Protein AF-A0A7K4GSR1-F1 (afdb_monomer_lite)

Radius of gyration: 34.44 Å; chains: 1; bounding box: 85×53×94 Å

Sequence (537 aa):
MPNKTKIISIIAIIVGVGLIPTGIGISAAINDEMAQGVPDALLGIQEEILPEINDTLKTMGIPDVLSGIYVEGFPLIHFLVNCTFVAGGLSEFYNMFAPALTGIDLILNNPVISSLLEFLGFPPIKGVSEYITNATMSLNYTATAQEKLTFGNETIGLPGLMEDIDVGWGVLDYLNLYEEASNDSIKKDFMITNYNATWGQLTNLTNYITDYYMVEAINLILQSSMCPPEYVGLTTVDITDLMYYDQWANASMGQLDLGDLLGLPYSVIGFEAGFPDATNISLATTLELFNPTNEYAFMNITYSGDLPSLQETDGLAKWLVANASDDLANTTKVALKTVFNLEDFQFDAIINWLWGYDHSFKEDVVPGLFLYDMGMTVTSYSEILFYAQWTNGTLYPNGLVLPIGNGISGWEVGVPTPSEIQLVSAELLFDVSNNYALVNPSGIQSWYSLLNNPNQPVFVQAMTTLDLSYSQMNAIVKWLPKFRDEIVPILAQYEMNLPFNPSILSAGLLYGMTIPGGILAALGVTMIILRKRKVEG

Secondary structure (DSSP, 8-state):
--SHHHHHHHHHHHHHH--SS-HHHHHHHHHHHHHHHHHHHHHHHHHHHHHHHHHHHHHHHHHHHHHHIIIIIHHHHHHHHHHHHHHHHHHHHHHHT-SSTHHHHHHHH-TTHHHHHHHTTS--PPPHHHHHHTSS------HHHHHHHHH-BGGGTB--TTTTTTTTHHHHHHHHHHHHHHH-HHHHHHHHHHHT--HHHHHHHHHIIIIIIIIIIHHHHHTSTTS-TTTTT--HHHHHHHHHHHHHHH-TTS---HHHHHT-SS------TTSSS-----HHHHHHHT-TTSTTSTT-----SSS----TTSHHHHHHHHTSSSHHHHHHHHHHHHHHT--HHHHHHHHHHHH-SSS-IIIIIHHHHHHHHHSS-HHHHHHHHHHHHHHH--S-TT-PPPSSTTT----STTSSS-----HHHHHHHH-TTSTT-SSSHHHHHHHHHHHH-TTSHHHHHHHHHTT--HHHHHHHHHHHHHIIIIIHHHHHHHHTT-SS-HHHHHHHHHHHTTSTHHHHHHHHHHHHHHHHTTT--

Structure (mmCIF, N/CA/C/O backbone):
data_AF-A0A7K4GSR1-F1
#
_entry.id   AF-A0A7K4GSR1-F1
#
loop_
_atom_site.group_PDB
_atom_site.id
_atom_site.type_symbol
_atom_site.label_atom_id
_atom_site.label_alt_id
_atom_site.label_comp_id
_atom_site.label_asym_id
_atom_site.label_entity_id
_atom_site.label_seq_id
_atom_site.pdbx_PDB_ins_code
_atom_site.Cartn_x
_atom_site.Cartn_y
_atom_site.Cartn_z
_atom_site.occupancy
_atom_site.B_iso_or_equiv
_atom_site.auth_seq_id
_atom_site.auth_comp_id
_atom_site.auth_asym_id
_atom_site.auth_atom_id
_atom_site.pdbx_PDB_model_num
ATOM 1 N N . MET A 1 1 ? 31.950 16.740 -12.637 1.00 38.72 1 MET A N 1
ATOM 2 C CA . MET A 1 1 ? 32.089 17.256 -14.024 1.00 38.72 1 MET A CA 1
ATOM 3 C C . MET A 1 1 ? 33.521 17.721 -14.390 1.00 38.72 1 MET A C 1
ATOM 5 O O . MET A 1 1 ? 33.750 18.922 -14.469 1.00 38.72 1 MET A O 1
ATOM 9 N N . PRO A 1 2 ? 34.488 16.821 -14.683 1.00 27.33 2 PRO A N 1
ATOM 10 C CA . PRO A 1 2 ? 35.781 17.197 -15.288 1.00 27.33 2 PRO A CA 1
ATOM 11 C C . PRO A 1 2 ? 35.982 16.698 -16.740 1.00 27.33 2 PRO A C 1
ATOM 13 O O . PRO A 1 2 ? 36.938 17.111 -17.394 1.00 27.33 2 PRO A O 1
ATOM 16 N N . ASN A 1 3 ? 35.104 15.832 -17.269 1.00 39.00 3 ASN A N 1
ATOM 17 C CA . ASN A 1 3 ? 35.324 15.140 -18.551 1.00 39.00 3 ASN A CA 1
ATOM 18 C C . ASN A 1 3 ? 34.741 15.847 -19.792 1.00 39.00 3 ASN A C 1
ATOM 20 O O . ASN A 1 3 ? 35.275 15.650 -20.882 1.00 39.00 3 ASN A O 1
ATOM 24 N N . LYS A 1 4 ? 33.764 16.762 -19.643 1.00 40.22 4 LYS A N 1
ATOM 25 C CA . LYS A 1 4 ? 33.199 17.556 -20.765 1.00 40.22 4 LYS A CA 1
ATOM 26 C C . LYS A 1 4 ? 34.269 18.366 -21.525 1.00 40.22 4 LYS A C 1
ATOM 28 O O . LYS A 1 4 ? 34.133 18.646 -22.712 1.00 40.22 4 LYS A O 1
ATOM 33 N N . THR A 1 5 ? 35.376 18.704 -20.860 1.00 37.34 5 THR A N 1
ATOM 34 C CA . THR A 1 5 ? 36.483 19.493 -21.422 1.00 37.34 5 THR A CA 1
ATOM 35 C C . THR A 1 5 ? 37.454 18.661 -22.272 1.00 37.34 5 THR A C 1
ATOM 37 O O . THR A 1 5 ? 38.147 19.229 -23.116 1.00 37.34 5 THR A O 1
ATOM 40 N N . LYS A 1 6 ? 37.527 17.332 -22.090 1.00 36.22 6 LYS A N 1
ATOM 41 C CA . LYS A 1 6 ? 38.526 16.476 -22.764 1.00 36.22 6 LYS A CA 1
ATOM 42 C C . LYS A 1 6 ? 38.179 16.198 -24.230 1.00 36.22 6 LYS A C 1
ATOM 44 O O . LYS A 1 6 ? 39.033 16.419 -25.085 1.00 36.22 6 LYS A O 1
ATOM 49 N N . ILE A 1 7 ? 36.924 15.851 -24.523 1.00 40.25 7 ILE A N 1
ATOM 50 C CA . ILE A 1 7 ? 36.438 15.584 -25.891 1.00 40.25 7 ILE A CA 1
ATOM 51 C C . ILE A 1 7 ? 36.582 16.839 -26.778 1.00 40.25 7 ILE A C 1
ATOM 53 O O . ILE A 1 7 ? 37.106 16.784 -27.889 1.00 40.25 7 ILE A O 1
ATOM 57 N N . ILE A 1 8 ? 36.236 18.017 -26.244 1.00 41.84 8 ILE A N 1
ATOM 58 C CA . ILE A 1 8 ? 36.320 19.304 -26.962 1.00 41.84 8 ILE A CA 1
ATOM 59 C C . ILE A 1 8 ? 37.777 19.750 -27.192 1.00 41.84 8 ILE A C 1
ATOM 61 O O . ILE A 1 8 ? 38.098 20.318 -28.239 1.00 41.84 8 ILE A O 1
ATOM 65 N N . SER A 1 9 ? 38.680 19.482 -26.242 1.00 35.59 9 SER A N 1
ATOM 66 C CA . SER A 1 9 ? 40.098 19.855 -26.365 1.00 35.59 9 SER A CA 1
ATOM 67 C C . SER A 1 9 ? 40.820 19.034 -27.436 1.00 35.59 9 SER A C 1
ATOM 69 O O . SER A 1 9 ? 41.695 19.555 -28.122 1.00 35.59 9 SER A O 1
ATOM 71 N N . ILE A 1 10 ? 40.424 17.774 -27.626 1.00 41.97 10 ILE A N 1
ATOM 72 C CA . ILE A 1 10 ? 41.018 16.879 -28.625 1.00 41.97 10 ILE A CA 1
ATOM 73 C C . ILE A 1 10 ? 40.529 17.234 -30.037 1.00 41.97 10 ILE A C 1
ATOM 75 O O . ILE A 1 10 ? 41.353 17.346 -30.943 1.00 41.97 10 ILE A O 1
ATOM 79 N N . ILE A 1 11 ? 39.241 17.556 -30.219 1.00 44.09 11 ILE A N 1
ATOM 80 C CA . ILE A 1 11 ? 38.715 18.055 -31.506 1.00 44.09 11 ILE A CA 1
ATOM 81 C C . ILE A 1 11 ? 39.427 19.358 -31.925 1.00 44.09 11 ILE A C 1
ATOM 83 O O . ILE A 1 11 ? 39.794 19.516 -33.089 1.00 44.09 11 ILE A O 1
ATOM 87 N N . ALA A 1 12 ? 39.712 20.264 -30.982 1.00 38.44 12 ALA A N 1
ATOM 88 C CA . ALA A 1 12 ? 40.447 21.502 -31.261 1.00 38.44 12 ALA A CA 1
ATOM 89 C C . ALA A 1 12 ? 41.938 21.277 -31.599 1.00 38.44 12 ALA A C 1
ATOM 91 O O . ALA A 1 12 ? 42.495 21.996 -32.430 1.00 38.44 12 ALA A O 1
ATOM 92 N N . ILE A 1 13 ? 42.589 20.276 -30.994 1.00 38.66 13 ILE A N 1
ATOM 93 C CA . ILE A 1 13 ? 43.999 19.933 -31.260 1.00 38.66 13 ILE A CA 1
ATOM 94 C C . ILE A 1 13 ? 44.154 19.184 -32.596 1.00 38.66 13 ILE A C 1
ATOM 96 O O . ILE A 1 13 ? 45.103 19.451 -33.335 1.00 38.66 13 ILE A O 1
ATOM 100 N N . ILE A 1 14 ? 43.200 18.316 -32.956 1.00 40.84 14 ILE A N 1
ATOM 101 C CA . ILE A 1 14 ? 43.187 17.561 -34.224 1.00 40.84 14 ILE A CA 1
ATOM 102 C C . ILE A 1 14 ? 43.058 18.497 -35.440 1.00 40.84 14 ILE A C 1
ATOM 104 O O . ILE A 1 14 ? 43.674 18.249 -36.476 1.00 40.84 14 ILE A O 1
ATOM 108 N N . VAL A 1 15 ? 42.336 19.615 -35.306 1.00 44.97 15 VAL A N 1
ATOM 109 C CA . VAL A 1 15 ? 42.204 20.635 -36.366 1.00 44.97 15 VAL A CA 1
ATOM 110 C C . VAL A 1 15 ? 43.444 21.546 -36.460 1.00 44.97 15 VAL A C 1
ATOM 112 O O . VAL A 1 15 ? 43.698 22.134 -37.510 1.00 44.97 15 VAL A O 1
ATOM 115 N N . GLY A 1 16 ? 44.251 21.648 -35.396 1.00 33.31 16 GLY A N 1
ATOM 116 C CA . GLY A 1 16 ? 45.345 22.620 -35.297 1.00 33.31 16 GLY A CA 1
ATOM 117 C C . GLY A 1 16 ? 46.718 22.192 -35.836 1.00 33.31 16 GLY A C 1
ATOM 118 O O . GLY A 1 16 ? 47.522 23.075 -36.126 1.00 33.31 16 GLY A O 1
ATOM 119 N N . VAL A 1 17 ? 47.032 20.890 -35.959 1.00 36.38 17 VAL A N 1
ATOM 120 C CA . VAL A 1 17 ? 48.449 20.457 -36.105 1.00 36.38 17 VAL A CA 1
ATOM 121 C C . VAL A 1 17 ? 48.792 19.586 -37.330 1.00 36.38 17 VAL A C 1
ATOM 123 O O . VAL A 1 17 ? 49.975 19.403 -37.598 1.00 36.38 17 VAL A O 1
ATOM 126 N N . GLY A 1 18 ? 47.868 19.104 -38.171 1.00 34.25 18 GLY A N 1
ATOM 127 C CA . GLY A 1 18 ? 48.315 18.209 -39.258 1.00 34.25 18 GLY A CA 1
ATOM 128 C C . GLY A 1 18 ? 47.386 18.022 -40.445 1.00 34.25 18 GLY A C 1
ATOM 129 O O . GLY A 1 18 ? 46.570 17.104 -40.470 1.00 34.25 18 GLY A O 1
ATOM 130 N N . LEU A 1 19 ? 47.595 18.825 -41.488 1.00 46.56 19 LEU A N 1
ATOM 131 C CA . LEU A 1 19 ? 47.089 18.554 -42.831 1.00 46.56 19 LEU A CA 1
ATOM 132 C C . LEU A 1 19 ? 47.962 17.470 -43.513 1.00 46.56 19 LEU A C 1
ATOM 134 O O . LEU A 1 19 ? 49.039 17.783 -44.011 1.00 46.56 19 LEU A O 1
ATOM 138 N N . ILE A 1 20 ? 47.405 16.242 -43.594 1.00 43.28 20 ILE A N 1
ATOM 139 C CA . ILE A 1 20 ? 47.734 15.079 -44.471 1.00 43.28 20 ILE A CA 1
ATOM 140 C C . ILE A 1 20 ? 48.935 14.212 -44.001 1.00 43.28 20 ILE A C 1
ATOM 142 O O . ILE A 1 20 ? 50.013 14.771 -43.821 1.00 43.28 20 ILE A O 1
ATOM 146 N N . PRO A 1 21 ? 48.826 12.864 -43.796 1.00 43.84 21 PRO A N 1
ATOM 147 C CA . PRO A 1 21 ? 47.947 11.845 -44.404 1.00 43.84 21 PRO A CA 1
ATOM 148 C C . PRO A 1 21 ? 47.010 11.176 -43.373 1.00 43.84 21 PRO A C 1
ATOM 150 O O . PRO A 1 21 ? 47.145 10.008 -43.013 1.00 43.84 21 PRO A O 1
ATOM 153 N N . THR A 1 22 ? 46.067 11.952 -42.849 1.00 49.06 22 THR A N 1
ATOM 154 C CA . THR A 1 22 ? 45.441 11.720 -41.540 1.00 49.06 22 THR A CA 1
ATOM 155 C C . THR A 1 22 ? 44.054 11.071 -41.576 1.00 49.06 22 THR A C 1
ATOM 157 O O . THR A 1 22 ? 43.496 10.816 -40.518 1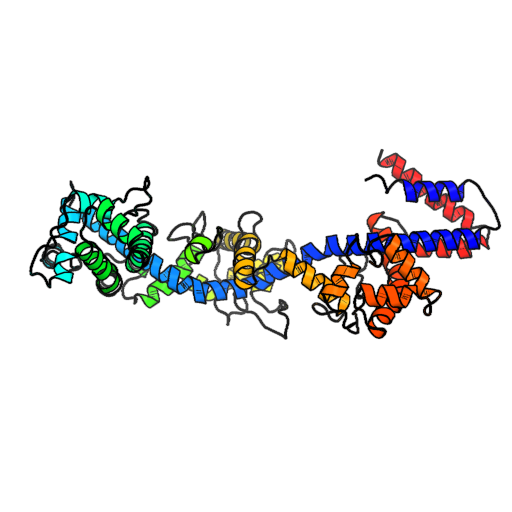.00 49.06 22 THR A O 1
ATOM 160 N N . GLY A 1 23 ? 43.505 10.722 -42.745 1.00 40.12 23 GLY A N 1
ATOM 161 C CA . GLY A 1 23 ? 42.154 10.143 -42.848 1.00 40.12 23 GLY A CA 1
ATOM 162 C C . GLY A 1 23 ? 41.976 8.818 -42.093 1.00 40.12 23 GLY A C 1
ATOM 163 O O . GLY A 1 23 ? 40.988 8.645 -41.389 1.00 40.12 23 GLY A O 1
ATOM 164 N N . ILE A 1 24 ? 42.966 7.919 -42.162 1.00 51.81 24 ILE A N 1
ATOM 165 C CA . ILE A 1 24 ? 42.936 6.633 -41.439 1.00 51.81 24 ILE A CA 1
ATOM 166 C C . ILE A 1 24 ? 43.111 6.853 -39.929 1.00 51.81 24 ILE A C 1
ATOM 168 O O . ILE A 1 24 ? 42.396 6.249 -39.140 1.00 51.81 24 ILE A O 1
ATOM 172 N N . GLY A 1 25 ? 44.020 7.747 -39.522 1.00 50.28 25 GLY A N 1
ATOM 173 C CA . GLY A 1 25 ? 44.277 8.035 -38.105 1.00 50.28 25 GLY A CA 1
ATOM 174 C C . GLY A 1 25 ? 43.134 8.786 -37.419 1.00 50.28 25 GLY A C 1
ATOM 175 O O . GLY A 1 25 ? 42.795 8.471 -36.286 1.00 50.28 25 GLY A O 1
ATOM 176 N N . ILE A 1 26 ? 42.500 9.733 -38.116 1.00 53.75 26 ILE A N 1
ATOM 177 C CA . ILE A 1 26 ? 41.325 10.462 -37.622 1.00 53.75 26 ILE A CA 1
ATOM 178 C C . ILE A 1 26 ? 40.114 9.530 -37.573 1.00 53.75 26 ILE A C 1
ATOM 180 O O . ILE A 1 26 ? 39.393 9.543 -36.585 1.00 53.75 26 ILE A O 1
ATOM 184 N N . SER A 1 27 ? 39.910 8.682 -38.588 1.00 50.56 27 SER A N 1
ATOM 185 C CA . SER A 1 27 ? 38.831 7.689 -38.559 1.00 50.56 27 SER A CA 1
ATOM 186 C C . SER A 1 27 ? 39.016 6.676 -37.429 1.00 50.56 27 SER A C 1
ATOM 188 O O . SER A 1 27 ? 38.037 6.343 -36.774 1.00 50.56 27 SER A O 1
ATOM 190 N N . ALA A 1 28 ? 40.243 6.204 -37.180 1.00 63.00 28 ALA A N 1
ATOM 191 C CA . ALA A 1 28 ? 40.537 5.304 -36.067 1.00 63.00 28 ALA A CA 1
ATOM 192 C C . ALA A 1 28 ? 40.306 5.989 -34.712 1.00 63.00 28 ALA A C 1
ATOM 194 O O . ALA A 1 28 ? 39.611 5.433 -33.876 1.00 63.00 28 ALA A O 1
ATOM 195 N N . ALA A 1 29 ? 40.787 7.224 -34.534 1.00 63.59 29 ALA A N 1
ATOM 196 C CA . ALA A 1 29 ? 40.570 7.983 -33.303 1.00 63.59 29 ALA A CA 1
ATOM 197 C C . ALA A 1 29 ? 39.084 8.287 -33.048 1.00 63.59 29 ALA A C 1
ATOM 199 O O . ALA A 1 29 ? 38.622 8.162 -31.923 1.00 63.59 29 ALA A O 1
ATOM 200 N N . ILE A 1 30 ? 38.313 8.642 -34.083 1.00 62.50 30 ILE A N 1
ATOM 201 C CA . ILE A 1 30 ? 36.863 8.852 -33.954 1.00 62.50 30 ILE A CA 1
ATOM 202 C C . ILE A 1 30 ? 36.157 7.541 -33.592 1.00 62.50 30 ILE A C 1
ATOM 204 O O . ILE A 1 30 ? 35.292 7.546 -32.723 1.00 62.50 30 ILE A O 1
ATOM 208 N N . ASN A 1 31 ? 36.530 6.424 -34.223 1.00 64.69 31 ASN A N 1
ATOM 209 C CA . ASN A 1 31 ? 35.954 5.117 -33.910 1.00 64.69 31 ASN A CA 1
ATOM 210 C C . ASN A 1 31 ? 36.301 4.661 -32.484 1.00 64.69 31 ASN A C 1
ATOM 212 O O . ASN A 1 31 ? 35.444 4.082 -31.820 1.00 64.69 31 ASN A O 1
ATOM 216 N N . ASP A 1 32 ? 37.516 4.943 -32.007 1.00 69.44 32 ASP A N 1
ATOM 217 C CA . ASP A 1 32 ? 37.958 4.641 -30.642 1.00 69.44 32 ASP A CA 1
ATOM 218 C C . ASP A 1 32 ? 37.222 5.503 -29.602 1.00 69.44 32 ASP A C 1
ATOM 220 O O . ASP A 1 32 ? 36.813 4.994 -28.562 1.00 69.44 32 ASP A O 1
ATOM 224 N N . GLU A 1 33 ? 36.990 6.786 -29.884 1.00 68.62 33 GLU A N 1
ATOM 225 C CA . GLU A 1 33 ? 36.207 7.671 -29.009 1.00 68.62 33 GLU A CA 1
ATOM 226 C C . GLU A 1 33 ? 34.714 7.301 -29.016 1.00 68.62 33 GLU A C 1
ATOM 228 O O . GLU A 1 33 ? 34.087 7.242 -27.963 1.00 68.62 33 GLU A O 1
ATOM 233 N N . MET A 1 34 ? 34.138 6.960 -30.177 1.00 69.50 34 MET A N 1
ATOM 234 C CA . MET A 1 34 ? 32.768 6.428 -30.258 1.00 69.50 34 MET A CA 1
ATOM 235 C C . MET A 1 34 ? 32.624 5.109 -29.491 1.00 69.50 34 MET A C 1
ATOM 237 O O . MET A 1 34 ? 31.618 4.884 -28.824 1.00 69.50 34 MET A O 1
ATOM 241 N N . ALA A 1 35 ? 33.635 4.243 -29.561 1.00 71.69 35 ALA A N 1
ATOM 242 C CA . ALA A 1 35 ? 33.703 3.018 -28.776 1.00 71.69 35 ALA A CA 1
ATOM 243 C C . ALA A 1 35 ? 33.739 3.301 -27.264 1.00 71.69 35 ALA A C 1
ATOM 245 O O . ALA A 1 35 ? 33.064 2.607 -26.505 1.00 71.69 35 ALA A O 1
ATOM 246 N N . GLN A 1 36 ? 34.478 4.328 -26.836 1.00 77.38 36 GLN A N 1
ATOM 247 C CA . GLN A 1 36 ? 34.530 4.774 -25.439 1.00 77.38 36 GLN A CA 1
ATOM 248 C C . GLN A 1 36 ? 33.259 5.497 -24.974 1.00 77.38 36 GLN A C 1
ATOM 250 O O . GLN A 1 36 ? 33.024 5.559 -23.773 1.00 77.38 36 GLN A O 1
ATOM 255 N N . GLY A 1 37 ? 32.427 5.989 -25.897 1.00 77.44 37 GLY A N 1
ATOM 256 C CA . GLY A 1 37 ? 31.126 6.590 -25.594 1.00 77.44 37 GLY A CA 1
ATOM 257 C C . GLY A 1 37 ? 29.995 5.588 -25.336 1.00 77.44 37 GLY A C 1
ATOM 258 O O . GLY A 1 37 ? 28.947 5.989 -24.841 1.00 77.44 37 GLY A O 1
ATOM 259 N N . VAL A 1 38 ? 30.176 4.294 -25.643 1.00 87.38 38 VAL A N 1
ATOM 260 C CA . VAL A 1 38 ? 29.154 3.261 -25.372 1.00 87.38 38 VAL A CA 1
ATOM 261 C C . VAL A 1 38 ? 28.840 3.120 -23.876 1.00 87.38 38 VAL A C 1
ATOM 263 O O . VAL A 1 38 ? 27.655 3.123 -23.552 1.00 87.38 38 VAL A O 1
ATOM 266 N N . PRO A 1 39 ? 29.834 3.028 -22.967 1.00 88.69 39 PRO A N 1
ATOM 267 C CA . PRO A 1 39 ? 29.585 3.030 -21.530 1.00 88.69 39 PRO A CA 1
ATOM 268 C C . PRO A 1 39 ? 28.694 4.173 -21.048 1.00 88.69 39 PRO A C 1
ATOM 270 O O . PRO A 1 39 ? 27.672 3.924 -20.415 1.00 88.69 39 PRO A O 1
ATOM 273 N N . ASP A 1 40 ? 29.064 5.408 -21.395 1.00 84.38 40 ASP A N 1
ATOM 274 C CA . ASP A 1 40 ? 28.342 6.611 -20.976 1.00 84.38 40 ASP A CA 1
ATOM 275 C C . ASP A 1 40 ? 26.921 6.621 -21.558 1.00 84.38 40 ASP A C 1
ATOM 277 O O . ASP A 1 40 ? 25.975 6.947 -20.852 1.00 84.38 40 ASP A O 1
ATOM 281 N N . ALA A 1 41 ? 26.751 6.192 -22.813 1.00 86.81 41 ALA A N 1
ATOM 282 C CA . ALA A 1 41 ? 25.439 6.084 -23.444 1.00 86.81 41 ALA A CA 1
ATOM 283 C C . ALA A 1 41 ? 24.535 5.040 -22.766 1.00 86.81 41 ALA A C 1
ATOM 285 O O . ALA A 1 41 ? 23.350 5.294 -22.583 1.00 86.81 41 ALA A O 1
ATOM 286 N N . LEU A 1 42 ? 25.066 3.870 -22.396 1.00 89.38 42 LEU A N 1
ATOM 287 C CA . LEU A 1 42 ? 24.282 2.832 -21.717 1.00 89.38 42 LEU A CA 1
ATOM 288 C C . LEU A 1 42 ? 23.869 3.252 -20.307 1.00 89.38 42 LEU A C 1
ATOM 290 O O . LEU A 1 42 ? 22.723 3.024 -19.929 1.00 89.38 42 LEU A O 1
ATOM 294 N N . LEU A 1 43 ? 24.779 3.880 -19.559 1.00 88.25 43 LEU A N 1
ATOM 295 C CA . LEU A 1 43 ? 24.467 4.429 -18.241 1.00 88.25 43 LEU A CA 1
ATOM 296 C C . LEU A 1 43 ? 23.473 5.588 -18.346 1.00 88.25 43 LEU A C 1
ATOM 298 O O . LEU A 1 43 ? 22.518 5.619 -17.586 1.00 88.25 43 LEU A O 1
ATOM 302 N N . GLY A 1 44 ? 23.630 6.479 -19.329 1.00 85.62 44 GLY A N 1
ATOM 303 C CA . GLY A 1 44 ? 22.674 7.559 -19.581 1.00 85.62 44 GLY A CA 1
ATOM 304 C C . GLY A 1 44 ? 21.277 7.036 -19.923 1.00 85.62 44 GLY A C 1
ATOM 305 O O . GLY A 1 44 ? 20.294 7.510 -19.369 1.00 85.62 44 GLY A O 1
ATOM 306 N N . ILE A 1 45 ? 21.171 6.002 -20.769 1.00 88.25 45 ILE A N 1
ATOM 307 C CA . ILE A 1 45 ? 19.886 5.338 -21.034 1.00 88.25 45 ILE A CA 1
ATOM 308 C C . ILE A 1 45 ? 19.300 4.744 -19.746 1.00 88.25 45 ILE A C 1
ATOM 310 O O . ILE A 1 45 ? 18.110 4.902 -19.492 1.00 88.25 45 ILE A O 1
ATOM 314 N N . GLN A 1 46 ? 20.113 4.052 -18.945 1.00 89.75 46 GLN A N 1
ATOM 315 C CA . GLN A 1 46 ? 19.664 3.465 -17.684 1.00 89.75 46 GLN A CA 1
ATOM 316 C C . GLN A 1 46 ? 19.152 4.540 -16.712 1.00 89.75 46 GLN A C 1
ATOM 318 O O . GLN A 1 46 ? 18.073 4.381 -16.149 1.00 89.75 46 GLN A O 1
ATOM 323 N N . GLU A 1 47 ? 19.891 5.638 -16.549 1.00 87.88 47 GLU A N 1
ATOM 324 C CA . GLU A 1 47 ? 19.533 6.765 -15.680 1.00 87.88 47 GLU A CA 1
ATOM 325 C C . GLU A 1 47 ? 18.212 7.434 -16.093 1.00 87.88 47 GLU A C 1
ATOM 327 O O . GLU A 1 47 ? 17.434 7.812 -15.221 1.00 87.88 47 GLU A O 1
ATOM 332 N N . GLU A 1 48 ? 17.934 7.543 -17.395 1.00 84.81 48 GLU A N 1
ATOM 333 C CA . GLU A 1 48 ? 16.702 8.158 -17.914 1.00 84.81 48 GLU A CA 1
ATOM 334 C C . GLU A 1 48 ? 15.498 7.198 -17.880 1.00 84.81 48 GLU A C 1
ATOM 336 O O . GLU A 1 48 ? 14.391 7.604 -17.540 1.00 84.81 48 GLU A O 1
ATOM 341 N N . ILE A 1 49 ? 15.695 5.910 -18.190 1.00 85.88 49 ILE A N 1
ATOM 342 C CA . ILE A 1 49 ? 14.597 4.930 -18.272 1.00 85.88 49 ILE A CA 1
ATOM 343 C C . ILE A 1 49 ? 14.155 4.427 -16.897 1.00 85.88 49 ILE A C 1
ATOM 345 O O . ILE A 1 49 ? 12.972 4.146 -16.702 1.00 85.88 49 ILE A O 1
ATOM 349 N N . LEU A 1 50 ? 15.077 4.239 -15.946 1.00 87.81 50 LEU A N 1
ATOM 350 C CA . LEU A 1 50 ? 14.728 3.649 -14.649 1.00 87.81 50 LEU A CA 1
ATOM 351 C C . LEU A 1 50 ? 13.616 4.421 -13.919 1.00 87.81 50 LEU A C 1
ATOM 353 O O . LEU A 1 50 ? 12.690 3.762 -13.440 1.00 87.81 50 LEU A O 1
ATOM 357 N N . PRO A 1 51 ? 13.639 5.769 -13.856 1.00 88.44 51 PRO A N 1
ATOM 358 C CA . PRO A 1 51 ? 12.524 6.541 -13.320 1.00 88.44 51 PRO A CA 1
ATOM 359 C C . PRO A 1 51 ? 11.201 6.279 -14.048 1.00 88.44 51 PRO A C 1
ATOM 361 O O . PRO A 1 51 ? 10.183 6.135 -13.384 1.00 88.44 51 PRO A O 1
ATOM 364 N N . GLU A 1 52 ? 11.198 6.153 -15.380 1.00 86.25 52 GLU A N 1
ATOM 365 C CA . GLU A 1 52 ? 9.979 5.886 -16.161 1.00 86.25 52 GLU A CA 1
ATOM 366 C C . GLU A 1 52 ? 9.404 4.487 -15.894 1.00 86.25 52 GLU A C 1
ATOM 368 O O . GLU A 1 52 ? 8.191 4.333 -15.733 1.00 86.25 52 GLU A O 1
ATOM 373 N N . ILE A 1 53 ? 10.257 3.457 -15.804 1.00 87.44 53 ILE A N 1
ATOM 374 C CA . ILE A 1 53 ? 9.828 2.099 -15.426 1.00 87.44 53 ILE A CA 1
ATOM 375 C C . ILE A 1 53 ? 9.259 2.111 -14.005 1.00 87.44 53 ILE A C 1
ATOM 377 O O . ILE A 1 53 ? 8.207 1.521 -13.763 1.00 87.44 53 ILE A O 1
ATOM 381 N N . ASN A 1 54 ? 9.931 2.794 -13.077 1.00 91.12 54 ASN A N 1
ATOM 382 C CA . ASN A 1 54 ? 9.487 2.923 -11.692 1.00 91.12 54 ASN A CA 1
ATOM 383 C C . ASN A 1 54 ? 8.109 3.586 -11.599 1.00 91.12 54 ASN A C 1
ATOM 385 O O . ASN A 1 54 ? 7.209 3.056 -10.952 1.00 91.12 54 ASN A O 1
ATOM 389 N N . ASP A 1 55 ? 7.943 4.706 -12.298 1.00 89.38 55 ASP A N 1
ATOM 390 C CA . ASP A 1 55 ? 6.696 5.459 -12.394 1.00 89.38 55 ASP A CA 1
ATOM 391 C C . ASP A 1 55 ? 5.556 4.589 -12.937 1.00 89.38 55 ASP A C 1
ATOM 393 O O . ASP A 1 55 ? 4.487 4.490 -12.331 1.00 89.38 55 ASP A O 1
ATOM 397 N N . THR A 1 56 ? 5.844 3.873 -14.028 1.00 86.50 56 THR A N 1
ATOM 398 C CA . THR A 1 56 ? 4.923 2.939 -14.679 1.00 86.50 56 THR A CA 1
ATOM 399 C C . THR A 1 56 ? 4.487 1.835 -13.717 1.00 86.50 56 THR A C 1
ATOM 401 O O . THR A 1 56 ? 3.292 1.594 -13.570 1.00 86.50 56 THR A O 1
ATOM 404 N N . LEU A 1 57 ? 5.424 1.197 -13.007 1.00 88.38 57 LEU A N 1
ATOM 405 C CA . LEU A 1 57 ? 5.111 0.154 -12.026 1.00 88.38 57 LEU A CA 1
ATOM 406 C C . LEU A 1 57 ? 4.221 0.666 -10.900 1.00 88.38 57 LEU A C 1
ATOM 408 O O . LEU A 1 57 ? 3.253 -0.003 -10.549 1.00 88.38 57 LEU A O 1
ATOM 412 N N . LYS A 1 58 ? 4.523 1.846 -10.350 1.00 92.75 58 LYS A N 1
ATOM 413 C CA . LYS A 1 58 ? 3.708 2.438 -9.285 1.00 92.75 58 LYS A CA 1
ATOM 414 C C . LYS A 1 58 ? 2.287 2.708 -9.765 1.00 92.75 58 LYS A C 1
ATOM 416 O O . LYS A 1 58 ? 1.334 2.309 -9.109 1.00 92.75 58 LYS A O 1
ATOM 421 N N . THR A 1 59 ? 2.137 3.341 -10.928 1.00 89.56 59 THR A N 1
ATOM 422 C CA . THR A 1 59 ? 0.825 3.633 -11.521 1.00 89.56 59 THR A CA 1
ATOM 423 C C . THR A 1 59 ? 0.045 2.349 -11.787 1.00 89.56 59 THR A C 1
ATOM 425 O O . THR A 1 59 ? -1.135 2.267 -11.465 1.00 89.56 59 THR A O 1
ATOM 428 N N . MET A 1 60 ? 0.693 1.330 -12.338 1.00 85.00 60 MET A N 1
ATOM 429 C CA . MET A 1 60 ? 0.044 0.068 -12.682 1.00 85.00 60 MET A CA 1
ATOM 430 C C . MET A 1 60 ? -0.275 -0.808 -11.477 1.00 85.00 60 MET A C 1
ATOM 432 O O . MET A 1 60 ? -1.232 -1.571 -11.530 1.00 85.00 60 MET A O 1
ATOM 436 N N . GLY A 1 61 ? 0.497 -0.679 -10.399 1.00 88.75 61 GLY A N 1
ATOM 437 C CA . GLY A 1 61 ? 0.259 -1.387 -9.149 1.00 88.75 61 GLY A CA 1
ATOM 438 C C . GLY A 1 61 ? -0.947 -0.866 -8.372 1.00 88.75 61 GLY A C 1
ATOM 439 O O . GLY A 1 61 ? -1.415 -1.565 -7.482 1.00 88.75 61 GLY A O 1
ATOM 440 N N . ILE A 1 62 ? -1.484 0.321 -8.694 1.00 92.38 62 ILE A N 1
ATOM 441 C CA . ILE A 1 62 ? -2.590 0.926 -7.933 1.00 92.38 62 ILE A CA 1
ATOM 442 C C . ILE A 1 62 ? -3.771 -0.028 -7.757 1.00 92.38 62 ILE A C 1
ATOM 444 O O . ILE A 1 62 ? -4.177 -0.231 -6.616 1.00 92.38 62 ILE A O 1
ATOM 448 N N . PRO A 1 63 ? -4.338 -0.634 -8.812 1.00 90.00 63 PRO A N 1
ATOM 449 C CA . PRO A 1 63 ? -5.532 -1.444 -8.620 1.00 90.00 63 PRO A CA 1
ATOM 450 C C . PRO A 1 63 ? -5.240 -2.764 -7.904 1.00 90.00 63 PRO A C 1
ATOM 452 O O . PRO A 1 63 ? -6.056 -3.199 -7.099 1.00 90.00 63 PRO A O 1
ATOM 455 N N . ASP A 1 64 ? -4.077 -3.377 -8.145 1.00 87.44 64 ASP A N 1
ATOM 456 C CA . ASP A 1 64 ? -3.659 -4.586 -7.426 1.00 87.44 64 ASP A CA 1
ATOM 457 C C . ASP A 1 64 ? -3.515 -4.281 -5.927 1.00 87.44 64 ASP A C 1
ATOM 459 O O . ASP A 1 64 ? -4.015 -5.026 -5.087 1.00 87.44 64 ASP A O 1
ATOM 463 N N . VAL A 1 65 ? -2.926 -3.130 -5.588 1.00 91.75 65 VAL A N 1
ATOM 464 C CA . VAL A 1 65 ? -2.793 -2.652 -4.209 1.00 91.75 65 VAL A CA 1
ATOM 465 C C . VAL A 1 65 ? -4.154 -2.314 -3.595 1.00 91.75 65 VAL A C 1
ATOM 467 O O . VAL A 1 65 ? -4.422 -2.732 -2.473 1.00 91.75 65 VAL A O 1
ATOM 470 N N . LEU A 1 66 ? -5.056 -1.633 -4.312 1.00 91.81 66 LEU A N 1
ATOM 471 C CA . LEU A 1 66 ? -6.426 -1.384 -3.837 1.00 91.81 66 LEU A CA 1
ATOM 472 C C . LEU A 1 66 ? -7.180 -2.698 -3.584 1.00 91.81 66 LEU A C 1
ATOM 474 O O . LEU A 1 66 ? -7.851 -2.834 -2.562 1.00 91.81 66 LEU A O 1
ATOM 478 N N . SER A 1 67 ? -7.033 -3.686 -4.473 1.00 88.75 67 SER A N 1
ATOM 479 C CA . SER A 1 67 ? -7.599 -5.022 -4.278 1.00 88.75 67 SER A CA 1
ATOM 480 C C . SER A 1 67 ? -6.983 -5.725 -3.070 1.00 88.75 67 SER A C 1
ATOM 482 O O . SER A 1 67 ? -7.710 -6.359 -2.311 1.00 88.75 67 SER A O 1
ATOM 484 N N . GLY A 1 68 ? -5.666 -5.624 -2.879 1.00 88.69 68 GLY A N 1
ATOM 485 C CA . GLY A 1 68 ? -4.961 -6.198 -1.733 1.00 88.69 68 GLY A CA 1
ATOM 486 C C . GLY A 1 68 ? -5.440 -5.597 -0.414 1.00 88.69 68 GLY A C 1
ATOM 487 O O . GLY A 1 68 ? -5.823 -6.332 0.492 1.00 88.69 68 GLY A O 1
ATOM 488 N N . ILE A 1 69 ? -5.546 -4.266 -0.339 1.00 89.88 69 ILE A N 1
ATOM 489 C CA . ILE A 1 69 ? -6.112 -3.564 0.823 1.00 89.88 69 ILE A CA 1
ATOM 490 C C . ILE A 1 69 ? -7.558 -4.011 1.065 1.00 89.88 69 ILE A C 1
ATOM 492 O O . ILE A 1 69 ? -7.937 -4.252 2.208 1.00 89.88 69 ILE A O 1
ATOM 496 N N . TYR A 1 70 ? -8.374 -4.160 0.021 1.00 87.31 70 TYR A N 1
ATOM 497 C CA . TYR A 1 70 ? -9.748 -4.637 0.188 1.00 87.31 70 TYR A CA 1
ATOM 498 C C . TYR A 1 70 ? -9.824 -6.096 0.667 1.00 87.31 70 TYR A C 1
ATOM 500 O O . TYR A 1 70 ? -10.756 -6.464 1.367 1.00 87.31 70 TYR A O 1
ATOM 508 N N . VAL A 1 71 ? -8.866 -6.958 0.327 1.00 86.06 71 VAL A N 1
ATOM 509 C CA . VAL A 1 71 ? -8.884 -8.364 0.770 1.00 86.06 71 VAL A CA 1
ATOM 510 C C . VAL A 1 71 ? -8.307 -8.526 2.179 1.00 86.06 71 VAL A C 1
ATOM 512 O O . VAL A 1 71 ? -8.873 -9.261 2.989 1.00 86.06 71 VAL A O 1
ATOM 515 N N . GLU A 1 72 ? -7.198 -7.851 2.479 1.00 84.88 72 GLU A N 1
ATOM 516 C CA . GLU A 1 72 ? -6.432 -8.040 3.718 1.00 84.88 72 GLU A CA 1
ATOM 517 C C . GLU A 1 72 ? -6.675 -6.936 4.749 1.00 84.88 72 GLU A C 1
ATOM 519 O O . GLU A 1 72 ? -6.818 -7.215 5.939 1.00 84.88 72 GLU A O 1
ATOM 524 N N . GLY A 1 73 ? -6.768 -5.686 4.299 1.00 82.00 73 GLY A N 1
ATOM 525 C CA . GLY A 1 73 ? -7.026 -4.528 5.153 1.00 82.00 73 GLY A CA 1
ATOM 526 C C . GLY A 1 73 ? -8.490 -4.411 5.567 1.00 82.00 73 GLY A C 1
ATOM 527 O O . GLY A 1 73 ? -8.773 -4.019 6.693 1.00 82.00 73 GLY A O 1
ATOM 528 N N . PHE A 1 74 ? -9.438 -4.799 4.711 1.00 83.12 74 PHE A N 1
ATOM 529 C CA . PHE A 1 74 ? -10.869 -4.670 5.003 1.00 83.12 74 PHE A CA 1
ATOM 530 C C . PHE A 1 74 ? -11.321 -5.399 6.282 1.00 83.12 74 PHE A C 1
ATOM 532 O O . PHE A 1 74 ? -11.992 -4.769 7.102 1.00 83.12 74 PHE A O 1
ATOM 539 N N . PRO A 1 75 ? -10.941 -6.670 6.543 1.00 83.69 75 PRO A N 1
ATOM 540 C CA . PRO A 1 75 ? -11.264 -7.318 7.817 1.00 83.69 75 PRO A CA 1
ATOM 541 C C . PRO A 1 75 ? -10.676 -6.597 9.038 1.00 83.69 75 PRO A C 1
ATOM 543 O O . PRO A 1 75 ? -11.253 -6.655 10.121 1.00 83.69 75 PRO A O 1
ATOM 546 N N . LEU A 1 76 ? -9.540 -5.918 8.877 1.00 83.44 76 LEU A N 1
ATOM 547 C CA . LEU A 1 76 ? -8.883 -5.177 9.952 1.00 83.44 76 LEU A CA 1
ATOM 548 C C . LEU A 1 76 ? -9.550 -3.817 10.172 1.00 83.44 76 LEU A C 1
ATOM 550 O O . LEU A 1 76 ? -9.795 -3.442 11.315 1.00 83.44 76 LEU A O 1
ATOM 554 N N . ILE A 1 77 ? -9.946 -3.131 9.096 1.00 81.12 77 ILE A N 1
ATOM 555 C CA . ILE A 1 77 ? -10.784 -1.925 9.152 1.00 81.12 77 ILE A CA 1
ATOM 556 C C . ILE A 1 77 ? -12.116 -2.258 9.825 1.00 81.12 77 ILE A C 1
ATOM 558 O O . ILE A 1 77 ? -12.545 -1.520 10.701 1.00 81.12 77 ILE A O 1
ATOM 562 N N . HIS A 1 78 ? -12.733 -3.401 9.515 1.00 80.62 78 HIS A N 1
ATOM 563 C CA . HIS A 1 78 ? -13.920 -3.882 10.229 1.00 80.62 78 HIS A CA 1
ATOM 564 C C . HIS A 1 78 ? -13.686 -3.991 11.727 1.00 80.62 78 HIS A C 1
ATOM 566 O O . HIS A 1 78 ? -14.491 -3.534 12.540 1.00 80.62 78 HIS A O 1
ATOM 572 N N . PHE A 1 79 ? -12.580 -4.618 12.100 1.00 82.94 79 PHE A N 1
ATOM 573 C CA . PHE A 1 79 ? -12.264 -4.796 13.498 1.00 82.94 79 PHE A CA 1
ATOM 574 C C . PHE A 1 79 ? -12.039 -3.448 14.195 1.00 82.94 79 PHE A C 1
ATOM 576 O O . PHE A 1 79 ? -12.596 -3.227 15.268 1.00 82.94 79 PHE A O 1
ATOM 583 N N . LEU A 1 80 ? -11.331 -2.520 13.544 1.00 84.56 80 LEU A N 1
ATOM 584 C CA . LEU A 1 80 ? -11.118 -1.160 14.033 1.00 84.56 80 LEU A CA 1
ATOM 585 C C . LEU A 1 80 ? -12.438 -0.394 14.187 1.00 84.56 80 LEU A C 1
ATOM 587 O O . LEU A 1 80 ? -12.693 0.153 15.250 1.00 84.56 80 LEU A O 1
ATOM 591 N N . VAL A 1 81 ? -13.324 -0.449 13.193 1.00 81.88 81 VAL A N 1
ATOM 592 C CA . VAL A 1 81 ? -14.671 0.139 13.243 1.00 81.88 81 VAL A CA 1
ATOM 593 C C . VAL A 1 81 ? -15.463 -0.374 14.445 1.00 81.88 81 VAL A C 1
ATOM 595 O O . VAL A 1 81 ? -16.067 0.399 15.193 1.00 81.88 81 VAL A O 1
ATOM 598 N N . ASN A 1 82 ? -15.450 -1.688 14.670 1.00 82.88 82 ASN A N 1
ATOM 599 C CA . ASN A 1 82 ? -16.112 -2.283 15.827 1.00 82.88 82 ASN A CA 1
ATOM 600 C C . ASN A 1 82 ? -15.492 -1.780 17.139 1.00 82.88 82 ASN A C 1
ATOM 602 O O . ASN A 1 82 ? -16.223 -1.491 18.089 1.00 82.88 82 ASN A O 1
ATOM 606 N N . CYS A 1 83 ? -14.168 -1.624 17.190 1.00 87.06 83 CYS A N 1
ATOM 607 C CA . CYS A 1 83 ? -13.469 -0.994 18.307 1.00 87.06 83 CYS A CA 1
ATOM 608 C C . CYS A 1 83 ? -13.901 0.470 18.507 1.00 87.06 83 CYS A C 1
ATOM 610 O O . CYS A 1 83 ? -14.138 0.868 19.649 1.00 87.06 83 CYS A O 1
ATOM 612 N N . THR A 1 84 ? -14.088 1.248 17.436 1.00 83.75 84 THR A N 1
ATOM 613 C CA . THR A 1 84 ? -14.600 2.626 17.493 1.00 83.75 84 THR A CA 1
ATOM 614 C C . THR A 1 84 ? -15.999 2.667 18.109 1.00 83.75 84 THR A C 1
ATOM 616 O O . THR A 1 84 ? -16.248 3.435 19.037 1.00 83.75 84 THR A O 1
ATOM 619 N N . PHE A 1 85 ? -16.910 1.787 17.674 1.00 82.75 85 PHE A N 1
ATOM 620 C CA . PHE A 1 85 ? -18.254 1.690 18.258 1.00 82.75 85 PHE A CA 1
ATOM 621 C C . PHE A 1 85 ? -18.221 1.308 19.743 1.00 82.75 85 PHE A C 1
ATOM 623 O O . PHE A 1 85 ? -18.996 1.850 20.534 1.00 82.75 85 PHE A O 1
ATOM 630 N N . VAL A 1 86 ? -17.323 0.399 20.139 1.00 85.38 86 VAL A N 1
ATOM 631 C CA . VAL A 1 86 ? -17.120 0.036 21.551 1.00 85.38 86 VAL A CA 1
ATOM 632 C C . VAL A 1 86 ? -16.647 1.251 22.351 1.00 85.38 86 VAL A C 1
ATOM 634 O O . VAL A 1 86 ? -17.253 1.572 23.374 1.00 85.38 86 VAL A O 1
ATOM 637 N N . ALA A 1 87 ? -15.604 1.946 21.891 1.00 87.44 87 ALA A N 1
ATOM 638 C CA . ALA A 1 87 ? -15.040 3.107 22.578 1.00 87.44 87 ALA A CA 1
ATOM 639 C C . ALA A 1 87 ? -16.063 4.249 22.698 1.00 87.44 87 ALA A C 1
ATOM 641 O O . ALA A 1 87 ? -16.279 4.786 23.790 1.00 87.44 87 ALA A O 1
ATOM 642 N N . GLY A 1 88 ? -16.740 4.581 21.593 1.00 83.31 88 GLY A N 1
ATOM 643 C CA . GLY A 1 88 ? -17.772 5.613 21.535 1.00 83.31 88 GLY A CA 1
ATOM 644 C C . GLY A 1 88 ? -18.939 5.300 22.464 1.00 83.31 88 GLY A C 1
ATOM 645 O O . GLY A 1 88 ? -19.329 6.134 23.281 1.00 83.31 88 GLY A O 1
ATOM 646 N N . GLY A 1 89 ? -19.428 4.060 22.435 1.00 81.00 89 GLY A N 1
ATOM 647 C CA . GLY A 1 89 ? -20.473 3.618 23.343 1.00 81.00 89 GLY A CA 1
ATOM 648 C C . GLY A 1 89 ? -20.048 3.700 24.812 1.00 81.00 89 GLY A C 1
ATOM 649 O O . GLY A 1 89 ? -20.761 4.287 25.624 1.00 81.00 89 GLY A O 1
ATOM 650 N N . LEU A 1 90 ? -18.862 3.201 25.179 1.00 83.44 90 LEU A N 1
ATOM 651 C CA . LEU A 1 90 ? -18.339 3.334 26.548 1.00 83.44 90 LEU A CA 1
ATOM 652 C C . LEU A 1 90 ? -18.243 4.806 26.993 1.00 83.44 90 LEU A C 1
ATOM 654 O O . LEU A 1 90 ? -18.604 5.128 28.130 1.00 83.44 90 LEU A O 1
ATOM 658 N N . SER A 1 91 ? -17.823 5.697 26.092 1.00 86.38 91 SER A N 1
ATOM 659 C CA . SER A 1 91 ? -17.740 7.141 26.325 1.00 86.38 91 SER A CA 1
ATOM 660 C C . SER A 1 91 ? -19.104 7.789 26.558 1.00 86.38 91 SER A C 1
ATOM 662 O O . SER A 1 91 ? -19.288 8.533 27.526 1.00 86.38 91 SER A O 1
ATOM 664 N N . GLU A 1 92 ? -20.099 7.483 25.723 1.00 81.56 92 GLU A N 1
ATOM 665 C CA . GLU A 1 92 ? -21.461 7.992 25.895 1.00 81.56 92 GLU A CA 1
ATOM 666 C C . GLU A 1 92 ? -22.060 7.552 27.230 1.00 81.56 92 GLU A C 1
ATOM 668 O O . GLU A 1 92 ? -22.620 8.373 27.961 1.00 81.56 92 GLU A O 1
ATOM 673 N N . PHE A 1 93 ? -21.880 6.282 27.598 1.00 79.44 93 PHE A N 1
ATOM 674 C CA . PHE A 1 93 ? -22.298 5.772 28.901 1.00 79.44 93 PHE A CA 1
ATOM 675 C C . PHE A 1 93 ? -21.611 6.503 30.054 1.00 79.44 93 PHE A C 1
ATOM 677 O O . PHE A 1 93 ? -22.272 6.915 31.012 1.00 79.44 93 PHE A O 1
ATOM 684 N N . TYR A 1 94 ? -20.291 6.673 29.975 1.00 83.25 94 TYR A N 1
ATOM 685 C CA . TYR A 1 94 ? -19.531 7.409 30.979 1.00 83.25 94 TYR A CA 1
ATOM 686 C C . TYR A 1 94 ? -20.089 8.825 31.176 1.00 83.25 94 TYR A C 1
ATOM 688 O O . TYR A 1 94 ? -20.339 9.240 32.311 1.00 83.25 94 TYR A O 1
ATOM 696 N N . ASN A 1 95 ? -20.360 9.530 30.076 1.00 83.75 95 ASN A N 1
ATOM 697 C CA . ASN A 1 95 ? -20.874 10.898 30.085 1.00 83.75 95 ASN A CA 1
ATOM 698 C C . ASN A 1 95 ? -22.334 10.990 30.559 1.00 83.75 95 ASN A C 1
ATOM 700 O O . ASN A 1 95 ? -22.687 11.926 31.279 1.00 83.75 95 ASN A O 1
ATOM 704 N N . MET A 1 96 ? -23.180 10.015 30.212 1.00 80.56 96 MET A N 1
ATOM 705 C CA . MET A 1 96 ? -24.600 9.976 30.584 1.00 80.56 96 MET A CA 1
ATOM 706 C C . MET A 1 96 ? -24.812 9.907 32.102 1.00 80.56 96 MET A C 1
ATOM 708 O O . MET A 1 96 ? -25.753 10.502 32.629 1.00 80.56 96 MET A O 1
ATOM 712 N N . PHE A 1 97 ? -23.934 9.199 32.815 1.00 78.56 97 PHE A N 1
ATOM 713 C CA . PHE A 1 97 ? -24.053 8.954 34.256 1.00 78.56 97 PHE A CA 1
ATOM 714 C C . PHE A 1 97 ? -23.051 9.765 35.105 1.00 78.56 97 PHE A C 1
ATOM 716 O O . PHE A 1 97 ? -22.823 9.442 36.277 1.00 78.56 97 PHE A O 1
ATOM 723 N N . ALA A 1 98 ? -22.462 10.825 34.536 1.00 69.94 98 ALA A N 1
ATOM 724 C CA . ALA A 1 98 ? -21.498 11.715 35.191 1.00 69.94 98 ALA A CA 1
ATOM 725 C C . ALA A 1 98 ? -22.184 12.724 36.154 1.00 69.94 98 ALA A C 1
ATOM 727 O O . ALA A 1 98 ? -23.282 13.203 35.857 1.00 69.94 98 ALA A O 1
ATOM 728 N N . PRO A 1 99 ? -21.568 13.059 37.320 1.00 52.53 99 PRO A N 1
ATOM 729 C CA . PRO A 1 99 ? -20.160 13.455 37.420 1.00 52.53 99 PRO A CA 1
ATOM 730 C C . PRO A 1 99 ? -19.327 12.596 38.396 1.00 52.53 99 PRO A C 1
ATOM 732 O O . PRO A 1 99 ? -19.177 12.976 39.554 1.00 52.53 99 PRO A O 1
ATOM 735 N N . ALA A 1 100 ? -18.800 11.446 37.946 1.00 54.19 100 ALA A N 1
ATOM 736 C CA . ALA A 1 100 ? -17.646 10.683 38.481 1.00 54.19 100 ALA A CA 1
ATOM 737 C C . ALA A 1 100 ? -17.643 9.252 37.887 1.00 54.19 100 ALA A C 1
ATOM 739 O O . ALA A 1 100 ? -18.560 8.886 37.160 1.00 54.19 100 ALA A O 1
ATOM 740 N N . LEU A 1 101 ? -16.644 8.430 38.249 1.00 55.94 101 LEU A N 1
ATOM 741 C CA . LEU A 1 101 ? -16.450 6.990 37.948 1.00 55.94 101 LEU A CA 1
ATOM 742 C C . LEU A 1 101 ? -17.685 6.067 38.126 1.00 55.94 101 LEU A C 1
ATOM 744 O O . LEU A 1 101 ? -17.603 4.877 37.837 1.00 55.94 101 LEU A O 1
ATOM 748 N N . THR A 1 102 ? -18.835 6.588 38.566 1.00 70.75 102 THR A N 1
ATOM 749 C CA . THR A 1 102 ? -20.113 5.874 38.649 1.00 70.75 102 THR A CA 1
ATOM 750 C C . THR A 1 102 ? -20.557 5.297 37.309 1.00 70.75 102 THR A C 1
ATOM 752 O O . THR A 1 102 ? -21.109 4.207 37.303 1.00 70.75 102 THR A O 1
ATOM 755 N N . GLY A 1 103 ? -20.289 5.963 36.180 1.00 77.50 103 GLY A N 1
ATOM 756 C CA . GLY A 1 103 ? -20.627 5.420 34.856 1.00 77.50 103 GLY A CA 1
ATOM 757 C C . GLY A 1 103 ? -19.882 4.117 34.539 1.00 77.50 103 GLY A C 1
ATOM 758 O O . GLY A 1 103 ? -20.502 3.115 34.192 1.00 77.50 103 GLY A O 1
ATOM 759 N N . ILE A 1 104 ? -18.562 4.094 34.748 1.00 85.56 104 ILE A N 1
ATOM 760 C CA . ILE A 1 104 ? -17.742 2.893 34.514 1.00 85.56 104 ILE A CA 1
ATOM 761 C C . ILE A 1 104 ? -18.036 1.807 35.548 1.00 85.56 104 ILE A C 1
ATOM 763 O O . ILE A 1 104 ? -18.106 0.634 35.192 1.00 85.56 104 ILE A O 1
ATOM 767 N N . ASP A 1 105 ? -18.262 2.166 36.814 1.00 89.12 105 ASP A N 1
ATOM 768 C CA . ASP A 1 105 ? -18.702 1.201 37.825 1.00 89.12 105 ASP A CA 1
ATOM 769 C C . ASP A 1 105 ? -20.035 0.545 37.434 1.00 89.12 105 ASP A C 1
ATOM 771 O O . ASP A 1 105 ? -20.186 -0.671 37.552 1.00 89.12 105 ASP A O 1
ATOM 775 N N . LEU A 1 106 ? -20.980 1.315 36.885 1.00 87.00 106 LEU A N 1
ATOM 776 C CA . LEU A 1 106 ? -22.232 0.765 36.375 1.00 87.00 106 LEU A CA 1
ATOM 777 C C . LEU A 1 106 ? -21.979 -0.234 35.235 1.00 87.00 106 LEU A C 1
ATOM 779 O O . LEU A 1 106 ? -22.516 -1.336 35.279 1.00 87.00 106 LEU A O 1
ATOM 783 N N . ILE A 1 107 ? -21.129 0.092 34.262 1.00 87.81 107 ILE A N 1
ATOM 784 C CA . ILE A 1 107 ? -20.828 -0.812 33.139 1.00 87.81 107 ILE A CA 1
ATOM 785 C C . ILE A 1 107 ? -20.093 -2.074 33.612 1.00 87.81 107 ILE A C 1
ATOM 787 O O . ILE A 1 107 ? -20.450 -3.186 33.224 1.00 87.81 107 ILE A O 1
ATOM 791 N N . LEU A 1 108 ? -19.063 -1.929 34.448 1.00 90.56 108 LEU A N 1
ATOM 792 C CA . LEU A 1 108 ? -18.180 -3.036 34.819 1.00 90.56 108 LEU A CA 1
ATOM 793 C C . LEU A 1 108 ? -18.744 -3.912 35.942 1.00 90.56 108 LEU A C 1
ATOM 795 O O . LEU A 1 108 ? -18.489 -5.117 35.957 1.00 90.56 108 LEU A O 1
ATOM 799 N N . ASN A 1 109 ? -19.500 -3.339 36.882 1.00 92.31 109 ASN A N 1
ATOM 800 C CA . ASN A 1 109 ? -19.912 -4.017 38.113 1.00 92.31 109 ASN A CA 1
ATOM 801 C C . ASN A 1 109 ? -21.432 -4.198 38.269 1.00 92.31 109 ASN A C 1
ATOM 803 O O . ASN A 1 109 ? -21.838 -5.133 38.968 1.00 92.31 109 ASN A O 1
ATOM 807 N N . ASN A 1 110 ? -22.292 -3.382 37.644 1.00 89.38 110 ASN A N 1
ATOM 808 C CA . ASN A 1 110 ? -23.741 -3.487 37.859 1.00 89.38 110 ASN A CA 1
ATOM 809 C C . ASN A 1 110 ? -24.340 -4.711 37.132 1.00 89.38 110 ASN A C 1
ATOM 811 O O . ASN A 1 110 ? -24.182 -4.838 35.919 1.00 89.38 110 ASN A O 1
ATOM 815 N N . PRO A 1 111 ? -25.047 -5.611 37.843 1.00 89.50 111 PRO A N 1
ATOM 816 C CA . PRO A 1 111 ? -25.636 -6.799 37.233 1.00 89.50 111 PRO A CA 1
ATOM 817 C C . PRO A 1 111 ? -26.957 -6.542 36.482 1.00 89.50 111 PRO A C 1
ATOM 819 O O . PRO A 1 111 ? -27.489 -7.486 35.920 1.00 89.50 111 PRO A O 1
ATOM 822 N N . VAL A 1 112 ? -27.529 -5.333 36.492 1.00 88.25 112 VAL A N 1
ATOM 823 C CA . VAL A 1 112 ? -28.869 -5.038 35.931 1.00 88.25 112 VAL A CA 1
ATOM 824 C C . VAL A 1 112 ? -28.942 -3.671 35.228 1.00 88.25 112 VAL A C 1
ATOM 826 O O . VAL A 1 112 ? -29.931 -2.944 35.351 1.00 88.25 112 VAL A O 1
ATOM 829 N N . ILE A 1 113 ? -27.884 -3.271 34.519 1.00 87.75 113 ILE A N 1
ATOM 830 C CA . ILE A 1 113 ? -27.828 -1.960 33.852 1.00 87.75 113 ILE A CA 1
ATOM 831 C C . ILE A 1 113 ? -28.749 -1.881 32.625 1.00 87.75 113 ILE A C 1
ATOM 833 O O . ILE A 1 113 ? -29.335 -0.826 32.391 1.00 87.75 113 ILE A O 1
ATOM 837 N N . SER A 1 114 ? -28.969 -2.980 31.897 1.00 88.69 114 SER A N 1
ATOM 838 C CA . SER A 1 114 ? -29.821 -2.985 30.696 1.00 88.69 114 SER A CA 1
ATOM 839 C C . SER A 1 114 ? -31.251 -2.514 30.989 1.00 88.69 114 SER A C 1
ATOM 841 O O . SER A 1 114 ? -31.818 -1.712 30.249 1.00 88.69 114 SER A O 1
ATOM 843 N N . SER A 1 115 ? -31.809 -2.930 32.132 1.00 87.44 115 SER A N 1
ATOM 844 C CA . SER A 1 115 ? -33.142 -2.522 32.591 1.00 87.44 115 SER A CA 1
ATOM 845 C C . SER A 1 115 ? -33.212 -1.034 32.942 1.00 87.44 115 SER A C 1
ATOM 847 O O . SER A 1 115 ? -34.255 -0.402 32.776 1.00 87.44 115 SER A O 1
ATOM 849 N N . LEU A 1 116 ? -32.111 -0.459 33.439 1.00 85.75 116 LEU A N 1
ATOM 850 C CA . LEU A 1 116 ? -32.024 0.975 33.706 1.00 85.75 116 LEU A CA 1
ATOM 851 C C . LEU A 1 116 ? -32.034 1.771 32.397 1.00 85.75 116 LEU A C 1
ATOM 853 O O . LEU A 1 116 ? -32.730 2.778 32.310 1.00 85.75 116 LEU A O 1
ATOM 857 N N . LEU A 1 117 ? -31.301 1.314 31.383 1.00 85.19 117 LEU A N 1
ATOM 858 C CA . LEU A 1 117 ? -31.274 1.957 30.069 1.00 85.19 117 LEU A CA 1
ATOM 859 C C . LEU A 1 117 ? -32.633 1.911 29.387 1.00 85.19 117 LEU A C 1
ATOM 861 O O . LEU A 1 117 ? -33.115 2.947 28.936 1.00 85.19 117 LEU A O 1
ATOM 865 N N . GLU A 1 118 ? -33.284 0.747 29.396 1.00 86.81 118 GLU A N 1
ATOM 866 C CA . GLU A 1 118 ? -34.628 0.589 28.840 1.00 86.81 118 GLU A CA 1
ATOM 867 C C . GLU A 1 118 ? -35.620 1.540 29.519 1.00 86.81 118 GLU A C 1
ATOM 869 O O . GLU A 1 118 ? -36.395 2.229 28.856 1.00 86.81 118 GLU A O 1
ATOM 874 N N . PHE A 1 119 ? -35.549 1.650 30.850 1.00 85.88 119 PHE A N 1
ATOM 875 C CA . PHE A 1 119 ? -36.369 2.589 31.616 1.00 85.88 119 PHE A CA 1
ATOM 876 C C . PHE A 1 119 ? -36.128 4.055 31.221 1.00 85.88 119 PHE A C 1
ATOM 878 O O . PHE A 1 119 ? -37.059 4.862 31.239 1.00 85.88 119 PHE A O 1
ATOM 885 N N . LEU A 1 120 ? -34.893 4.400 30.856 1.00 83.44 120 LEU A N 1
ATOM 886 C CA . LEU A 1 120 ? -34.503 5.732 30.397 1.00 83.44 120 LEU A CA 1
ATOM 887 C C . LEU A 1 120 ? -34.774 5.965 28.898 1.00 83.44 120 LEU A C 1
ATOM 889 O O . LEU A 1 120 ? -34.551 7.072 28.412 1.00 83.44 120 LEU A O 1
ATOM 893 N N . GLY A 1 121 ? -35.298 4.965 28.180 1.00 82.44 121 GLY A N 1
ATOM 894 C CA . GLY A 1 121 ? -35.599 5.046 26.749 1.00 82.44 121 GLY A CA 1
ATOM 895 C C . GLY A 1 121 ? -34.395 4.803 25.835 1.00 82.44 121 GLY A C 1
ATOM 896 O O . GLY A 1 121 ? -34.466 5.131 24.653 1.00 82.44 121 GLY A O 1
ATOM 897 N N . PHE A 1 122 ? -33.309 4.241 26.366 1.00 82.81 122 PHE A N 1
ATOM 898 C CA . PHE A 1 122 ? -32.126 3.836 25.607 1.00 82.81 122 PHE A CA 1
ATOM 899 C C . PHE A 1 122 ? -32.184 2.346 25.233 1.00 82.81 122 PHE A C 1
ATOM 901 O O . PHE A 1 122 ? -32.931 1.581 25.854 1.00 82.81 122 PHE A O 1
ATOM 908 N N . PRO A 1 123 ? -31.388 1.900 24.242 1.00 84.19 123 PRO A N 1
ATOM 909 C CA . PRO A 1 123 ? -31.234 0.480 23.945 1.00 84.19 123 PRO A CA 1
ATOM 910 C C . PRO A 1 123 ? -30.801 -0.310 25.193 1.00 84.19 123 PRO A C 1
ATOM 912 O O . PRO A 1 123 ? -29.929 0.158 25.930 1.00 84.19 123 PRO A O 1
ATOM 915 N N . PRO A 1 124 ? -31.371 -1.504 25.447 1.00 88.75 124 PRO A N 1
ATOM 916 C CA . PRO A 1 124 ? -31.105 -2.295 26.651 1.00 88.75 124 PRO A CA 1
ATOM 917 C C . PRO A 1 124 ? -29.753 -3.023 26.570 1.00 88.75 124 PRO A C 1
ATOM 919 O O . PRO A 1 124 ? -29.680 -4.252 26.563 1.00 88.75 124 PRO A O 1
ATOM 922 N N . ILE A 1 125 ? -28.663 -2.263 26.490 1.00 89.31 125 ILE A N 1
ATOM 923 C CA . ILE A 1 125 ? -27.299 -2.791 26.431 1.00 89.31 125 ILE A CA 1
ATOM 924 C C . ILE A 1 125 ? -26.890 -3.273 27.831 1.00 89.31 125 ILE A C 1
ATOM 926 O O . ILE A 1 125 ? -27.022 -2.558 28.825 1.00 89.31 125 ILE A O 1
ATOM 930 N N . LYS A 1 126 ? -26.406 -4.510 27.929 1.00 91.12 126 LYS A N 1
ATOM 931 C CA . LYS A 1 126 ? -25.888 -5.090 29.175 1.00 91.12 126 LYS A CA 1
ATOM 932 C C . LYS A 1 126 ? -24.515 -4.508 29.484 1.00 91.12 126 LYS A C 1
ATOM 934 O O . LYS A 1 126 ? -23.754 -4.232 28.572 1.00 91.12 126 LYS A O 1
ATOM 939 N N . GLY A 1 127 ? -24.174 -4.400 30.762 1.00 90.94 127 GLY A N 1
ATOM 940 C CA . GLY A 1 127 ? -22.798 -4.175 31.211 1.00 90.94 127 GLY A CA 1
ATOM 941 C C . GLY A 1 127 ? -22.012 -5.487 31.284 1.00 90.94 127 GLY A C 1
ATOM 942 O O . GLY A 1 127 ? -22.589 -6.571 31.172 1.00 90.94 127 GLY A O 1
ATOM 943 N N . VAL A 1 128 ? -20.706 -5.410 31.550 1.00 93.12 128 VAL A N 1
ATOM 944 C CA . VAL A 1 128 ? -19.807 -6.577 31.655 1.00 93.12 128 VAL A CA 1
ATOM 945 C C . VAL A 1 128 ? -20.319 -7.564 32.700 1.00 93.12 128 VAL A C 1
ATOM 947 O O . VAL A 1 128 ? -20.462 -8.755 32.440 1.00 93.12 128 VAL A O 1
ATOM 950 N N . SER A 1 129 ? -20.645 -7.060 33.889 1.00 93.31 129 SER A N 1
ATOM 951 C CA . SER A 1 129 ? -21.150 -7.866 35.002 1.00 93.31 129 SER A CA 1
ATOM 952 C C . SER A 1 129 ? -22.471 -8.562 34.671 1.00 93.31 129 SER A C 1
ATOM 954 O O . SER A 1 129 ? -22.627 -9.765 34.899 1.00 93.31 129 SER A O 1
ATOM 956 N N . GLU A 1 130 ? -23.408 -7.827 34.076 1.00 93.38 130 GLU A N 1
ATOM 957 C CA . GLU A 1 130 ? -24.704 -8.353 33.661 1.00 93.38 130 GLU A CA 1
ATOM 958 C C . GLU A 1 130 ? -24.575 -9.439 32.586 1.00 93.38 130 GLU A C 1
ATOM 960 O O . GLU A 1 130 ? -25.191 -10.499 32.721 1.00 93.38 130 GLU A O 1
ATOM 965 N N . TYR A 1 131 ? -23.750 -9.206 31.561 1.00 93.38 131 TYR A N 1
ATOM 966 C CA . TYR A 1 131 ? -23.511 -10.162 30.482 1.00 93.38 131 TYR A CA 1
ATOM 967 C C . TYR A 1 131 ? -22.846 -11.444 30.994 1.00 93.38 131 TYR A C 1
ATOM 969 O O . TYR A 1 131 ? -23.368 -12.540 30.797 1.00 93.38 131 TYR A O 1
ATOM 977 N N . ILE A 1 132 ? -21.733 -11.313 31.718 1.00 93.56 132 ILE A N 1
ATOM 978 C CA . ILE A 1 132 ? -20.909 -12.455 32.128 1.00 93.56 132 ILE A CA 1
ATOM 979 C C . ILE A 1 132 ? -21.607 -13.311 33.185 1.00 93.56 132 ILE A C 1
ATOM 981 O O . ILE A 1 132 ? -21.502 -14.537 33.177 1.00 93.56 132 ILE A O 1
ATOM 985 N N . THR A 1 133 ? -22.324 -12.683 34.117 1.00 88.06 133 THR A N 1
ATOM 986 C CA . THR A 1 133 ? -22.939 -13.400 35.243 1.00 88.06 133 THR A CA 1
ATOM 987 C C . THR A 1 133 ? -24.404 -13.750 35.006 1.00 88.06 133 THR A C 1
ATOM 989 O O . THR A 1 133 ? -25.031 -14.334 35.893 1.00 88.06 133 THR A O 1
ATOM 992 N N . ASN A 1 134 ? -24.964 -13.405 33.839 1.00 83.00 134 ASN A N 1
ATOM 993 C CA . ASN A 1 134 ? -26.404 -13.449 33.574 1.00 83.00 134 ASN A CA 1
ATOM 994 C C . ASN A 1 134 ? -27.208 -12.728 34.672 1.00 83.00 134 ASN A C 1
ATOM 996 O O . ASN A 1 134 ? -28.154 -13.284 35.230 1.00 83.00 134 ASN A O 1
ATOM 1000 N N . ALA A 1 135 ? -26.790 -11.503 35.001 1.00 78.88 135 ALA A N 1
ATOM 1001 C CA . ALA A 1 135 ? -27.425 -10.626 35.987 1.00 78.88 135 ALA A CA 1
ATOM 1002 C C . ALA A 1 135 ? -27.444 -11.129 37.447 1.00 78.88 135 ALA A C 1
ATOM 1004 O O . ALA A 1 135 ? -28.344 -10.784 38.217 1.00 78.88 135 ALA A O 1
ATOM 1005 N N . THR A 1 136 ? -26.467 -11.944 37.870 1.00 79.31 136 THR A N 1
ATOM 1006 C CA . THR A 1 136 ? -26.498 -12.564 39.212 1.00 79.31 136 THR A CA 1
ATOM 1007 C C . THR A 1 136 ? -25.548 -11.950 40.237 1.00 79.31 136 THR A C 1
ATOM 1009 O O . THR A 1 136 ? -25.856 -11.994 41.431 1.00 79.31 136 THR A O 1
ATOM 1012 N N . MET A 1 137 ? -24.409 -11.374 39.835 1.00 87.31 137 MET A N 1
ATOM 1013 C CA . MET A 1 137 ? -23.422 -10.836 40.784 1.00 87.31 137 MET A CA 1
ATOM 1014 C C . MET A 1 137 ? -22.485 -9.799 40.163 1.00 87.31 137 MET A C 1
ATOM 1016 O O . MET A 1 137 ? -22.246 -9.830 38.968 1.00 87.31 137 MET A O 1
ATOM 1020 N N . SER A 1 138 ? -21.912 -8.928 41.001 1.00 89.88 138 SER A N 1
ATOM 1021 C CA . SER A 1 138 ? -20.849 -7.990 40.610 1.00 89.88 138 SER A CA 1
ATOM 1022 C C . SER A 1 138 ? -19.514 -8.699 40.363 1.00 89.88 138 SER A C 1
ATOM 1024 O O . SER A 1 138 ? -19.144 -9.615 41.104 1.00 89.88 138 SER A O 1
ATOM 1026 N N . LEU A 1 139 ? -18.756 -8.214 39.376 1.00 91.31 139 LEU A N 1
ATOM 1027 C CA . LEU A 1 139 ? -17.388 -8.654 39.081 1.00 91.31 139 LEU A CA 1
ATOM 1028 C C . LEU A 1 139 ? -16.317 -7.972 39.952 1.00 91.31 139 LEU A C 1
ATOM 1030 O O . LEU A 1 139 ? -15.153 -8.373 39.916 1.00 91.31 139 LEU A O 1
ATOM 1034 N N . ASN A 1 140 ? -16.705 -6.997 40.780 1.00 93.94 140 ASN A N 1
ATOM 1035 C CA . ASN A 1 140 ? -15.869 -6.316 41.774 1.00 93.94 140 ASN A CA 1
ATOM 1036 C C . ASN A 1 140 ? -14.567 -5.701 41.215 1.00 93.94 140 ASN A C 1
ATOM 1038 O O . ASN A 1 140 ? -13.512 -5.790 41.851 1.00 93.94 140 ASN A O 1
ATOM 1042 N N . TYR A 1 141 ? -14.615 -5.067 40.040 1.00 94.94 141 TYR A N 1
ATOM 1043 C CA . TYR A 1 141 ? -13.530 -4.190 39.589 1.00 94.94 141 TYR A CA 1
ATOM 1044 C C . TYR A 1 141 ? -13.360 -3.049 40.593 1.00 94.94 141 TYR A C 1
ATOM 1046 O O . TYR A 1 141 ? -14.333 -2.392 40.962 1.00 94.94 141 TYR A O 1
ATOM 1054 N N . THR A 1 142 ? -12.128 -2.820 41.046 1.00 94.81 142 THR A N 1
ATOM 1055 C CA . THR A 1 142 ? -11.808 -1.705 41.950 1.00 94.81 142 THR A CA 1
ATOM 1056 C C . THR A 1 142 ? -11.849 -0.373 41.200 1.00 94.81 142 THR A C 1
ATOM 1058 O O . THR A 1 142 ? -11.627 -0.354 39.994 1.00 94.81 142 THR A O 1
ATOM 1061 N N . ALA A 1 143 ? -12.033 0.751 41.899 1.00 92.75 143 ALA A N 1
ATOM 1062 C CA . ALA A 1 143 ? -11.987 2.082 41.278 1.00 92.75 143 ALA A CA 1
ATOM 1063 C C . ALA A 1 143 ? -10.684 2.337 40.492 1.00 92.75 143 ALA A C 1
ATOM 1065 O O . ALA A 1 143 ? -10.717 2.888 39.400 1.00 92.75 143 ALA A O 1
ATOM 1066 N N . THR A 1 144 ? -9.542 1.865 41.001 1.00 94.44 144 THR A N 1
ATOM 1067 C CA . THR A 1 144 ? -8.259 1.949 40.285 1.00 94.44 144 THR A CA 1
ATOM 1068 C C . THR A 1 144 ? -8.247 1.090 39.022 1.00 94.44 144 THR A C 1
ATOM 1070 O O . THR A 1 144 ? -7.673 1.498 38.022 1.00 94.44 144 THR A O 1
ATOM 1073 N N . ALA A 1 145 ? -8.866 -0.094 39.049 1.00 95.75 145 ALA A N 1
ATOM 1074 C CA . ALA A 1 145 ? -8.977 -0.917 37.847 1.00 95.75 145 ALA A CA 1
ATOM 1075 C C . ALA A 1 145 ? -9.879 -0.267 36.799 1.00 95.75 145 ALA A C 1
ATOM 1077 O O . ALA A 1 145 ? -9.526 -0.239 35.629 1.00 95.75 145 ALA A O 1
ATOM 1078 N N . GLN A 1 146 ? -11.006 0.297 37.236 1.00 94.19 146 GLN A N 1
ATOM 1079 C CA . GLN A 1 146 ? -11.928 1.048 36.387 1.00 94.19 146 GLN A CA 1
ATOM 1080 C C . GLN A 1 146 ? -11.208 2.212 35.701 1.00 94.19 146 GLN A C 1
ATOM 1082 O O . GLN A 1 146 ? -11.239 2.311 34.482 1.00 94.19 146 GLN A O 1
ATOM 1087 N N . GLU A 1 147 ? -10.506 3.048 36.470 1.00 92.81 147 GLU A N 1
ATOM 1088 C CA . GLU A 1 147 ? -9.752 4.194 35.955 1.00 92.81 147 GLU A CA 1
ATOM 1089 C C . GLU A 1 147 ? -8.717 3.770 34.906 1.00 92.81 147 GLU A C 1
ATOM 1091 O O . GLU A 1 147 ? -8.705 4.311 33.806 1.00 92.81 147 GLU A O 1
ATOM 1096 N N . LYS A 1 148 ? -7.903 2.752 35.204 1.00 95.25 148 LYS A N 1
ATOM 1097 C CA . LYS A 1 148 ? -6.838 2.307 34.298 1.00 95.25 148 LYS A CA 1
ATOM 1098 C C . LYS A 1 148 ? -7.337 1.563 33.066 1.00 95.25 148 LYS A C 1
ATOM 1100 O O . LYS A 1 148 ? -6.728 1.682 32.016 1.00 95.25 148 LYS A O 1
ATOM 1105 N N . LEU A 1 149 ? -8.418 0.792 33.175 1.00 95.25 149 LEU A N 1
ATOM 1106 C CA . LEU A 1 149 ? -9.053 0.183 32.001 1.00 95.25 149 LEU A CA 1
ATOM 1107 C C . LEU A 1 149 ? -9.679 1.249 31.103 1.00 95.25 149 LEU A C 1
ATOM 1109 O O . LEU A 1 149 ? -9.703 1.083 29.894 1.00 95.25 149 LEU A O 1
ATOM 1113 N N . THR A 1 150 ? -10.172 2.342 31.685 1.00 92.69 150 THR A N 1
ATOM 1114 C CA . THR A 1 150 ? -10.806 3.423 30.924 1.00 92.69 150 THR A CA 1
ATOM 1115 C C . THR A 1 150 ? -9.765 4.288 30.219 1.00 92.69 150 THR A C 1
ATOM 1117 O O . THR A 1 150 ? -9.871 4.506 29.020 1.00 92.69 150 THR A O 1
ATOM 1120 N N . PHE A 1 151 ? -8.753 4.755 30.952 1.00 93.31 151 PHE A N 1
ATOM 1121 C CA . PHE A 1 151 ? -7.835 5.806 30.495 1.00 93.31 151 PHE A CA 1
ATOM 1122 C C . PHE A 1 151 ? -6.390 5.347 30.292 1.00 93.31 151 PHE A C 1
ATOM 1124 O O . PHE A 1 151 ? -5.535 6.188 30.049 1.00 93.31 151 PHE A O 1
ATOM 1131 N N . GLY A 1 152 ? -6.098 4.059 30.480 1.00 95.06 152 GLY A N 1
ATOM 1132 C CA . GLY A 1 152 ? -4.765 3.522 30.238 1.00 95.06 152 GLY A CA 1
ATOM 1133 C C . GLY A 1 152 ? -3.676 4.128 31.128 1.00 95.06 152 GLY A C 1
ATOM 1134 O O . GLY A 1 152 ? -3.905 4.544 32.272 1.00 95.06 152 GLY A O 1
ATOM 1135 N N . ASN A 1 153 ? -2.447 4.078 30.618 1.00 94.94 153 ASN A N 1
ATOM 1136 C CA . ASN A 1 153 ? -1.252 4.756 31.101 1.00 94.94 153 ASN A CA 1
ATOM 1137 C C . ASN A 1 153 ? -0.164 4.724 30.011 1.00 94.94 153 ASN A C 1
ATOM 1139 O O . ASN A 1 153 ? 0.681 3.821 29.979 1.00 94.94 153 ASN A O 1
ATOM 1143 N N . GLU A 1 154 ? -0.139 5.761 29.177 1.00 89.69 154 GLU A N 1
ATOM 1144 C CA . GLU A 1 154 ? 0.837 5.948 28.093 1.00 89.69 154 GLU A CA 1
ATOM 1145 C C . GLU A 1 154 ? 2.301 5.826 28.550 1.00 89.69 154 GLU A C 1
ATOM 1147 O O . GLU A 1 154 ? 3.144 5.298 27.828 1.00 89.69 154 GLU A O 1
ATOM 1152 N N . THR A 1 155 ? 2.631 6.249 29.781 1.00 92.75 155 THR A N 1
ATOM 1153 C CA . THR A 1 155 ? 4.025 6.238 30.283 1.00 92.75 155 THR A CA 1
ATOM 1154 C C . THR A 1 155 ? 4.616 4.828 30.326 1.00 92.75 155 THR A C 1
ATOM 1156 O O . THR A 1 155 ? 5.834 4.659 30.260 1.00 92.75 155 THR A O 1
ATOM 1159 N N . ILE A 1 156 ? 3.764 3.815 30.468 1.00 94.00 156 ILE A N 1
ATOM 1160 C CA . ILE A 1 156 ? 4.165 2.408 30.513 1.00 94.00 156 ILE A CA 1
ATOM 1161 C C . ILE A 1 156 ? 3.606 1.601 29.336 1.00 94.00 156 ILE A C 1
ATOM 1163 O O . ILE A 1 156 ? 3.722 0.379 29.366 1.00 94.00 156 ILE A O 1
ATOM 1167 N N . GLY A 1 157 ? 3.008 2.257 28.333 1.00 92.00 157 GLY A N 1
ATOM 1168 C CA . GLY A 1 157 ? 2.369 1.589 27.195 1.00 92.00 157 GLY A CA 1
ATOM 1169 C C . GLY A 1 157 ? 1.185 0.710 27.602 1.00 92.00 157 GLY A C 1
ATOM 1170 O O . GLY A 1 157 ? 1.068 -0.420 27.137 1.00 92.00 157 GLY A O 1
ATOM 1171 N N . LEU A 1 158 ? 0.362 1.174 28.547 1.00 96.06 158 LEU A N 1
ATOM 1172 C CA . LEU A 1 158 ? -0.856 0.476 28.959 1.00 96.06 158 LEU A CA 1
ATOM 1173 C C . LEU A 1 158 ? -2.059 1.115 28.248 1.00 96.06 158 LEU A C 1
ATOM 1175 O O . LEU A 1 158 ? -2.388 2.239 28.612 1.00 96.06 158 LEU A O 1
ATOM 1179 N N . PRO A 1 159 ? -2.731 0.437 27.309 1.00 96.56 159 PRO A N 1
ATOM 1180 C CA . PRO A 1 159 ? -3.821 1.049 26.555 1.00 96.56 159 PRO A CA 1
ATOM 1181 C C . PRO A 1 159 ? -5.082 1.251 27.404 1.00 96.56 159 PRO A C 1
ATOM 1183 O O . PRO A 1 159 ? -5.407 0.436 28.277 1.00 96.56 159 PRO A O 1
ATOM 1186 N N . GLY A 1 160 ? -5.806 2.335 27.161 1.00 95.69 160 GLY A N 1
ATOM 1187 C CA . GLY A 1 160 ? -7.114 2.622 27.747 1.00 95.69 160 GLY A CA 1
ATOM 1188 C C . GLY A 1 160 ? -8.236 2.393 26.743 1.00 95.69 160 GLY A C 1
ATOM 1189 O O . 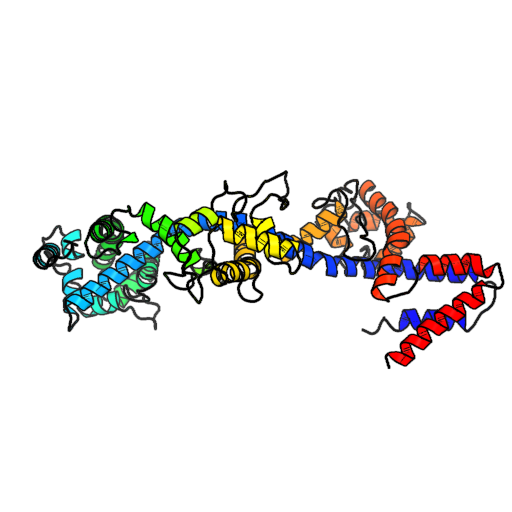GLY A 1 160 ? -8.133 2.813 25.603 1.00 95.69 160 GLY A O 1
ATOM 1190 N N . LEU A 1 161 ? -9.359 1.803 27.155 1.00 94.56 161 LEU A N 1
ATOM 1191 C CA . LEU A 1 161 ? -10.503 1.560 26.258 1.00 94.56 161 LEU A CA 1
ATOM 1192 C C . LEU A 1 161 ? -11.128 2.846 25.685 1.00 94.56 161 LEU A C 1
ATOM 1194 O O . LEU A 1 161 ? -11.892 2.778 24.728 1.00 94.56 161 LEU A O 1
ATOM 1198 N N . MET A 1 162 ? -10.860 3.999 26.301 1.00 90.62 162 MET A N 1
ATOM 1199 C CA . MET A 1 162 ? -11.288 5.318 25.834 1.00 90.62 162 MET A CA 1
ATOM 1200 C C . MET A 1 1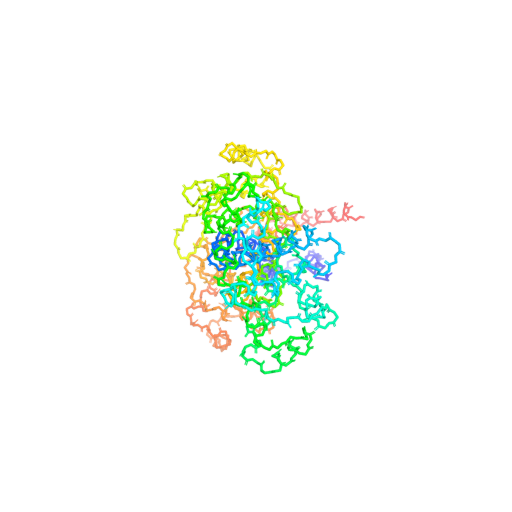62 ? -10.109 6.184 25.356 1.00 90.62 162 MET A C 1
ATOM 1202 O O . MET A 1 162 ? -10.247 7.403 25.275 1.00 90.62 162 MET A O 1
ATOM 1206 N N . GLU A 1 163 ? -8.949 5.593 25.072 1.00 89.88 163 GLU A N 1
ATOM 1207 C CA . GLU A 1 163 ? -7.897 6.270 24.307 1.00 89.88 163 GLU A CA 1
ATOM 1208 C C . GLU A 1 163 ? -8.290 6.285 22.822 1.00 89.88 163 GLU A C 1
ATOM 1210 O O . GLU A 1 163 ? -8.791 5.290 22.294 1.00 89.88 163 GLU A O 1
ATOM 1215 N N . ASP A 1 164 ? -8.122 7.446 22.185 1.00 86.25 164 ASP A N 1
ATOM 1216 C CA . ASP A 1 164 ? -8.452 7.699 20.778 1.00 86.25 164 ASP A CA 1
ATOM 1217 C C . ASP A 1 164 ? -9.837 7.168 20.362 1.00 86.25 164 ASP A C 1
ATOM 1219 O O . ASP A 1 164 ? -9.998 6.390 19.423 1.00 86.25 164 ASP A O 1
ATOM 1223 N N . ILE A 1 165 ? -10.866 7.602 21.097 1.00 84.94 165 ILE A N 1
ATOM 1224 C CA . ILE A 1 165 ? -12.269 7.162 20.956 1.00 84.94 165 ILE A CA 1
ATOM 1225 C C . ILE A 1 165 ? -12.778 7.288 19.517 1.00 84.94 165 ILE A C 1
ATOM 1227 O O . ILE A 1 165 ? -13.559 6.449 19.075 1.00 84.94 165 ILE A O 1
ATOM 1231 N N . ASP A 1 166 ? -12.322 8.316 18.801 1.00 78.00 166 ASP A N 1
ATOM 1232 C CA . ASP A 1 166 ? -12.753 8.636 17.438 1.00 78.00 166 ASP A CA 1
ATOM 1233 C C . ASP A 1 166 ? -12.325 7.569 16.411 1.00 78.00 166 ASP A C 1
ATOM 1235 O O . ASP A 1 166 ? -12.909 7.470 15.336 1.00 78.00 166 ASP A O 1
ATOM 1239 N N . VAL A 1 167 ? -11.334 6.746 16.759 1.00 78.56 167 VAL A N 1
ATOM 1240 C CA . VAL A 1 167 ? -10.739 5.698 15.913 1.00 78.56 167 VAL A CA 1
ATOM 1241 C C . VAL A 1 167 ? -10.830 4.317 16.549 1.00 78.56 167 VAL A C 1
ATOM 1243 O O . VAL A 1 167 ? -10.877 3.319 15.842 1.00 78.56 167 VAL A O 1
ATOM 1246 N N . GLY A 1 168 ? -10.931 4.225 17.876 1.00 87.06 168 GLY A N 1
ATOM 1247 C CA . GLY A 1 168 ? -11.019 2.954 18.593 1.00 87.06 168 GLY A CA 1
ATOM 1248 C C . GLY A 1 168 ? -9.672 2.272 18.846 1.00 87.06 168 GLY A C 1
ATOM 1249 O O . GLY A 1 168 ? -9.671 1.115 19.276 1.00 87.06 168 GLY A O 1
ATOM 1250 N N . TRP A 1 169 ? -8.540 2.960 18.634 1.00 87.69 169 TRP A N 1
ATOM 1251 C CA . TRP A 1 169 ? -7.200 2.399 18.871 1.00 87.69 169 TRP A CA 1
ATOM 1252 C C . TRP A 1 169 ? -7.030 1.889 20.298 1.00 87.69 169 TRP A C 1
ATOM 1254 O O . TRP A 1 169 ? -6.541 0.782 20.484 1.00 87.69 169 TRP A O 1
ATOM 1264 N N . GLY A 1 170 ? -7.546 2.599 21.303 1.00 92.38 170 GLY A N 1
ATOM 1265 C CA . GLY A 1 170 ? -7.453 2.155 22.693 1.00 92.38 170 GLY A CA 1
ATOM 1266 C C . GLY A 1 170 ? -8.102 0.790 22.972 1.00 92.38 170 GLY A C 1
ATOM 1267 O O . GLY A 1 170 ? -7.583 -0.017 23.750 1.00 92.38 170 GLY A O 1
ATOM 1268 N N . VAL A 1 171 ? -9.221 0.479 22.304 1.00 94.12 171 VAL A N 1
ATOM 1269 C CA . VAL A 1 171 ? -9.865 -0.845 22.394 1.00 94.12 171 VAL A CA 1
ATOM 1270 C C . VAL A 1 171 ? -9.064 -1.885 21.614 1.00 94.12 171 VAL A C 1
ATOM 1272 O O . VAL A 1 171 ? -8.852 -2.985 22.126 1.00 94.12 171 VAL A O 1
ATOM 1275 N N . LEU A 1 172 ? -8.597 -1.546 20.410 1.00 91.75 172 LEU A N 1
ATOM 1276 C CA . LEU A 1 172 ? -7.780 -2.435 19.584 1.00 91.75 172 LEU A CA 1
ATOM 1277 C C . LEU A 1 172 ? -6.476 -2.827 20.296 1.00 91.75 172 LEU A C 1
ATOM 1279 O O . LEU A 1 172 ? -6.188 -4.014 20.444 1.00 91.75 172 LEU A O 1
ATOM 1283 N N . ASP A 1 173 ? -5.743 -1.854 20.827 1.00 92.69 173 ASP A N 1
ATOM 1284 C CA . ASP A 1 173 ? -4.488 -2.059 21.549 1.00 92.69 173 ASP A CA 1
ATOM 1285 C C . ASP A 1 173 ? -4.691 -2.881 22.822 1.00 92.69 173 ASP A C 1
ATOM 1287 O O . ASP A 1 173 ? -3.879 -3.753 23.140 1.00 92.69 173 ASP A O 1
ATOM 1291 N N . TYR A 1 174 ? -5.800 -2.664 23.539 1.00 96.81 174 TYR A N 1
ATOM 1292 C CA . TYR A 1 174 ? -6.174 -3.509 24.673 1.00 96.81 174 TYR A CA 1
ATOM 1293 C C . TYR A 1 174 ? -6.366 -4.974 24.258 1.00 96.81 174 TYR A C 1
ATOM 1295 O O . TYR A 1 174 ? -5.855 -5.874 24.934 1.00 96.81 174 TYR A O 1
ATOM 1303 N N . LEU A 1 175 ? -7.096 -5.224 23.166 1.00 96.12 175 LEU A N 1
ATOM 1304 C CA . LEU A 1 175 ? -7.372 -6.576 22.674 1.00 96.12 175 LEU A CA 1
ATOM 1305 C C . LEU A 1 175 ? -6.096 -7.260 22.167 1.00 96.12 175 LEU A C 1
ATOM 1307 O O . LEU A 1 175 ? -5.847 -8.408 22.541 1.00 96.12 175 LEU A O 1
ATOM 1311 N N . ASN A 1 176 ? -5.250 -6.539 21.427 1.00 93.06 176 ASN A N 1
ATOM 1312 C CA . ASN A 1 176 ? -3.944 -7.020 20.976 1.00 93.06 176 ASN A CA 1
ATOM 1313 C C . ASN A 1 176 ? -3.050 -7.382 22.172 1.00 93.06 176 ASN A C 1
ATOM 1315 O O . ASN A 1 176 ? -2.547 -8.504 22.262 1.00 93.06 176 ASN A O 1
ATOM 1319 N N . LEU A 1 177 ? -2.920 -6.485 23.158 1.00 96.12 177 LEU A N 1
ATOM 1320 C CA . LEU A 1 177 ? -2.139 -6.750 24.370 1.00 96.12 177 LEU A CA 1
ATOM 1321 C C . LEU A 1 177 ? -2.686 -7.959 25.148 1.00 96.12 177 LEU A C 1
ATOM 1323 O O . LEU A 1 177 ? -1.907 -8.754 25.681 1.00 96.12 177 LEU A O 1
ATOM 1327 N N . TYR A 1 178 ? -4.011 -8.126 25.208 1.00 97.75 178 TYR A N 1
ATOM 1328 C CA . TYR A 1 178 ? -4.647 -9.280 25.844 1.00 97.75 178 TYR A CA 1
ATOM 1329 C C . TYR A 1 178 ? -4.351 -10.597 25.108 1.00 97.75 178 TYR A C 1
ATOM 1331 O O . TYR A 1 178 ? -4.071 -11.612 25.758 1.00 97.75 178 TYR A O 1
ATOM 1339 N N . GLU A 1 179 ? -4.400 -10.609 23.775 1.00 96.12 179 GLU A N 1
ATOM 1340 C CA . GLU A 1 179 ? -4.078 -11.787 22.964 1.00 96.12 179 GLU A CA 1
ATOM 1341 C C . GLU A 1 179 ? -2.617 -12.211 23.160 1.00 96.12 179 GLU A C 1
ATOM 1343 O O . GLU A 1 179 ? -2.325 -13.380 23.441 1.00 96.12 179 GLU A O 1
ATOM 1348 N N . GLU A 1 180 ? -1.694 -11.254 23.112 1.00 96.00 180 GLU A N 1
ATOM 1349 C CA . GLU A 1 180 ? -0.281 -11.507 23.377 1.00 96.00 180 GLU A CA 1
ATOM 1350 C C . GLU A 1 180 ? -0.062 -12.032 24.804 1.00 96.00 180 GLU A C 1
ATOM 1352 O O . GLU A 1 180 ? 0.623 -13.036 25.012 1.00 96.00 180 GLU A O 1
ATOM 1357 N N . ALA A 1 181 ? -0.688 -11.399 25.802 1.00 97.69 181 ALA A N 1
ATOM 1358 C CA . ALA A 1 181 ? -0.631 -11.813 27.203 1.00 97.69 181 ALA A CA 1
ATOM 1359 C C . ALA A 1 181 ? -1.253 -13.194 27.458 1.00 97.69 181 ALA A C 1
ATOM 1361 O O . ALA A 1 181 ? -0.844 -13.904 28.379 1.00 97.69 181 ALA A O 1
ATOM 1362 N N . SER A 1 182 ? -2.213 -13.621 26.641 1.00 97.75 182 SER A N 1
ATOM 1363 C CA . SER A 1 182 ? -2.788 -14.966 26.735 1.00 97.75 182 SER A CA 1
ATOM 1364 C C . SER A 1 182 ? -1.760 -16.056 26.413 1.00 97.75 182 SER A C 1
ATOM 1366 O O . SER A 1 182 ? -1.867 -17.169 26.935 1.00 97.75 182 SER A O 1
ATOM 1368 N N . ASN A 1 183 ? -0.734 -15.714 25.628 1.00 96.75 183 ASN A N 1
ATOM 1369 C CA . ASN A 1 183 ? 0.341 -16.611 25.207 1.00 96.75 183 ASN A CA 1
ATOM 1370 C C . ASN A 1 183 ? 1.696 -16.323 25.888 1.00 96.75 183 ASN A C 1
ATOM 1372 O O . ASN A 1 183 ? 2.597 -17.161 25.824 1.00 96.75 183 ASN A O 1
ATOM 1376 N N . ASP A 1 184 ? 1.840 -15.191 26.586 1.00 97.88 184 ASP A N 1
ATOM 1377 C CA . ASP A 1 184 ? 3.065 -14.766 27.272 1.00 97.88 184 ASP A CA 1
ATOM 1378 C C . ASP A 1 184 ? 2.808 -14.423 28.753 1.00 97.88 184 ASP A C 1
ATOM 1380 O O . ASP A 1 184 ? 2.148 -13.440 29.100 1.00 97.88 184 ASP A O 1
ATOM 1384 N N . SER A 1 185 ? 3.403 -15.208 29.661 1.00 97.62 185 SER A N 1
ATOM 1385 C CA . SER A 1 185 ? 3.268 -15.006 31.109 1.00 97.62 185 SER A CA 1
ATOM 1386 C C . SER A 1 185 ? 3.797 -13.656 31.608 1.00 97.62 185 SER A C 1
ATOM 1388 O O . SER A 1 185 ? 3.283 -13.142 32.596 1.00 97.62 185 SER A O 1
ATOM 1390 N N . ILE A 1 186 ? 4.803 -13.073 30.949 1.00 97.88 186 ILE A N 1
ATOM 1391 C CA . ILE A 1 186 ? 5.370 -11.775 31.337 1.00 97.88 186 ILE A CA 1
ATOM 1392 C C . ILE A 1 186 ? 4.374 -10.662 31.006 1.00 97.88 186 ILE A C 1
ATOM 1394 O O . ILE A 1 186 ? 4.080 -9.831 31.866 1.00 97.88 186 ILE A O 1
ATOM 1398 N N . LYS A 1 187 ? 3.808 -10.670 29.792 1.00 97.75 187 LYS A N 1
ATOM 1399 C CA . LYS A 1 187 ? 2.769 -9.709 29.382 1.00 97.75 187 LYS A CA 1
ATOM 1400 C C . LYS A 1 187 ? 1.490 -9.871 30.210 1.00 97.75 187 LYS A C 1
ATOM 1402 O O . LYS A 1 187 ? 0.877 -8.885 30.615 1.00 97.75 187 LYS A O 1
ATOM 1407 N N . LYS A 1 188 ? 1.141 -11.105 30.578 1.00 98.25 188 LYS A N 1
ATOM 1408 C CA . LYS A 1 188 ? 0.052 -11.394 31.520 1.00 98.25 188 LYS A CA 1
ATOM 1409 C C . LYS A 1 188 ? 0.256 -10.760 32.892 1.00 98.25 188 LYS A C 1
ATOM 1411 O O . LYS A 1 188 ? -0.635 -10.066 33.385 1.00 98.25 188 LYS A O 1
ATOM 1416 N N . ASP A 1 189 ? 1.414 -10.984 33.511 1.00 98.12 189 ASP A N 1
ATOM 1417 C CA . ASP A 1 189 ? 1.741 -10.408 34.819 1.00 98.12 189 ASP A CA 1
ATOM 1418 C C . ASP A 1 189 ? 1.817 -8.877 34.746 1.00 98.12 189 ASP A C 1
ATOM 1420 O O . ASP A 1 189 ? 1.392 -8.188 35.681 1.00 98.12 189 ASP A O 1
ATOM 1424 N N . PHE A 1 190 ? 2.287 -8.340 33.615 1.00 98.00 190 PHE A N 1
ATOM 1425 C CA . PHE A 1 190 ? 2.250 -6.913 33.317 1.00 98.00 190 PHE A CA 1
ATOM 1426 C C . PHE A 1 190 ? 0.813 -6.376 33.325 1.00 98.00 190 PHE A C 1
ATOM 1428 O O . PHE A 1 190 ? 0.545 -5.434 34.070 1.00 98.00 190 PHE A O 1
ATOM 1435 N N . MET A 1 191 ? -0.126 -6.977 32.586 1.00 98.38 191 MET A N 1
ATOM 1436 C CA . MET A 1 191 ? -1.520 -6.514 32.554 1.00 98.38 191 MET A CA 1
ATOM 1437 C C . MET A 1 191 ? -2.198 -6.608 33.925 1.00 98.38 191 MET A C 1
ATOM 1439 O O . MET A 1 191 ? -2.825 -5.646 34.362 1.00 98.38 191 MET A O 1
ATOM 1443 N N . ILE A 1 192 ? -2.055 -7.735 34.633 1.00 98.38 192 ILE A N 1
ATOM 1444 C CA . ILE A 1 192 ? -2.653 -7.938 35.968 1.00 98.38 192 ILE A CA 1
ATOM 1445 C C . ILE A 1 192 ? -2.187 -6.845 36.933 1.00 98.38 192 ILE A C 1
ATOM 1447 O O . ILE A 1 192 ? -2.990 -6.211 37.623 1.00 98.38 192 ILE A O 1
ATOM 1451 N N . THR A 1 193 ? -0.873 -6.617 36.963 1.00 98.06 193 THR A N 1
ATOM 1452 C CA . THR A 1 193 ? -0.251 -5.631 37.847 1.00 98.06 193 THR A CA 1
ATOM 1453 C C . THR A 1 193 ? -0.676 -4.219 37.472 1.00 98.06 193 THR A C 1
ATOM 1455 O O . THR A 1 193 ? -1.092 -3.438 38.331 1.00 98.06 193 THR A O 1
ATOM 1458 N N . ASN A 1 194 ? -0.580 -3.882 36.186 1.00 98.00 194 ASN A N 1
ATOM 1459 C CA . ASN A 1 194 ? -0.748 -2.513 35.742 1.00 98.00 194 ASN A CA 1
ATOM 1460 C C . ASN A 1 194 ? -2.212 -2.110 35.663 1.00 98.00 194 ASN A C 1
ATOM 1462 O O . ASN A 1 194 ? -2.498 -1.037 36.170 1.00 98.00 194 ASN A O 1
ATOM 1466 N N . TYR A 1 195 ? -3.148 -2.954 35.220 1.00 98.12 195 TYR A N 1
ATOM 1467 C CA . TYR A 1 195 ? -4.586 -2.658 35.314 1.00 98.12 195 TYR A CA 1
ATOM 1468 C C . TYR A 1 195 ? -5.162 -2.819 36.724 1.00 98.12 195 TYR A C 1
ATOM 1470 O O . TYR A 1 195 ? -6.302 -2.438 36.951 1.00 98.12 195 TYR A O 1
ATOM 1478 N N . ASN A 1 196 ? -4.417 -3.358 37.697 1.00 97.75 196 ASN A N 1
ATOM 1479 C CA . ASN A 1 196 ? -4.934 -3.657 39.040 1.00 97.75 196 ASN A CA 1
ATOM 1480 C C . ASN A 1 196 ? -6.203 -4.542 39.012 1.00 97.75 196 ASN A C 1
ATOM 1482 O O . ASN A 1 196 ? -7.140 -4.352 39.794 1.00 97.75 196 ASN A O 1
ATOM 1486 N N . ALA A 1 197 ? -6.230 -5.503 38.088 1.00 97.44 197 ALA A N 1
ATOM 1487 C CA . ALA A 1 197 ? -7.344 -6.410 37.845 1.00 97.44 197 ALA A CA 1
ATOM 1488 C C . ALA A 1 197 ? -6.846 -7.858 37.827 1.00 97.44 197 ALA A C 1
ATOM 1490 O O . ALA A 1 197 ? -5.717 -8.151 37.441 1.00 97.44 197 ALA A O 1
ATOM 1491 N N . THR A 1 198 ? -7.694 -8.795 38.239 1.00 97.94 198 THR A N 1
ATOM 1492 C CA . THR A 1 198 ? -7.377 -10.222 38.107 1.00 97.94 198 THR A CA 1
ATOM 1493 C C . THR A 1 198 ? -7.425 -10.649 36.640 1.00 97.94 198 THR A C 1
ATOM 1495 O O . THR A 1 198 ? -8.174 -10.085 35.846 1.00 97.94 198 THR A O 1
ATOM 1498 N N . TRP A 1 199 ? -6.706 -11.713 36.275 1.00 97.94 199 TRP A N 1
ATOM 1499 C CA . TRP A 1 199 ? -6.804 -12.253 34.913 1.00 97.94 199 TRP A CA 1
ATOM 1500 C C . TRP A 1 199 ? -8.231 -12.674 34.537 1.00 97.94 199 TRP A C 1
ATOM 1502 O O . TRP A 1 199 ? -8.641 -12.513 33.394 1.00 97.94 199 TRP A O 1
ATOM 1512 N N . GLY A 1 200 ? -9.006 -13.184 35.503 1.00 97.69 200 GLY A N 1
ATOM 1513 C CA . GLY A 1 200 ? -10.414 -13.527 35.286 1.00 97.69 200 GLY A CA 1
ATOM 1514 C C . GLY A 1 200 ? -11.265 -12.302 34.956 1.00 97.69 200 GLY A C 1
ATOM 1515 O O . GLY A 1 200 ? -12.086 -12.359 34.052 1.00 97.69 200 GLY A O 1
ATOM 1516 N N . GLN A 1 201 ? -11.020 -11.173 35.623 1.00 97.12 201 GLN A N 1
ATOM 1517 C CA . GLN A 1 201 ? -11.649 -9.897 35.279 1.00 97.12 201 GLN A CA 1
ATOM 1518 C C . GLN A 1 201 ? -11.236 -9.426 33.878 1.00 97.12 201 GLN A C 1
ATOM 1520 O O . GLN A 1 201 ? -12.096 -9.078 33.082 1.00 97.12 201 GLN A O 1
ATOM 1525 N N . LEU A 1 202 ? -9.950 -9.457 33.529 1.00 97.94 202 LEU A N 1
ATOM 1526 C CA . LEU A 1 202 ? -9.523 -9.070 32.177 1.00 97.94 202 LEU A CA 1
ATOM 1527 C C . LEU A 1 202 ? -10.162 -9.969 31.106 1.00 97.94 202 LEU A C 1
ATOM 1529 O O . LEU A 1 202 ? -10.736 -9.466 30.155 1.00 97.94 202 LEU A O 1
ATOM 1533 N N . THR A 1 203 ? -10.200 -11.282 31.337 1.00 97.44 203 THR A N 1
ATOM 1534 C CA . THR A 1 203 ? -10.870 -12.247 30.445 1.00 97.44 203 THR A CA 1
ATOM 1535 C C . THR A 1 203 ? -12.364 -11.955 30.289 1.00 97.44 203 THR A C 1
ATOM 1537 O O . THR A 1 203 ? -12.890 -11.990 29.185 1.00 97.44 203 THR A O 1
ATOM 1540 N N . ASN A 1 204 ? -13.057 -11.636 31.383 1.00 96.38 204 ASN A N 1
ATOM 1541 C CA . ASN A 1 204 ? -14.477 -11.290 31.348 1.00 96.38 204 ASN A CA 1
ATOM 1542 C C . ASN A 1 204 ? -14.746 -10.008 30.552 1.00 96.38 204 ASN A C 1
ATOM 1544 O O . ASN A 1 204 ? -15.750 -9.933 29.849 1.00 96.38 204 ASN A O 1
ATOM 1548 N N . LEU A 1 205 ? -13.867 -9.009 30.668 1.00 96.56 205 LEU A N 1
ATOM 1549 C CA . LEU A 1 205 ? -13.965 -7.777 29.891 1.00 96.56 205 LEU A CA 1
ATOM 1550 C C . LEU A 1 205 ? -13.715 -8.049 28.403 1.00 96.56 205 LEU A C 1
ATOM 1552 O O . LEU A 1 205 ? -14.527 -7.625 27.587 1.00 96.56 205 LEU A O 1
ATOM 1556 N N . THR A 1 206 ? -12.665 -8.800 28.061 1.00 96.88 206 THR A N 1
ATOM 1557 C CA . THR A 1 206 ? -12.385 -9.200 26.674 1.00 96.88 206 THR A CA 1
ATOM 1558 C C . THR A 1 206 ? -13.572 -9.933 26.061 1.00 96.88 206 THR A C 1
ATOM 1560 O O . THR A 1 206 ? -14.078 -9.486 25.040 1.00 96.88 206 THR A O 1
ATOM 1563 N N . ASN A 1 207 ? -14.091 -10.977 26.719 1.00 94.69 207 ASN A N 1
ATOM 1564 C CA . ASN A 1 207 ? -15.245 -11.730 26.215 1.00 94.69 207 ASN A CA 1
ATOM 1565 C C . ASN A 1 207 ? -16.487 -10.843 26.068 1.00 94.69 207 ASN A C 1
ATOM 1567 O O . ASN A 1 207 ? -17.261 -10.998 25.134 1.00 94.69 207 ASN A O 1
ATOM 1571 N N . TYR A 1 208 ? -16.706 -9.896 26.984 1.00 94.94 208 TYR A N 1
ATOM 1572 C CA . TYR A 1 208 ? -17.793 -8.935 26.830 1.00 94.94 208 TYR A CA 1
ATOM 1573 C C . TYR A 1 208 ? -17.616 -8.067 25.577 1.00 94.94 208 TYR A C 1
ATOM 1575 O O . TYR A 1 208 ? -18.581 -7.873 24.841 1.00 94.94 208 TYR A O 1
ATOM 1583 N N . ILE A 1 209 ? -16.408 -7.559 25.319 1.00 94.00 209 ILE A N 1
ATOM 1584 C CA . ILE A 1 209 ? -16.125 -6.745 24.131 1.00 94.00 209 ILE A CA 1
ATOM 1585 C C . ILE A 1 209 ? -16.335 -7.585 22.864 1.00 94.00 209 ILE A C 1
ATOM 1587 O O . ILE A 1 209 ? -17.145 -7.206 22.018 1.00 94.00 209 ILE A O 1
ATOM 1591 N N . THR A 1 210 ? -15.673 -8.739 22.761 1.00 91.75 210 THR A N 1
ATOM 1592 C CA . THR A 1 210 ? -15.635 -9.546 21.533 1.00 91.75 210 THR A CA 1
ATOM 1593 C C . THR A 1 210 ? -16.924 -10.316 21.272 1.00 91.75 210 THR A C 1
ATOM 1595 O O . THR A 1 210 ? -17.367 -10.385 20.129 1.00 91.75 210 THR A O 1
ATOM 1598 N N . ASP A 1 211 ? -17.554 -10.877 22.307 1.00 91.50 211 ASP A N 1
ATOM 1599 C CA . ASP A 1 211 ? -18.657 -11.832 22.135 1.00 91.50 211 ASP A CA 1
ATOM 1600 C C . ASP A 1 211 ? -20.032 -11.167 22.259 1.00 91.50 211 ASP A C 1
ATOM 1602 O O . ASP A 1 211 ? -21.021 -11.686 21.737 1.00 91.50 211 ASP A O 1
ATOM 1606 N N . TYR A 1 212 ? -20.117 -10.030 22.960 1.00 91.56 212 TYR A N 1
ATOM 1607 C CA . TYR A 1 212 ? -21.369 -9.298 23.158 1.00 91.56 212 TYR A CA 1
ATOM 1608 C C . TYR A 1 212 ? -21.372 -7.931 22.504 1.00 91.56 212 TYR A C 1
ATOM 1610 O O . TYR A 1 212 ? -22.291 -7.636 21.745 1.00 91.56 212 TYR A O 1
ATOM 1618 N N . TYR A 1 213 ? -20.390 -7.078 22.792 1.00 87.62 213 TYR A N 1
ATOM 1619 C CA . TYR A 1 213 ? -20.479 -5.691 22.357 1.00 87.62 213 TYR A CA 1
ATOM 1620 C C . TYR A 1 213 ? -20.373 -5.585 20.837 1.00 87.62 213 TYR A C 1
ATOM 1622 O O . TYR A 1 213 ? -21.287 -5.071 20.192 1.00 87.62 213 TYR A O 1
ATOM 1630 N N . MET A 1 214 ? -19.309 -6.163 20.271 1.00 86.69 214 MET A N 1
ATOM 1631 C CA . MET A 1 214 ? -19.035 -6.155 18.831 1.00 86.69 214 MET A CA 1
ATOM 1632 C C . MET A 1 214 ? -20.068 -6.938 18.002 1.00 86.69 214 MET A C 1
ATOM 1634 O O . MET A 1 214 ? -20.181 -6.727 16.800 1.00 86.69 214 MET A O 1
ATOM 1638 N N . VAL A 1 215 ? -20.839 -7.835 18.628 1.00 81.56 215 VAL A N 1
ATOM 1639 C CA . VAL A 1 215 ? -21.767 -8.735 17.921 1.00 81.56 215 VAL A CA 1
ATOM 1640 C C . VAL A 1 215 ? -23.231 -8.363 18.154 1.00 81.56 215 VAL A C 1
ATOM 1642 O O . VAL A 1 215 ? -24.008 -8.263 17.209 1.00 81.56 215 VAL A O 1
ATOM 1645 N N . GLU A 1 216 ? -23.645 -8.173 19.403 1.00 84.44 216 GLU A N 1
ATOM 1646 C CA . GLU A 1 216 ? -25.045 -7.972 19.791 1.00 84.44 216 GLU A CA 1
ATOM 1647 C C . GLU A 1 216 ? -25.346 -6.500 20.105 1.00 84.44 216 GLU A C 1
ATOM 1649 O O . GLU A 1 216 ? -26.343 -5.966 19.616 1.00 84.44 216 GLU A O 1
ATOM 1654 N N . ALA A 1 217 ? -24.490 -5.820 20.878 1.00 81.56 217 ALA A N 1
ATOM 1655 C CA . ALA A 1 217 ? -24.755 -4.444 21.303 1.00 81.56 217 ALA A CA 1
ATOM 1656 C C . ALA A 1 217 ? -24.733 -3.457 20.129 1.00 81.56 217 ALA A C 1
ATOM 1658 O O . ALA A 1 217 ? -25.638 -2.628 20.032 1.00 81.56 217 ALA A O 1
ATOM 1659 N N . ILE A 1 218 ? -23.773 -3.586 19.203 1.00 79.50 218 ILE A N 1
ATOM 1660 C CA . ILE A 1 218 ? -23.734 -2.763 17.983 1.00 79.50 218 ILE A CA 1
ATOM 1661 C C . ILE A 1 218 ? -25.046 -2.909 17.205 1.00 79.50 218 ILE A C 1
ATOM 1663 O O . ILE A 1 218 ? -25.691 -1.913 16.899 1.00 79.50 218 ILE A O 1
ATOM 1667 N N . ASN A 1 219 ? -25.530 -4.132 16.981 1.00 79.25 219 ASN A N 1
ATOM 1668 C CA . ASN A 1 219 ? -26.799 -4.352 16.279 1.00 79.25 219 ASN A CA 1
ATOM 1669 C C . ASN A 1 219 ? -28.001 -3.682 16.970 1.00 79.25 219 ASN A C 1
ATOM 1671 O O . ASN A 1 219 ? -28.890 -3.165 16.292 1.00 79.25 219 ASN A O 1
ATOM 1675 N N . LEU A 1 220 ? -28.032 -3.647 18.305 1.00 80.25 220 LEU A N 1
ATOM 1676 C CA . LEU A 1 220 ? -29.064 -2.921 19.054 1.00 80.25 220 LEU A CA 1
ATOM 1677 C C . LEU A 1 220 ? -28.952 -1.403 18.867 1.00 80.25 220 LEU A C 1
ATOM 1679 O O . LEU A 1 220 ? -29.977 -0.733 18.727 1.00 80.25 220 LEU A O 1
ATOM 1683 N N . ILE A 1 221 ? -27.730 -0.862 18.833 1.00 77.31 221 ILE A N 1
ATOM 1684 C CA . ILE A 1 221 ? -27.476 0.561 18.570 1.00 77.31 221 ILE A CA 1
ATOM 1685 C C . ILE A 1 221 ? -27.959 0.925 17.164 1.00 77.31 221 ILE A C 1
ATOM 1687 O O . ILE A 1 221 ? -28.706 1.891 17.017 1.00 77.31 221 ILE A O 1
ATOM 1691 N N . LEU A 1 222 ? -27.630 0.115 16.157 1.00 74.75 222 LEU A N 1
ATOM 1692 C CA . LEU A 1 222 ? -27.989 0.337 14.749 1.00 74.75 222 LEU A CA 1
ATOM 1693 C C . LEU A 1 222 ? -29.495 0.280 14.466 1.00 74.75 222 LEU A C 1
ATOM 1695 O O . LEU A 1 222 ? -29.984 0.840 13.486 1.00 74.75 222 LEU A O 1
ATOM 1699 N N . GLN A 1 223 ? -30.251 -0.390 15.333 1.00 78.44 223 GLN A N 1
ATOM 1700 C CA . GLN A 1 223 ? -31.714 -0.448 15.269 1.00 78.44 223 GLN A CA 1
ATOM 1701 C C . GLN A 1 223 ? -32.391 0.650 16.099 1.00 78.44 223 GLN A C 1
ATOM 1703 O O . GLN A 1 223 ? -33.619 0.759 16.106 1.00 78.44 223 GLN A O 1
ATOM 1708 N N . SER A 1 224 ? -31.610 1.450 16.823 1.00 72.12 224 SER A N 1
ATOM 1709 C CA . SER A 1 224 ? -32.119 2.472 17.726 1.00 72.12 224 SER A CA 1
ATOM 1710 C C . SER A 1 224 ? -32.206 3.846 17.069 1.00 72.12 224 SER A C 1
ATOM 1712 O O . SER A 1 224 ? -31.580 4.126 16.050 1.00 72.12 224 SER A O 1
ATOM 1714 N N . SER A 1 225 ? -32.930 4.759 17.718 1.00 66.44 225 SER A N 1
ATOM 1715 C CA . SER A 1 225 ? -32.969 6.173 17.335 1.00 66.44 225 SER A CA 1
ATOM 1716 C C . SER A 1 225 ? -31.654 6.926 17.578 1.00 66.44 225 SER A C 1
ATOM 1718 O O . SER A 1 225 ? -31.601 8.120 17.298 1.00 66.44 225 SER A O 1
ATOM 1720 N N . MET A 1 226 ? -30.636 6.274 18.154 1.00 63.78 226 MET A N 1
ATOM 1721 C CA . MET A 1 226 ? -29.298 6.846 18.344 1.00 63.78 226 MET A CA 1
ATOM 1722 C C . MET A 1 226 ? -28.398 6.632 17.122 1.00 63.78 226 MET A C 1
ATOM 1724 O O . MET A 1 226 ? -27.383 7.305 16.993 1.00 63.78 226 MET A O 1
ATOM 1728 N N . CYS A 1 227 ? -28.763 5.715 16.223 1.00 66.31 227 CYS A N 1
ATOM 1729 C CA . CYS A 1 227 ? -28.022 5.469 14.997 1.00 66.31 227 CYS A CA 1
ATOM 1730 C C . CYS A 1 227 ? -28.224 6.631 14.004 1.00 66.31 227 CYS A C 1
ATOM 1732 O O . CYS A 1 227 ? -29.374 7.050 13.803 1.00 66.31 227 CYS A O 1
ATOM 1734 N N . PRO A 1 228 ? -27.153 7.157 13.375 1.00 62.88 228 PRO A N 1
ATOM 1735 C CA . PRO A 1 228 ? -27.289 8.122 12.291 1.00 62.88 228 PRO A CA 1
ATOM 1736 C C . PRO A 1 228 ? -28.235 7.591 11.200 1.00 62.88 228 PRO A C 1
ATOM 1738 O O . PRO A 1 228 ? -28.166 6.401 10.879 1.00 62.88 228 PRO A O 1
ATOM 1741 N N . PRO A 1 229 ? -29.135 8.423 10.638 1.00 68.94 229 PRO A N 1
ATOM 1742 C CA . PRO A 1 229 ? -30.164 7.982 9.691 1.00 68.94 229 PRO A CA 1
ATOM 1743 C C . PRO A 1 229 ? -29.650 7.138 8.516 1.00 68.94 229 PRO A C 1
ATOM 1745 O O . PRO A 1 229 ? -30.369 6.270 8.028 1.00 68.94 229 PRO A O 1
ATOM 1748 N N . GLU A 1 230 ? -28.424 7.395 8.072 1.00 66.38 230 GLU A N 1
ATOM 1749 C CA . GLU A 1 230 ? -27.714 6.701 7.000 1.00 66.38 230 GLU A CA 1
ATOM 1750 C C . GLU A 1 230 ? -27.349 5.242 7.323 1.00 66.38 230 GLU A C 1
ATOM 1752 O O . GLU A 1 230 ? -27.199 4.447 6.397 1.00 66.38 230 GLU A O 1
ATOM 1757 N N . TYR A 1 231 ? -27.278 4.865 8.604 1.00 68.19 231 TYR A N 1
ATOM 1758 C CA . TYR A 1 231 ? -26.899 3.518 9.050 1.00 68.19 231 TYR A CA 1
ATOM 1759 C C . TYR A 1 231 ? -28.066 2.709 9.643 1.00 68.19 231 TYR A C 1
ATOM 1761 O O . TYR A 1 231 ? -27.922 1.517 9.931 1.00 68.19 231 TYR A O 1
ATOM 1769 N N . VAL A 1 232 ? -29.242 3.328 9.809 1.00 74.31 232 VAL A N 1
ATOM 1770 C CA . VAL A 1 232 ? -30.412 2.686 10.426 1.00 74.31 232 VAL A CA 1
ATOM 1771 C C . VAL A 1 232 ? -30.865 1.474 9.609 1.00 74.31 232 VAL A C 1
ATOM 1773 O O . VAL A 1 232 ? -31.265 1.589 8.451 1.00 74.31 232 VAL A O 1
ATOM 1776 N N . GLY A 1 233 ? -30.897 0.307 10.258 1.00 69.62 233 GLY A N 1
ATOM 1777 C CA . GLY A 1 233 ? -31.408 -0.937 9.672 1.00 69.62 233 GLY A CA 1
ATOM 1778 C C . GLY A 1 233 ? -30.411 -1.716 8.809 1.00 69.62 233 GLY A C 1
ATOM 1779 O O . GLY A 1 233 ? -30.805 -2.723 8.218 1.00 69.62 233 GLY A O 1
ATOM 1780 N N . LEU A 1 234 ? -29.150 -1.285 8.753 1.00 70.62 234 LEU A N 1
ATOM 1781 C CA . LEU A 1 234 ? -28.061 -2.043 8.140 1.00 70.62 234 LEU A CA 1
ATOM 1782 C C . LEU A 1 234 ? -27.579 -3.181 9.051 1.00 70.62 234 LEU A C 1
ATOM 1784 O O . LEU A 1 234 ? -27.768 -3.146 10.270 1.00 70.62 234 LEU A O 1
ATOM 1788 N N . THR A 1 235 ? -26.944 -4.196 8.461 1.00 69.44 235 THR A N 1
ATOM 1789 C CA . THR A 1 235 ? -26.191 -5.195 9.231 1.00 69.44 235 THR A CA 1
ATOM 1790 C C . THR A 1 235 ? -24.781 -4.686 9.544 1.00 69.44 235 THR A C 1
ATOM 1792 O O . THR A 1 235 ? -24.286 -3.765 8.895 1.00 69.44 235 THR A O 1
ATOM 1795 N N . THR A 1 236 ? -24.097 -5.300 10.513 1.00 64.56 236 THR A N 1
ATOM 1796 C CA . THR A 1 236 ? -22.685 -4.991 10.808 1.00 64.56 236 THR A CA 1
ATOM 1797 C C . THR A 1 236 ? -21.769 -5.200 9.601 1.00 64.56 236 THR A C 1
ATOM 1799 O O . THR A 1 236 ? -20.854 -4.412 9.388 1.00 64.56 236 THR A O 1
ATOM 1802 N N . VAL A 1 237 ? -22.042 -6.213 8.771 1.00 64.19 237 VAL A N 1
ATOM 1803 C CA . VAL A 1 237 ? -21.299 -6.454 7.522 1.00 64.19 237 VAL A CA 1
ATOM 1804 C C . VAL A 1 237 ? -21.526 -5.316 6.528 1.00 64.19 237 VAL A C 1
ATOM 1806 O O . VAL A 1 237 ? -20.554 -4.790 5.999 1.00 64.19 237 VAL A O 1
ATOM 1809 N N . ASP A 1 238 ? -22.779 -4.883 6.343 1.00 70.00 238 ASP A N 1
ATOM 1810 C CA . ASP A 1 238 ? -23.088 -3.777 5.430 1.00 70.00 238 ASP A CA 1
ATOM 1811 C C . ASP A 1 238 ? -22.362 -2.502 5.872 1.00 70.00 238 ASP A C 1
ATOM 1813 O O . ASP A 1 238 ? -21.671 -1.891 5.069 1.00 70.00 238 ASP A O 1
ATOM 1817 N N . ILE A 1 239 ? -22.438 -2.138 7.157 1.00 69.69 239 ILE A N 1
ATOM 1818 C CA . ILE A 1 239 ? -21.787 -0.930 7.699 1.00 69.69 239 ILE A CA 1
ATOM 1819 C C . ILE A 1 239 ? -20.286 -0.966 7.515 1.00 69.69 239 ILE A C 1
ATOM 1821 O O . ILE A 1 239 ? -19.690 0.061 7.233 1.00 69.69 239 ILE A O 1
ATOM 1825 N N . THR A 1 240 ? -19.682 -2.135 7.646 1.00 68.81 240 THR A N 1
ATOM 1826 C CA . THR A 1 240 ? -18.246 -2.283 7.453 1.00 68.81 240 THR A CA 1
ATOM 1827 C C . THR A 1 240 ? -17.842 -1.978 6.015 1.00 68.81 240 THR A C 1
ATOM 1829 O O . THR A 1 240 ? -16.918 -1.194 5.800 1.00 68.81 240 THR A O 1
ATOM 1832 N N . ASP A 1 241 ? -18.555 -2.551 5.038 1.00 73.81 241 ASP A N 1
ATOM 1833 C CA . ASP A 1 241 ? -18.359 -2.232 3.618 1.00 73.81 241 ASP A CA 1
ATOM 1834 C C . ASP A 1 241 ? -18.540 -0.729 3.392 1.00 73.81 241 ASP A C 1
ATOM 1836 O O . ASP A 1 241 ? -17.702 -0.087 2.758 1.00 73.81 241 ASP A O 1
ATOM 1840 N N . LEU A 1 242 ? -19.580 -0.135 3.985 1.00 79.44 242 LEU A N 1
ATOM 1841 C CA . LEU A 1 242 ? -19.821 1.301 3.868 1.00 79.44 242 LEU A CA 1
ATOM 1842 C C . LEU A 1 242 ? -18.693 2.128 4.488 1.00 79.44 242 LEU A C 1
ATOM 1844 O O . LEU A 1 242 ? -18.280 3.114 3.889 1.00 79.44 242 LEU A O 1
ATOM 1848 N N . MET A 1 243 ? -18.181 1.724 5.649 1.00 80.00 243 MET A N 1
ATOM 1849 C CA . MET A 1 243 ? -17.148 2.447 6.381 1.00 80.00 243 MET A CA 1
ATOM 1850 C C . MET A 1 243 ? -15.780 2.336 5.728 1.00 80.00 243 MET A C 1
ATOM 1852 O O . MET A 1 243 ? -15.017 3.281 5.826 1.00 80.00 243 MET A O 1
ATOM 1856 N N . TYR A 1 244 ? -15.469 1.262 4.998 1.00 86.81 244 TYR A N 1
ATOM 1857 C CA . TYR A 1 244 ? -14.268 1.230 4.159 1.00 86.81 244 TYR A CA 1
ATOM 1858 C C . TYR A 1 244 ? -14.294 2.344 3.104 1.00 86.81 244 TYR A C 1
ATOM 1860 O O . TYR A 1 244 ? -13.341 3.111 2.955 1.00 86.81 244 TYR A O 1
ATOM 1868 N N . TYR A 1 245 ? -15.415 2.461 2.392 1.00 89.62 245 TYR A N 1
ATOM 1869 C CA . TYR A 1 245 ? -15.587 3.464 1.346 1.00 89.62 245 TYR A CA 1
ATOM 1870 C C . TYR A 1 245 ? -15.750 4.880 1.906 1.00 89.62 245 TYR A C 1
ATOM 1872 O O . TYR A 1 245 ? -15.248 5.833 1.308 1.00 89.62 245 TYR A O 1
ATOM 1880 N N . ASP A 1 246 ? -16.419 5.027 3.049 1.00 86.69 246 ASP A N 1
ATOM 1881 C CA . ASP A 1 246 ? -16.538 6.304 3.752 1.00 86.69 246 ASP A CA 1
ATOM 1882 C C . ASP A 1 246 ? -15.192 6.744 4.333 1.00 86.69 246 ASP A C 1
ATOM 1884 O O . ASP A 1 246 ? -14.812 7.903 4.201 1.00 86.69 246 ASP A O 1
ATOM 1888 N N . GLN A 1 247 ? -14.406 5.809 4.868 1.00 89.12 247 GLN A N 1
ATOM 1889 C CA . GLN A 1 247 ? -13.048 6.071 5.319 1.00 89.12 247 GLN A CA 1
ATOM 1890 C C . GLN A 1 247 ? -12.174 6.557 4.168 1.00 89.12 247 GLN A C 1
ATOM 1892 O O . GLN A 1 247 ? -11.542 7.602 4.287 1.00 89.12 247 GLN A O 1
ATOM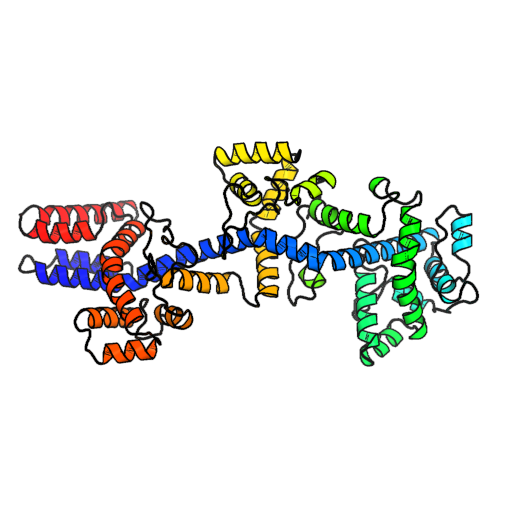 1897 N N . TRP A 1 248 ? -12.193 5.868 3.027 1.00 93.88 248 TRP A N 1
ATOM 1898 C CA . TRP A 1 248 ? -11.461 6.319 1.846 1.00 93.88 248 TRP A CA 1
ATOM 1899 C C . TRP A 1 248 ? -11.897 7.725 1.398 1.00 93.88 248 TRP A C 1
ATOM 1901 O O . TRP A 1 248 ? -11.054 8.595 1.173 1.00 93.88 248 TRP A O 1
ATOM 1911 N N . ALA A 1 249 ? -13.205 7.971 1.277 1.00 94.62 249 ALA A N 1
ATOM 1912 C CA . ALA A 1 249 ? -13.732 9.218 0.720 1.00 94.62 249 ALA A CA 1
ATOM 1913 C C . ALA A 1 249 ? -13.633 10.406 1.683 1.00 94.62 249 ALA A C 1
ATOM 1915 O O . ALA A 1 249 ? -13.455 11.542 1.246 1.00 94.62 249 ALA A O 1
ATOM 1916 N N . ASN A 1 250 ? -13.798 10.172 2.980 1.00 91.12 250 ASN A N 1
ATOM 1917 C CA . ASN A 1 250 ? -14.057 11.222 3.962 1.00 91.12 250 ASN A CA 1
ATOM 1918 C C . ASN A 1 250 ? -13.108 11.189 5.159 1.00 91.12 250 ASN A C 1
ATOM 1920 O O . ASN A 1 250 ? -13.222 12.071 6.006 1.00 91.12 250 ASN A O 1
ATOM 1924 N N . ALA A 1 251 ? -12.194 10.213 5.231 1.00 90.00 251 ALA A N 1
ATOM 1925 C CA . ALA A 1 251 ? -11.313 10.009 6.379 1.00 90.00 251 ALA A CA 1
ATOM 1926 C C . ALA A 1 251 ? -12.106 10.037 7.697 1.00 90.00 251 ALA A C 1
ATOM 1928 O O . ALA A 1 251 ? -11.759 10.743 8.643 1.00 90.00 251 ALA A O 1
ATOM 1929 N N . SER A 1 252 ? -13.230 9.310 7.722 1.00 82.25 252 SER A N 1
ATOM 1930 C CA . SER A 1 252 ? -14.214 9.309 8.816 1.00 82.25 252 SER A CA 1
ATOM 1931 C C . SER A 1 252 ? -13.615 9.004 10.197 1.00 82.25 252 SER A C 1
ATOM 1933 O O . SER A 1 252 ? -14.112 9.490 11.209 1.00 82.25 252 SER A O 1
ATOM 1935 N N . MET A 1 253 ? -12.516 8.250 10.218 1.00 79.81 253 MET A N 1
ATOM 1936 C CA . MET A 1 253 ? -11.722 7.863 11.380 1.00 79.81 253 MET A CA 1
ATOM 1937 C C . MET A 1 253 ? -10.331 8.534 11.338 1.00 79.81 253 MET A C 1
ATOM 1939 O O . MET A 1 253 ? -9.344 7.985 11.800 1.00 79.81 253 MET A O 1
ATOM 1943 N N . GLY A 1 254 ? -10.186 9.708 10.723 1.00 84.75 254 GLY A N 1
ATOM 1944 C CA . GLY A 1 254 ? -8.876 10.338 10.525 1.00 84.75 254 GLY A CA 1
ATOM 1945 C C . GLY A 1 254 ? -7.993 9.594 9.517 1.00 84.75 254 GLY A C 1
ATOM 1946 O O . GLY A 1 254 ? -8.495 8.870 8.665 1.00 84.75 254 GLY A O 1
ATOM 1947 N N . GLN A 1 255 ? -6.679 9.816 9.568 1.00 89.62 255 GLN A N 1
ATOM 1948 C CA . GLN A 1 255 ? -5.714 9.155 8.681 1.00 89.62 255 GLN A CA 1
ATOM 1949 C C . GLN A 1 255 ? -5.362 7.769 9.223 1.00 89.62 255 GLN A C 1
ATOM 1951 O O . GLN A 1 255 ? -4.889 7.671 10.357 1.00 89.62 255 GLN A O 1
ATOM 1956 N N . LEU A 1 256 ? -5.542 6.717 8.422 1.00 88.50 256 LEU A N 1
ATOM 1957 C CA . LEU A 1 256 ? -5.064 5.387 8.781 1.00 88.50 256 LEU A CA 1
ATOM 1958 C C . LEU A 1 256 ? -3.610 5.198 8.360 1.00 88.50 256 LEU A C 1
ATOM 1960 O O . LEU A 1 256 ? -3.205 5.526 7.242 1.00 88.50 256 LEU A O 1
ATOM 1964 N N . ASP A 1 257 ? -2.845 4.590 9.260 1.00 91.06 257 ASP A N 1
ATOM 1965 C CA . ASP A 1 257 ? -1.564 3.988 8.934 1.00 91.06 257 ASP A CA 1
ATOM 1966 C C . ASP A 1 257 ? -1.790 2.505 8.610 1.00 91.06 257 ASP A C 1
ATOM 1968 O O . ASP A 1 257 ? -2.026 1.676 9.493 1.00 91.06 257 ASP A O 1
ATOM 1972 N N . LEU A 1 258 ? -1.741 2.162 7.320 1.00 90.19 258 LEU A N 1
ATOM 1973 C CA . LEU A 1 258 ? -1.843 0.773 6.870 1.00 90.19 258 LEU A CA 1
ATOM 1974 C C . LEU A 1 258 ? -0.657 -0.065 7.353 1.00 90.19 258 LEU A C 1
ATOM 1976 O O . LEU A 1 258 ? -0.784 -1.280 7.459 1.00 90.19 258 LEU A O 1
ATOM 1980 N N . GLY A 1 259 ? 0.479 0.566 7.651 1.00 90.38 259 GLY A N 1
ATOM 1981 C CA . GLY A 1 259 ? 1.629 -0.084 8.254 1.00 90.38 259 GLY A CA 1
ATOM 1982 C C . GLY A 1 259 ? 1.293 -0.623 9.636 1.00 90.38 259 GLY A C 1
ATOM 1983 O O . GLY A 1 259 ? 1.457 -1.816 9.873 1.00 90.38 259 GLY A O 1
ATOM 1984 N N . ASP A 1 260 ? 0.727 0.214 10.503 1.00 86.69 260 ASP A N 1
ATOM 1985 C CA . ASP A 1 260 ? 0.275 -0.216 11.831 1.00 86.69 260 ASP A CA 1
ATOM 1986 C C . ASP A 1 260 ? -0.846 -1.256 11.726 1.00 86.69 260 ASP A C 1
ATOM 1988 O O . ASP A 1 260 ? -0.797 -2.294 12.389 1.00 86.69 260 ASP A O 1
ATOM 1992 N N . LEU A 1 261 ? -1.814 -1.027 10.831 1.00 85.06 261 LEU A N 1
ATOM 1993 C CA . LEU A 1 261 ? -2.939 -1.938 10.629 1.00 85.06 261 LEU A CA 1
ATOM 1994 C C . LEU A 1 261 ? -2.480 -3.338 10.187 1.00 85.06 261 LEU A C 1
ATOM 1996 O O . LEU A 1 261 ? -2.971 -4.336 10.706 1.00 85.06 261 LEU A O 1
ATOM 2000 N N . LEU A 1 262 ? -1.530 -3.418 9.250 1.00 85.06 262 LEU A N 1
ATOM 2001 C CA . LEU A 1 262 ? -1.007 -4.674 8.696 1.00 85.06 262 LEU A CA 1
ATOM 2002 C C . LEU A 1 262 ? 0.191 -5.237 9.487 1.00 85.06 262 LEU A C 1
ATOM 2004 O O . LEU A 1 262 ? 0.729 -6.286 9.127 1.00 85.06 262 LEU A O 1
ATOM 2008 N N . GLY A 1 263 ? 0.631 -4.565 10.557 1.00 84.56 263 GLY A N 1
ATOM 2009 C CA . GLY A 1 263 ? 1.780 -4.978 11.368 1.00 84.56 263 GLY A CA 1
ATOM 2010 C C . GLY A 1 263 ? 3.132 -4.859 10.650 1.00 84.56 263 GLY A C 1
ATOM 2011 O O . GLY A 1 263 ? 4.042 -5.662 10.883 1.00 84.56 263 GLY A O 1
ATOM 2012 N N . LEU A 1 264 ? 3.272 -3.885 9.752 1.00 86.31 264 LEU A N 1
ATOM 2013 C CA . LEU A 1 264 ? 4.509 -3.583 9.039 1.00 86.31 264 LEU A CA 1
ATOM 2014 C C . LEU A 1 264 ? 5.494 -2.829 9.947 1.00 86.31 264 LEU A C 1
ATOM 2016 O O . LEU A 1 264 ? 5.095 -2.043 10.801 1.00 86.31 264 LEU A O 1
ATOM 2020 N N . PRO A 1 265 ? 6.815 -2.999 9.754 1.00 85.69 265 PRO A N 1
ATOM 2021 C CA . PRO A 1 265 ? 7.822 -2.291 10.546 1.00 85.69 265 PRO A CA 1
ATOM 2022 C C . PRO A 1 265 ? 8.020 -0.825 10.113 1.00 85.69 265 PRO A C 1
ATOM 2024 O O . PRO A 1 265 ? 9.018 -0.203 10.487 1.00 85.69 265 PRO A O 1
ATOM 2027 N N . TYR A 1 266 ? 7.134 -0.293 9.273 1.00 89.06 266 TYR A N 1
ATOM 2028 C CA . TYR A 1 266 ? 7.174 1.057 8.725 1.00 89.06 266 TYR A CA 1
ATOM 2029 C C . TYR A 1 266 ? 5.754 1.558 8.463 1.00 89.06 266 TYR A C 1
ATOM 2031 O O . TYR A 1 266 ? 4.859 0.768 8.180 1.00 89.06 266 TYR A O 1
ATOM 2039 N N . SER A 1 267 ? 5.597 2.878 8.523 1.00 92.25 267 SER A N 1
ATOM 2040 C CA . SER A 1 267 ? 4.341 3.581 8.268 1.00 92.25 267 SER A CA 1
ATOM 2041 C C . SER A 1 267 ? 3.974 3.551 6.783 1.00 92.25 267 SER A C 1
ATOM 2043 O O . SER A 1 267 ? 4.846 3.731 5.925 1.00 92.25 267 SER A O 1
ATOM 2045 N N . VAL A 1 268 ? 2.694 3.337 6.486 1.00 93.31 268 VAL A N 1
ATOM 2046 C CA . VAL A 1 268 ? 2.113 3.393 5.139 1.00 93.31 268 VAL A CA 1
ATOM 2047 C C . VAL A 1 268 ? 0.825 4.213 5.198 1.00 93.31 268 VAL A C 1
ATOM 2049 O O . VAL A 1 268 ? -0.253 3.694 5.477 1.00 93.31 268 VAL A O 1
ATOM 2052 N N . ILE A 1 269 ? 0.949 5.509 4.928 1.00 92.94 269 ILE A N 1
ATOM 2053 C CA . ILE A 1 269 ? -0.149 6.485 4.950 1.00 92.94 269 ILE A CA 1
ATOM 2054 C C . ILE A 1 269 ? -0.545 6.918 3.533 1.00 92.94 269 ILE A C 1
ATOM 2056 O O . ILE A 1 269 ? 0.210 6.727 2.584 1.00 92.94 269 ILE A O 1
ATOM 2060 N N . GLY A 1 270 ? -1.724 7.532 3.398 1.00 91.44 270 GLY A N 1
ATOM 2061 C CA . GLY A 1 270 ? -2.224 8.055 2.116 1.00 91.44 270 GLY A CA 1
ATOM 2062 C C . GLY A 1 270 ? -3.283 7.171 1.454 1.00 91.44 270 GLY A C 1
ATOM 2063 O O . GLY A 1 270 ? -3.522 7.277 0.251 1.00 91.44 270 GLY A O 1
ATOM 2064 N N . PHE A 1 271 ? -3.923 6.285 2.223 1.00 93.25 271 PHE A N 1
ATOM 2065 C CA . PHE A 1 271 ? -5.049 5.495 1.732 1.00 93.25 271 PHE A CA 1
ATOM 2066 C C . PHE A 1 271 ? -6.260 6.379 1.407 1.00 93.25 271 PHE A C 1
ATOM 2068 O O . PHE A 1 271 ? -6.912 6.162 0.389 1.00 93.25 271 PHE A O 1
ATOM 2075 N N . GLU A 1 272 ? -6.545 7.385 2.231 1.00 94.19 272 GLU A N 1
ATOM 2076 C CA . GLU A 1 272 ? -7.753 8.200 2.146 1.00 94.19 272 GLU A CA 1
ATOM 2077 C C . GLU A 1 272 ? -7.624 9.362 1.159 1.00 94.19 272 GLU A C 1
ATOM 2079 O O . GLU A 1 272 ? -6.780 10.243 1.313 1.00 94.19 272 GLU A O 1
ATOM 2084 N N . ALA A 1 273 ? -8.547 9.439 0.199 1.00 95.62 273 ALA A N 1
ATOM 2085 C CA . ALA A 1 273 ? -8.726 10.629 -0.630 1.00 95.62 273 ALA A CA 1
ATOM 2086 C C . ALA A 1 273 ? -9.339 11.807 0.153 1.00 95.62 273 ALA A C 1
ATOM 2088 O O . ALA A 1 273 ? -9.194 12.960 -0.250 1.00 95.62 273 ALA A O 1
ATOM 2089 N N . GLY A 1 274 ? -10.034 11.516 1.259 1.00 93.75 274 GLY A N 1
ATOM 2090 C CA . GLY A 1 274 ? -10.669 12.494 2.148 1.00 93.75 274 GLY A CA 1
ATOM 2091 C C . GLY A 1 274 ? -9.798 13.057 3.260 1.00 93.75 274 GLY A C 1
ATOM 2092 O O . GLY A 1 274 ? -10.336 13.697 4.157 1.00 93.75 274 GLY A O 1
ATOM 2093 N N . PHE A 1 275 ? -8.490 12.804 3.257 1.00 92.56 275 PHE A N 1
ATOM 2094 C CA . PHE A 1 275 ? -7.579 13.369 4.248 1.00 92.56 275 PHE A CA 1
ATOM 2095 C C . PHE A 1 275 ? -6.721 14.490 3.629 1.00 92.56 275 PHE A C 1
ATOM 2097 O O . PHE A 1 275 ? -6.229 14.324 2.512 1.00 92.56 275 PHE A O 1
ATOM 2104 N N . PRO A 1 276 ? -6.495 15.629 4.320 1.00 91.94 276 PRO A N 1
ATOM 2105 C CA . PRO A 1 276 ? -6.985 15.989 5.659 1.00 91.94 276 PRO A CA 1
ATOM 2106 C C . PRO A 1 276 ? -8.427 16.515 5.693 1.00 91.94 276 PRO A C 1
ATOM 2108 O O . PRO A 1 276 ? -8.996 16.650 6.774 1.00 91.94 276 PRO A O 1
ATOM 2111 N N . ASP A 1 277 ? -9.003 16.824 4.531 1.00 93.25 277 ASP A N 1
ATOM 2112 C CA . ASP A 1 277 ? -10.331 17.415 4.404 1.00 93.25 277 ASP A CA 1
ATOM 2113 C C . ASP A 1 277 ? -11.281 16.450 3.685 1.00 93.25 277 ASP A C 1
ATOM 2115 O O . ASP A 1 277 ? -11.032 16.059 2.541 1.00 93.25 277 ASP A O 1
ATOM 2119 N N . ALA A 1 278 ? -12.402 16.113 4.330 1.00 93.81 278 ALA A N 1
ATOM 2120 C CA . ALA A 1 278 ? -13.384 15.187 3.774 1.00 93.81 278 ALA A CA 1
ATOM 2121 C C . ALA A 1 278 ? -13.875 15.636 2.386 1.00 93.81 278 ALA A C 1
ATOM 2123 O O . ALA A 1 278 ? -14.303 16.782 2.194 1.00 93.81 278 ALA A O 1
ATOM 2124 N N . THR A 1 279 ? -13.890 14.717 1.414 1.00 96.25 279 THR A N 1
ATOM 2125 C CA . THR A 1 279 ? -14.354 15.041 0.053 1.00 96.25 279 THR A CA 1
ATOM 2126 C C . THR A 1 279 ? -15.871 15.223 -0.028 1.00 96.25 279 THR A C 1
ATOM 2128 O O . THR A 1 279 ? -16.381 15.827 -0.974 1.00 96.25 279 THR A O 1
ATOM 2131 N N . ASN A 1 280 ? -16.621 14.704 0.948 1.00 94.50 280 ASN A N 1
ATOM 2132 C CA . ASN A 1 280 ? -18.079 14.597 0.918 1.00 94.50 280 ASN A CA 1
ATOM 2133 C C . ASN A 1 280 ? -18.595 13.848 -0.327 1.00 94.50 280 ASN A C 1
ATOM 2135 O O . ASN A 1 280 ? -19.713 14.094 -0.792 1.00 94.50 280 ASN A O 1
ATOM 2139 N N . ILE A 1 281 ? -17.778 12.964 -0.912 1.00 94.56 281 ILE A N 1
ATOM 2140 C CA . ILE A 1 281 ? -18.227 12.065 -1.976 1.00 94.56 281 ILE A CA 1
ATOM 2141 C C . ILE A 1 281 ? -19.215 11.079 -1.356 1.00 94.56 281 ILE A C 1
ATOM 2143 O O . ILE A 1 281 ? -18.962 10.485 -0.308 1.00 94.56 281 ILE A O 1
ATOM 2147 N N . SER A 1 282 ? -20.373 10.927 -1.999 1.00 90.38 282 SER A N 1
ATOM 2148 C CA . SER A 1 282 ? -21.393 10.007 -1.507 1.00 90.38 282 SER A CA 1
ATOM 2149 C C . SER A 1 282 ? -20.917 8.563 -1.626 1.00 90.38 282 SER A C 1
ATOM 2151 O O . SER A 1 282 ? -20.292 8.192 -2.617 1.00 90.38 282 SER A O 1
ATOM 2153 N N . LEU A 1 283 ? -21.316 7.722 -0.678 1.00 85.50 283 LEU A N 1
ATOM 2154 C CA . LEU A 1 283 ? -21.039 6.290 -0.708 1.00 85.50 283 LEU A CA 1
ATOM 2155 C C . LEU A 1 283 ? -21.412 5.621 -2.045 1.00 85.50 283 LEU A C 1
ATOM 2157 O O . LEU A 1 283 ? -20.650 4.812 -2.562 1.00 85.50 283 LEU A O 1
ATOM 2161 N N . ALA A 1 284 ? -22.562 5.972 -2.629 1.00 87.75 284 ALA A N 1
ATOM 2162 C CA . ALA A 1 284 ? -22.981 5.433 -3.924 1.00 87.75 284 ALA A CA 1
ATOM 2163 C C . ALA A 1 284 ? -21.990 5.788 -5.046 1.00 87.75 284 ALA A C 1
ATOM 2165 O O . ALA A 1 284 ? -21.687 4.949 -5.890 1.00 87.75 284 ALA A O 1
ATOM 2166 N N . THR A 1 285 ? -21.455 7.011 -5.035 1.00 94.62 285 THR A N 1
ATOM 2167 C CA . THR A 1 285 ? -20.403 7.433 -5.966 1.00 94.62 285 THR A CA 1
ATOM 2168 C C . THR A 1 285 ? -19.100 6.684 -5.701 1.00 94.62 285 THR A C 1
ATOM 2170 O O . THR A 1 285 ? -18.468 6.233 -6.651 1.00 94.62 285 THR A O 1
ATOM 2173 N N . THR A 1 286 ? -18.711 6.510 -4.436 1.00 93.69 286 THR A N 1
ATOM 2174 C CA . THR A 1 286 ? -17.501 5.762 -4.074 1.00 93.69 286 THR A CA 1
ATOM 2175 C C . THR A 1 286 ? -17.570 4.309 -4.537 1.00 93.69 286 THR A C 1
ATOM 2177 O O . THR A 1 286 ? -16.641 3.828 -5.175 1.00 93.69 286 THR A O 1
ATOM 2180 N N . LEU A 1 287 ? -18.692 3.624 -4.310 1.00 90.81 287 LEU A N 1
ATOM 2181 C CA . LEU A 1 287 ? -18.901 2.260 -4.800 1.00 90.81 287 LEU A CA 1
ATOM 2182 C C . LEU A 1 287 ? -18.730 2.167 -6.323 1.00 90.81 287 LEU A C 1
ATOM 2184 O O . LEU A 1 287 ? -18.093 1.240 -6.818 1.00 90.81 287 LEU A O 1
ATOM 2188 N N . GLU A 1 288 ? -19.238 3.149 -7.072 1.00 95.25 288 GLU A N 1
ATOM 2189 C CA . GLU A 1 288 ? -19.052 3.208 -8.525 1.00 95.25 288 GLU A CA 1
ATOM 2190 C C . GLU A 1 288 ? -17.606 3.508 -8.942 1.00 95.25 288 GLU A C 1
ATOM 2192 O O . GLU A 1 288 ? -17.146 2.952 -9.937 1.00 95.25 288 GLU A O 1
ATOM 2197 N N . LEU A 1 289 ? -16.861 4.326 -8.189 1.00 95.94 289 LEU A N 1
ATOM 2198 C CA . LEU A 1 289 ? -15.436 4.594 -8.442 1.00 95.94 289 LEU A CA 1
ATOM 2199 C C . LEU A 1 289 ? -14.564 3.336 -8.308 1.00 95.94 289 LEU A C 1
ATOM 2201 O O . LEU A 1 289 ? -13.534 3.230 -8.974 1.00 95.94 289 LEU A O 1
ATOM 2205 N N . PHE A 1 290 ? -14.993 2.372 -7.491 1.00 94.31 290 PHE A N 1
ATOM 2206 C CA . PHE A 1 290 ? -14.321 1.088 -7.279 1.00 94.31 290 PHE A CA 1
ATOM 2207 C C . PHE A 1 290 ? -14.951 -0.074 -8.061 1.00 94.31 290 PHE A C 1
ATOM 2209 O O . PHE A 1 290 ? -14.451 -1.195 -8.002 1.00 94.31 290 PHE A O 1
ATOM 2216 N N . ASN A 1 291 ? -16.030 0.161 -8.811 1.00 93.31 291 ASN A N 1
ATOM 2217 C CA . ASN A 1 291 ? -16.757 -0.893 -9.509 1.00 93.31 291 ASN A CA 1
ATOM 2218 C C . ASN A 1 291 ? -15.950 -1.419 -10.716 1.00 93.31 291 ASN A C 1
ATOM 2220 O O . ASN A 1 291 ? -15.865 -0.727 -11.731 1.00 93.31 291 ASN A O 1
ATOM 2224 N N . PRO A 1 292 ? -15.439 -2.667 -10.705 1.00 91.88 292 PRO A N 1
ATOM 2225 C CA . PRO A 1 292 ? -14.603 -3.184 -11.792 1.00 91.88 292 PRO A CA 1
ATOM 2226 C C . PRO A 1 292 ? -15.357 -3.340 -13.122 1.00 91.88 292 PRO A C 1
ATOM 2228 O O . PRO A 1 292 ? -14.738 -3.539 -14.164 1.00 91.88 292 PRO A O 1
ATOM 2231 N N . THR A 1 293 ? -16.692 -3.254 -13.119 1.00 93.19 293 THR A N 1
ATOM 2232 C CA . THR A 1 293 ? -17.518 -3.316 -14.337 1.00 93.19 293 THR A CA 1
ATOM 2233 C C . THR A 1 293 ? -17.765 -1.951 -14.981 1.00 93.19 293 THR A C 1
ATOM 2235 O O . THR A 1 293 ? -18.228 -1.894 -16.120 1.00 93.19 293 THR A O 1
ATOM 2238 N N . ASN A 1 294 ? -17.457 -0.859 -14.279 1.00 95.06 294 ASN A N 1
ATOM 2239 C CA . ASN A 1 294 ? -17.605 0.500 -14.781 1.00 95.06 294 ASN A CA 1
ATOM 2240 C C . ASN A 1 294 ? -16.324 0.916 -15.519 1.00 95.06 294 ASN A C 1
ATOM 2242 O O . ASN A 1 294 ? -15.260 0.991 -14.919 1.00 95.06 294 ASN A O 1
ATOM 2246 N N . GLU A 1 295 ? -16.420 1.227 -16.814 1.00 95.06 295 GLU A N 1
ATOM 2247 C CA . GLU A 1 295 ? -15.263 1.547 -17.675 1.00 95.06 295 GLU A CA 1
ATOM 2248 C C . GLU A 1 295 ? -14.466 2.800 -17.255 1.00 95.06 295 GLU A C 1
ATOM 2250 O O . GLU A 1 295 ? -13.416 3.092 -17.824 1.00 95.06 295 GLU A O 1
ATOM 2255 N N . TYR A 1 296 ? -14.969 3.572 -16.289 1.00 95.56 296 TYR A N 1
ATOM 2256 C CA . TYR A 1 296 ? -14.318 4.765 -15.746 1.00 95.56 296 TYR A CA 1
ATOM 2257 C C . TYR A 1 296 ? -13.768 4.567 -14.323 1.00 95.56 296 TYR A C 1
ATOM 2259 O O . TYR A 1 296 ? -13.141 5.479 -13.786 1.00 95.56 296 TYR A O 1
ATOM 2267 N N . ALA A 1 297 ? -14.016 3.419 -13.691 1.00 95.94 297 ALA A N 1
ATOM 2268 C CA . ALA A 1 297 ? -13.616 3.134 -12.313 1.00 95.94 297 ALA A CA 1
ATOM 2269 C C . ALA A 1 297 ? -12.134 2.756 -12.192 1.00 95.94 297 ALA A C 1
ATOM 2271 O O . ALA A 1 297 ? -11.543 2.220 -13.127 1.00 95.94 297 ALA A O 1
ATOM 2272 N N . PHE A 1 298 ? -11.535 2.958 -11.016 1.00 93.88 298 PHE A N 1
ATOM 2273 C CA . PHE A 1 298 ? -10.124 2.625 -10.767 1.00 93.88 298 PHE A CA 1
ATOM 2274 C C . PHE A 1 298 ? -9.827 1.139 -10.992 1.00 93.88 298 PHE A C 1
ATOM 2276 O O . PHE A 1 298 ? -8.794 0.783 -11.552 1.00 93.88 298 PHE A O 1
ATOM 2283 N N . MET A 1 299 ? -10.768 0.283 -10.588 1.00 91.38 299 MET A N 1
ATOM 2284 C CA . MET A 1 299 ? -10.637 -1.176 -10.606 1.00 91.38 299 MET A CA 1
ATOM 2285 C C . MET A 1 299 ? -10.970 -1.807 -11.965 1.00 91.38 299 MET A C 1
ATOM 2287 O O . MET A 1 299 ? -10.903 -3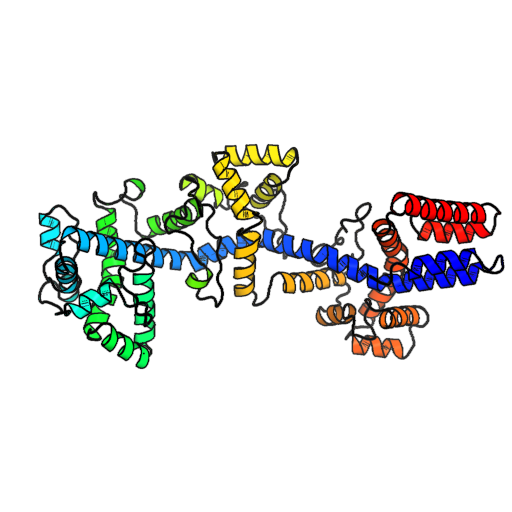.027 -12.114 1.00 91.38 299 MET A O 1
ATOM 2291 N N . ASN A 1 300 ? -11.368 -1.010 -12.961 1.00 91.31 300 ASN A N 1
ATOM 2292 C CA . ASN A 1 300 ? -11.625 -1.516 -14.302 1.00 91.31 300 ASN A CA 1
ATOM 2293 C C . ASN A 1 300 ? -10.310 -1.629 -15.078 1.00 91.31 300 ASN A C 1
ATOM 2295 O O . ASN A 1 300 ? -9.853 -0.664 -15.689 1.00 91.31 300 ASN A O 1
ATOM 2299 N N . ILE A 1 301 ? -9.713 -2.820 -15.032 1.00 82.88 301 ILE A N 1
ATOM 2300 C CA . ILE A 1 301 ? -8.492 -3.156 -15.767 1.00 82.88 301 ILE A CA 1
ATOM 2301 C C . ILE A 1 301 ? -8.749 -4.337 -16.688 1.00 82.88 301 ILE A C 1
ATOM 2303 O O . ILE A 1 301 ? -9.348 -5.343 -16.297 1.00 82.88 301 ILE A O 1
ATOM 2307 N N . THR A 1 302 ? -8.210 -4.250 -17.896 1.00 78.56 302 THR A N 1
ATOM 2308 C CA . THR A 1 302 ? -8.165 -5.356 -18.842 1.00 78.56 302 THR A CA 1
ATOM 2309 C C . THR A 1 302 ? -6.778 -5.994 -18.830 1.00 78.56 302 THR A C 1
ATOM 2311 O O . THR A 1 302 ? -5.841 -5.486 -19.440 1.00 78.56 302 THR A O 1
ATOM 2314 N N . TYR A 1 303 ? -6.630 -7.156 -18.190 1.00 68.19 303 TYR A N 1
ATOM 2315 C CA . TYR A 1 303 ? -5.372 -7.906 -18.259 1.00 68.19 303 TYR A CA 1
ATOM 2316 C C . TYR A 1 303 ? -5.239 -8.596 -19.623 1.00 68.19 303 TYR A C 1
ATOM 2318 O O . TYR A 1 303 ? -5.974 -9.533 -19.944 1.00 68.19 303 TYR A O 1
ATOM 2326 N N . SER A 1 304 ? -4.284 -8.144 -20.436 1.00 57.22 304 SER A N 1
ATOM 2327 C CA . SER A 1 304 ? -3.953 -8.747 -21.730 1.00 57.22 304 SER A CA 1
ATOM 2328 C C . SER A 1 304 ? -2.558 -9.389 -21.716 1.00 57.22 304 SER A C 1
ATOM 2330 O O . SER A 1 304 ? -1.654 -8.908 -22.393 1.00 57.22 304 SER A O 1
ATOM 2332 N N . GLY A 1 305 ? -2.377 -10.487 -20.973 1.00 57.78 305 GLY A N 1
ATOM 2333 C CA . GLY A 1 305 ? -1.142 -11.294 -20.972 1.00 57.78 305 GLY A CA 1
ATOM 2334 C C . GLY A 1 305 ? -0.425 -11.383 -19.619 1.00 57.78 305 GLY A C 1
ATOM 2335 O O . GLY A 1 305 ? -0.998 -11.031 -18.594 1.00 57.78 305 GLY A O 1
ATOM 2336 N N . ASP A 1 306 ? 0.818 -11.885 -19.637 1.00 50.94 306 ASP A N 1
ATOM 2337 C CA . ASP A 1 306 ? 1.650 -12.155 -18.444 1.00 50.94 306 ASP A CA 1
ATOM 2338 C C . ASP A 1 306 ? 2.248 -10.890 -17.800 1.00 50.94 306 ASP A C 1
ATOM 2340 O O . ASP A 1 306 ? 2.822 -10.956 -16.715 1.00 50.94 306 ASP A O 1
ATOM 2344 N N . LEU A 1 307 ? 2.120 -9.735 -18.457 1.00 55.88 307 LEU A N 1
ATOM 2345 C CA . LEU A 1 307 ? 2.487 -8.439 -17.900 1.00 55.88 307 LEU A CA 1
ATOM 2346 C C . LEU A 1 307 ? 1.275 -7.515 -17.972 1.00 55.88 307 LEU A C 1
ATOM 2348 O O . LEU A 1 307 ? 0.653 -7.422 -19.037 1.00 55.88 307 LEU A O 1
ATOM 2352 N N . PRO A 1 308 ? 0.931 -6.828 -16.872 1.00 55.16 308 PRO A N 1
ATOM 2353 C CA . PRO A 1 308 ? -0.078 -5.796 -16.939 1.00 55.16 308 PRO A CA 1
ATOM 2354 C C . PRO A 1 308 ? 0.409 -4.731 -17.932 1.00 55.16 308 PRO A C 1
ATOM 2356 O O . PRO A 1 308 ? 1.599 -4.434 -18.024 1.00 55.16 308 PRO A O 1
ATOM 2359 N N . SER A 1 309 ? -0.509 -4.180 -18.716 1.00 62.50 309 SER A N 1
ATOM 2360 C CA . SER A 1 309 ? -0.309 -3.001 -19.562 1.00 62.50 309 SER A CA 1
ATOM 2361 C C . SER A 1 309 ? -1.577 -2.179 -19.419 1.00 62.50 309 SER A C 1
ATOM 2363 O O . SER A 1 309 ? -2.642 -2.711 -19.735 1.00 62.50 309 SER A O 1
ATOM 2365 N N . LEU A 1 310 ? -1.486 -0.934 -18.946 1.00 68.50 310 LEU A N 1
ATOM 2366 C CA . LEU A 1 310 ? -2.653 -0.051 -18.906 1.00 68.50 310 LEU A CA 1
ATOM 2367 C C . LEU A 1 310 ? -3.112 0.212 -20.339 1.00 68.50 310 LEU A C 1
ATOM 2369 O O . LEU A 1 310 ? -2.415 0.863 -21.118 1.00 68.50 310 LEU A O 1
ATOM 2373 N N . GLN A 1 311 ? -4.271 -0.328 -20.693 1.00 76.75 311 GLN A N 1
ATOM 2374 C CA . GLN A 1 311 ? -4.902 -0.054 -21.974 1.00 76.75 311 GLN A CA 1
ATOM 2375 C C . GLN A 1 311 ? -5.614 1.296 -21.889 1.00 76.75 311 GLN A C 1
ATOM 2377 O O . GLN A 1 311 ? -6.175 1.647 -20.857 1.00 76.75 311 GLN A O 1
ATOM 2382 N N . GLU A 1 312 ? -5.685 2.044 -22.993 1.00 74.94 312 GLU A N 1
ATOM 2383 C CA . GLU A 1 312 ? -6.444 3.312 -23.048 1.00 74.94 312 GLU A CA 1
ATOM 2384 C C . GLU A 1 312 ? -7.937 3.138 -22.682 1.00 74.94 312 GLU A C 1
ATOM 2386 O O . GLU A 1 312 ? -8.646 4.094 -22.347 1.00 74.94 312 GLU A O 1
ATOM 2391 N N . THR A 1 313 ? -8.437 1.904 -22.773 1.00 76.81 313 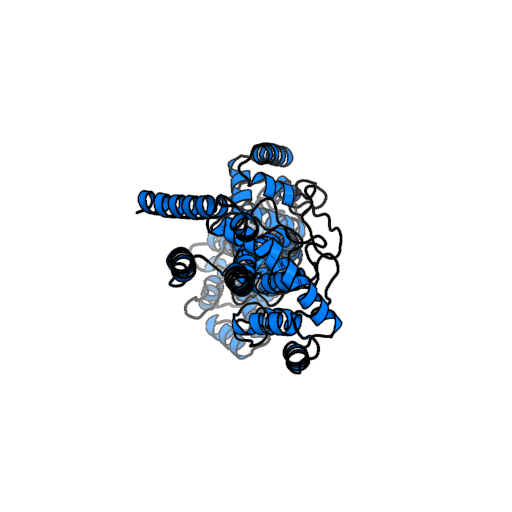THR A N 1
ATOM 2392 C CA . THR A 1 313 ? -9.794 1.528 -22.378 1.00 76.81 313 THR A CA 1
ATOM 2393 C C . THR A 1 313 ? -9.970 1.358 -20.876 1.00 76.81 313 THR A C 1
ATOM 2395 O O . THR A 1 313 ? -11.104 1.476 -20.426 1.00 76.81 313 THR A O 1
ATOM 2398 N N . ASP A 1 314 ? -8.896 1.116 -20.125 1.00 88.00 314 ASP A N 1
ATOM 2399 C CA . ASP A 1 314 ? -8.956 0.868 -18.687 1.00 88.00 314 ASP A CA 1
ATOM 2400 C C . ASP A 1 314 ? -9.352 2.141 -17.936 1.00 88.00 314 ASP A C 1
ATOM 2402 O O . ASP A 1 314 ? -8.961 3.258 -18.296 1.00 88.00 314 ASP A O 1
ATOM 2406 N N . GLY A 1 315 ? -10.120 1.984 -16.860 1.00 92.31 315 GLY A N 1
ATOM 2407 C CA . GLY A 1 315 ? -10.635 3.124 -16.111 1.00 92.31 315 GLY A CA 1
ATOM 2408 C C . GLY A 1 315 ? -9.516 3.950 -15.475 1.00 92.31 315 GLY A C 1
ATOM 2409 O O . GLY A 1 315 ? -9.498 5.171 -15.645 1.00 92.31 315 GLY A O 1
ATOM 2410 N N . LEU A 1 316 ? -8.510 3.315 -14.856 1.00 92.50 316 LEU A N 1
ATOM 2411 C CA . LEU A 1 316 ? -7.344 4.023 -14.302 1.00 92.50 316 LEU A CA 1
ATOM 2412 C C . LEU A 1 316 ? -6.562 4.806 -15.373 1.00 92.50 316 LEU A C 1
ATOM 2414 O O . LEU A 1 316 ? -6.090 5.911 -15.101 1.00 92.50 316 LEU A O 1
ATOM 2418 N N . ALA A 1 317 ? -6.476 4.295 -16.606 1.00 90.94 317 ALA A N 1
ATOM 2419 C CA . ALA A 1 317 ? -5.828 5.014 -17.702 1.00 90.94 317 ALA A CA 1
ATOM 2420 C C . ALA A 1 317 ? -6.562 6.326 -18.031 1.00 90.94 317 ALA A C 1
ATOM 2422 O O . ALA A 1 317 ? -5.922 7.335 -18.327 1.00 90.94 317 ALA A O 1
ATOM 2423 N N . LYS A 1 318 ? -7.896 6.369 -17.899 1.00 94.62 318 LYS A N 1
ATOM 2424 C CA . LYS A 1 318 ? -8.675 7.612 -18.061 1.00 94.62 318 LYS A CA 1
ATOM 2425 C C . LYS A 1 318 ? -8.361 8.628 -16.964 1.00 94.62 318 LYS A C 1
ATOM 2427 O O . LYS A 1 318 ? -8.250 9.816 -17.260 1.00 94.62 318 LYS A O 1
ATOM 2432 N N . TRP A 1 319 ? -8.176 8.182 -15.722 1.00 95.94 319 TRP A N 1
ATOM 2433 C CA . TRP A 1 319 ? -7.742 9.052 -14.621 1.00 95.94 319 TRP A CA 1
ATOM 2434 C C . TRP A 1 319 ? -6.327 9.592 -14.832 1.00 95.94 319 TRP A C 1
ATOM 2436 O O . TRP A 1 319 ? -6.081 10.770 -14.581 1.00 95.94 319 TRP A O 1
ATOM 2446 N N . LEU A 1 320 ? -5.415 8.768 -15.354 1.00 93.00 320 LEU A N 1
ATOM 2447 C CA . LEU A 1 320 ? -4.071 9.202 -15.733 1.00 93.00 320 LEU A CA 1
ATOM 2448 C C . LEU A 1 320 ? -4.111 10.263 -16.845 1.00 93.00 320 LEU A C 1
ATOM 2450 O O . LEU A 1 320 ? -3.484 11.311 -16.712 1.00 93.00 320 LEU A O 1
ATOM 2454 N N . VAL A 1 321 ? -4.899 10.042 -17.905 1.00 92.81 321 VAL A N 1
ATOM 2455 C CA . VAL A 1 321 ? -5.096 11.029 -18.983 1.00 92.81 321 VAL A CA 1
ATOM 2456 C C . VAL A 1 321 ? -5.684 12.329 -18.437 1.00 92.81 321 VAL A C 1
ATOM 2458 O O . VAL A 1 321 ? -5.245 13.409 -18.820 1.00 92.81 321 VAL A O 1
ATOM 2461 N N . ALA A 1 322 ? -6.651 12.254 -17.521 1.00 94.62 322 ALA A N 1
ATOM 2462 C CA . ALA A 1 322 ? -7.278 13.437 -16.939 1.00 94.62 322 ALA A CA 1
ATOM 2463 C C . ALA A 1 322 ? -6.347 14.255 -16.020 1.00 94.62 322 ALA A C 1
ATOM 2465 O O . ALA A 1 322 ? -6.653 15.417 -15.753 1.00 94.62 322 ALA A O 1
ATOM 2466 N N . ASN A 1 323 ? -5.227 13.678 -15.568 1.00 93.94 323 ASN A N 1
ATOM 2467 C CA . ASN A 1 323 ? -4.181 14.374 -14.812 1.00 93.94 323 ASN A CA 1
ATOM 2468 C C . ASN A 1 323 ? -3.212 15.175 -15.708 1.00 93.94 323 ASN A C 1
ATOM 2470 O O . ASN A 1 323 ? -2.449 16.007 -15.220 1.00 93.94 323 ASN A O 1
ATOM 2474 N N . ALA A 1 324 ? -3.209 14.934 -17.022 1.00 91.38 324 ALA A N 1
ATOM 2475 C CA . ALA A 1 324 ? -2.365 15.684 -17.946 1.00 91.38 324 ALA A CA 1
ATOM 2476 C C . ALA A 1 324 ? -2.881 17.125 -18.160 1.00 91.38 324 ALA A C 1
ATOM 2478 O O . ALA A 1 324 ? -3.948 17.520 -17.692 1.00 91.38 324 ALA A O 1
ATOM 2479 N N . SER A 1 325 ? -2.113 17.943 -18.883 1.00 87.06 325 SER A N 1
ATOM 2480 C CA . SER A 1 325 ? -2.415 19.368 -19.092 1.00 87.06 325 SER A CA 1
ATOM 2481 C C . SER A 1 325 ? -2.870 19.717 -20.517 1.00 87.06 325 SER A C 1
ATOM 2483 O O . SER A 1 325 ? -2.758 20.875 -20.923 1.00 87.06 325 SER A O 1
ATOM 2485 N N . ASP A 1 326 ? -3.313 18.738 -21.309 1.00 90.50 326 ASP A N 1
ATOM 2486 C CA . ASP A 1 326 ? -3.703 18.926 -22.712 1.00 90.50 326 ASP A CA 1
ATOM 2487 C C . ASP A 1 326 ? -5.236 18.955 -22.931 1.00 90.50 326 ASP A C 1
ATOM 2489 O O . ASP A 1 326 ? -6.042 18.854 -22.002 1.00 90.50 326 ASP A O 1
ATOM 2493 N N . ASP A 1 327 ? -5.669 19.158 -24.180 1.00 90.56 327 ASP A N 1
ATOM 2494 C CA . ASP A 1 327 ? -7.097 19.227 -24.532 1.00 90.56 327 ASP A CA 1
ATOM 2495 C C . ASP A 1 327 ? -7.830 17.890 -24.304 1.00 90.56 327 ASP A C 1
ATOM 2497 O O . ASP A 1 327 ? -9.027 17.870 -23.978 1.00 90.56 327 ASP A O 1
ATOM 2501 N N . LEU A 1 328 ? -7.120 16.766 -24.459 1.00 91.31 328 LEU A N 1
ATOM 2502 C CA . LEU A 1 328 ? -7.663 15.435 -24.204 1.00 91.31 328 LEU A CA 1
ATOM 2503 C C . LEU A 1 328 ? -7.896 15.235 -22.702 1.00 91.31 328 LEU A C 1
ATOM 2505 O O . LEU A 1 328 ? -8.948 14.716 -22.316 1.00 91.31 328 LEU A O 1
ATOM 2509 N N . ALA A 1 329 ? -6.986 15.722 -21.860 1.00 93.12 329 ALA A N 1
ATOM 2510 C CA . ALA A 1 329 ? -7.115 15.713 -20.409 1.00 93.12 329 ALA A CA 1
ATOM 2511 C C . ALA A 1 329 ? -8.365 16.468 -19.950 1.00 93.12 329 ALA A C 1
ATOM 2513 O O . ALA A 1 329 ? -9.184 15.920 -19.214 1.00 93.12 329 ALA A O 1
ATOM 2514 N N . ASN A 1 330 ? -8.592 17.681 -20.468 1.00 94.25 330 ASN A N 1
ATOM 2515 C CA . ASN A 1 330 ? -9.789 18.469 -20.147 1.00 94.25 330 ASN A CA 1
ATOM 2516 C C . ASN A 1 330 ? -11.086 17.754 -20.551 1.00 94.25 330 ASN A C 1
ATOM 2518 O O . ASN A 1 330 ? -12.059 17.738 -19.795 1.00 94.25 330 ASN A O 1
ATOM 2522 N N . THR A 1 331 ? -11.100 17.132 -21.732 1.00 96.19 331 THR A N 1
ATOM 2523 C CA . THR A 1 331 ? -12.255 16.357 -22.209 1.00 96.19 331 THR A CA 1
ATOM 2524 C C . THR A 1 331 ? -12.521 15.152 -21.303 1.00 96.19 331 THR A C 1
ATOM 2526 O O . THR A 1 331 ? -13.667 14.888 -20.935 1.00 96.19 331 THR A O 1
ATOM 2529 N N . THR A 1 332 ? -11.461 14.456 -20.891 1.00 95.38 332 THR A N 1
ATOM 2530 C CA . THR A 1 332 ? -11.542 13.274 -20.024 1.00 95.38 332 THR A CA 1
ATOM 2531 C C . THR A 1 332 ? -11.962 13.648 -18.601 1.00 95.38 332 THR A C 1
ATOM 2533 O O . THR A 1 332 ? -12.840 12.994 -18.041 1.00 95.38 332 THR A O 1
ATOM 2536 N N . LYS A 1 333 ? -11.453 14.762 -18.052 1.00 96.69 333 LYS A N 1
ATOM 2537 C CA . LYS A 1 333 ? -11.896 15.343 -16.772 1.00 96.69 333 LYS A CA 1
ATOM 2538 C C . LYS A 1 333 ? -13.398 15.624 -16.776 1.00 96.69 333 LYS A C 1
ATOM 2540 O O . LYS A 1 333 ? -14.102 15.227 -15.850 1.00 96.69 333 LYS A O 1
ATOM 2545 N N . VAL A 1 334 ? -13.917 16.266 -17.827 1.00 97.12 334 VAL A N 1
ATOM 2546 C CA . VAL A 1 334 ? -15.362 16.534 -17.956 1.00 97.12 334 VAL A CA 1
ATOM 2547 C C . VAL A 1 334 ? -16.168 15.234 -18.004 1.00 97.12 334 VAL A C 1
ATOM 2549 O O . VAL A 1 334 ? -17.215 15.149 -17.358 1.00 97.12 334 VAL A O 1
ATOM 2552 N N . ALA A 1 335 ? -15.689 14.218 -18.727 1.00 96.81 335 ALA A N 1
ATOM 2553 C CA . ALA A 1 335 ? -16.350 12.917 -18.796 1.00 96.81 335 ALA A CA 1
ATOM 2554 C C . ALA A 1 335 ? -16.403 12.228 -17.422 1.00 96.81 335 ALA A C 1
ATOM 2556 O O . ALA A 1 335 ? -17.492 11.879 -16.975 1.00 96.81 335 ALA A O 1
ATOM 2557 N N . LEU A 1 336 ? -15.269 12.118 -16.721 1.00 97.88 336 LEU A N 1
ATOM 2558 C CA . LEU A 1 336 ? -15.181 11.503 -15.389 1.00 97.88 336 LEU A CA 1
ATOM 2559 C C . LEU A 1 336 ? -16.090 12.203 -14.374 1.00 97.88 336 LEU A C 1
ATOM 2561 O O . LEU A 1 336 ? -16.898 11.553 -13.711 1.00 97.88 336 LEU A O 1
ATOM 2565 N N . LYS A 1 337 ? -16.035 13.539 -14.312 1.00 98.25 337 LYS A N 1
ATOM 2566 C CA . LYS A 1 337 ? -16.918 14.326 -13.439 1.00 98.25 337 LYS A CA 1
ATOM 2567 C C . LYS A 1 337 ? -18.393 14.102 -13.745 1.00 98.25 337 LYS A C 1
ATOM 2569 O O . LYS A 1 337 ? -19.203 14.066 -12.828 1.00 98.25 337 LYS A O 1
ATOM 2574 N N . THR A 1 338 ? -18.748 13.955 -15.020 1.00 97.88 338 THR A N 1
ATOM 2575 C CA . THR A 1 338 ? -20.138 13.712 -15.430 1.00 97.88 338 THR A CA 1
ATOM 2576 C C . THR A 1 338 ? -20.596 12.308 -15.039 1.00 97.88 338 THR A C 1
ATOM 2578 O O . THR A 1 338 ? -21.694 12.163 -14.513 1.00 97.88 338 THR A O 1
ATOM 2581 N N . VAL A 1 339 ? -19.763 11.288 -15.273 1.00 97.56 339 VAL A N 1
ATOM 2582 C CA . VAL A 1 339 ? -20.075 9.880 -14.969 1.00 97.56 339 VAL A CA 1
ATOM 2583 C C . VAL A 1 339 ? -20.280 9.670 -13.472 1.00 97.56 339 VAL A C 1
ATOM 2585 O O . VAL A 1 339 ? -21.262 9.052 -13.074 1.00 97.56 339 VAL A O 1
ATOM 2588 N N . PHE A 1 340 ? -19.395 10.230 -12.647 1.00 97.94 340 PHE A N 1
ATOM 2589 C CA . PHE A 1 340 ? -19.431 10.058 -11.193 1.00 97.94 340 PHE A CA 1
ATOM 2590 C C . PHE A 1 340 ? -20.174 11.180 -10.451 1.00 97.94 340 PHE A C 1
ATOM 2592 O O . PHE A 1 340 ? -20.297 11.131 -9.229 1.00 97.94 340 PHE A O 1
ATOM 2599 N N . ASN A 1 341 ? -20.696 12.176 -11.178 1.00 97.44 341 ASN A N 1
ATOM 2600 C CA . ASN A 1 341 ? -21.343 13.368 -10.624 1.00 97.44 341 ASN A CA 1
ATOM 2601 C C . ASN A 1 341 ? -20.467 14.087 -9.572 1.00 97.44 341 ASN A C 1
ATOM 2603 O O . ASN A 1 341 ? -20.925 14.399 -8.475 1.00 97.44 341 ASN A O 1
ATOM 2607 N N . LEU A 1 342 ? -19.197 14.321 -9.912 1.00 98.06 342 LEU A N 1
ATOM 2608 C CA . LEU A 1 342 ? -18.210 14.938 -9.022 1.00 98.06 342 LEU A CA 1
ATOM 2609 C C . LEU A 1 342 ? -18.159 16.457 -9.194 1.00 98.06 342 LEU A C 1
ATOM 2611 O O . LEU A 1 342 ? -18.123 16.980 -10.317 1.00 98.06 342 LEU A O 1
ATOM 2615 N N . GLU A 1 343 ? -18.056 17.165 -8.074 1.00 97.94 343 GLU A N 1
ATOM 2616 C CA . GLU A 1 343 ? -17.678 18.577 -8.058 1.00 97.94 343 GLU A CA 1
ATOM 2617 C C . GLU A 1 343 ? -16.189 18.764 -8.399 1.00 97.94 343 GLU A C 1
ATOM 2619 O O . GLU A 1 343 ? -15.401 17.817 -8.380 1.00 97.94 343 GLU A O 1
ATOM 2624 N N . ASP A 1 344 ? -15.779 19.991 -8.747 1.00 97.25 344 ASP A N 1
ATOM 2625 C CA . ASP A 1 344 ? -14.374 20.271 -9.092 1.00 97.25 344 ASP A CA 1
ATOM 2626 C C . ASP A 1 344 ? -13.421 19.920 -7.948 1.00 97.25 344 ASP A C 1
ATOM 2628 O O . ASP A 1 344 ? -12.432 19.232 -8.176 1.00 97.25 344 ASP A O 1
ATOM 2632 N N . PHE A 1 345 ? -13.757 20.314 -6.717 1.00 97.19 345 PHE A N 1
ATOM 2633 C CA . PHE A 1 345 ? -12.899 20.048 -5.563 1.00 97.19 345 PHE A CA 1
ATOM 2634 C C . PHE A 1 345 ? -12.784 18.547 -5.250 1.00 97.19 345 PHE A C 1
ATOM 2636 O O . PHE A 1 345 ? -11.721 18.095 -4.847 1.00 97.19 345 PHE A O 1
ATOM 2643 N N . GLN A 1 346 ? -13.849 17.767 -5.477 1.00 98.00 346 GLN A N 1
ATOM 2644 C CA . GLN A 1 346 ? -13.850 16.313 -5.280 1.00 98.00 346 GLN A CA 1
ATOM 2645 C C . GLN A 1 346 ? -12.968 15.618 -6.311 1.00 98.00 346 GLN A C 1
ATOM 2647 O O . GLN A 1 346 ? -12.173 14.747 -5.974 1.00 98.00 346 GLN A O 1
ATOM 2652 N N . PHE A 1 347 ? -13.086 16.027 -7.576 1.00 97.75 347 PHE A N 1
ATOM 2653 C CA . PHE A 1 347 ? -12.227 15.520 -8.636 1.00 97.75 347 PHE A CA 1
ATOM 2654 C C . PHE A 1 347 ? -10.756 15.857 -8.369 1.00 97.75 347 PHE A C 1
ATOM 2656 O O . PHE A 1 347 ? -9.898 14.986 -8.486 1.00 97.75 347 PHE A O 1
ATOM 2663 N N . ASP A 1 348 ? -10.465 17.102 -7.988 1.00 96.06 348 ASP A N 1
ATOM 2664 C CA . ASP A 1 348 ? -9.100 17.540 -7.698 1.00 96.06 348 ASP A CA 1
ATOM 2665 C C . ASP A 1 348 ? -8.529 16.809 -6.465 1.00 96.06 348 ASP A C 1
ATOM 2667 O O . ASP A 1 348 ? -7.356 16.440 -6.476 1.00 96.06 348 ASP A O 1
ATOM 2671 N N . ALA A 1 349 ? -9.350 16.517 -5.446 1.00 96.50 349 ALA A N 1
ATOM 2672 C CA . ALA A 1 349 ? -8.957 15.685 -4.306 1.00 96.50 349 ALA A CA 1
ATOM 2673 C C . ALA A 1 349 ? -8.577 14.259 -4.734 1.00 96.50 349 ALA A C 1
ATOM 2675 O O . ALA A 1 349 ? -7.521 13.776 -4.343 1.00 96.50 349 ALA A O 1
ATOM 2676 N N . ILE A 1 350 ? -9.364 13.614 -5.605 1.00 97.50 350 ILE A N 1
ATOM 2677 C CA . ILE A 1 350 ? -9.035 12.281 -6.145 1.00 97.50 350 ILE A CA 1
ATOM 2678 C C . ILE A 1 350 ? -7.737 12.311 -6.962 1.00 97.50 350 ILE A C 1
ATOM 2680 O O . ILE A 1 350 ? -6.913 11.409 -6.838 1.00 97.50 350 ILE A O 1
ATOM 2684 N N . ILE A 1 351 ? -7.534 13.329 -7.805 1.00 96.62 351 ILE A N 1
ATOM 2685 C CA . ILE A 1 351 ? -6.306 13.452 -8.605 1.00 96.62 351 ILE A CA 1
ATOM 2686 C C . ILE A 1 351 ? -5.084 13.661 -7.709 1.00 96.62 351 ILE A C 1
ATOM 2688 O O . ILE A 1 351 ? -4.060 13.015 -7.927 1.00 96.62 351 ILE A O 1
ATOM 2692 N N . ASN A 1 352 ? -5.193 14.512 -6.688 1.00 95.56 352 ASN A N 1
ATOM 2693 C CA . ASN A 1 352 ? -4.126 14.707 -5.709 1.00 95.56 352 ASN A CA 1
ATOM 2694 C C . ASN A 1 352 ? -3.877 13.438 -4.886 1.00 95.56 352 ASN A C 1
ATOM 2696 O O . ASN A 1 352 ? -2.729 13.107 -4.616 1.00 95.56 352 ASN A O 1
ATOM 2700 N N . TRP A 1 353 ? -4.923 12.694 -4.539 1.00 96.69 353 TRP A N 1
ATOM 2701 C CA . TRP A 1 353 ? -4.786 11.409 -3.867 1.00 96.69 353 TRP A CA 1
ATOM 2702 C C . TRP A 1 353 ? -4.067 10.377 -4.744 1.00 96.69 353 TRP A C 1
ATOM 2704 O O . TRP A 1 353 ? -3.147 9.725 -4.270 1.00 96.69 353 TRP A O 1
ATOM 2714 N N . LEU A 1 354 ? -4.407 10.255 -6.031 1.00 96.44 354 LEU A N 1
ATOM 2715 C CA . LEU A 1 354 ? -3.731 9.318 -6.935 1.00 96.44 354 LEU A CA 1
ATOM 2716 C C . LEU A 1 354 ? -2.281 9.731 -7.219 1.00 96.44 354 LEU A C 1
ATOM 2718 O O . LEU A 1 354 ? -1.382 8.897 -7.136 1.00 96.44 354 LEU A O 1
ATOM 2722 N N . TRP A 1 355 ? -2.061 10.999 -7.581 1.00 94.69 355 TRP A N 1
ATOM 2723 C CA . TRP A 1 355 ? -0.842 11.469 -8.257 1.00 94.69 355 TRP A CA 1
ATOM 2724 C C . TRP A 1 355 ? -0.190 12.705 -7.626 1.00 94.69 355 TRP A C 1
ATOM 2726 O O . TRP A 1 355 ? 0.716 13.289 -8.222 1.00 94.69 355 TRP A O 1
ATOM 2736 N N . GLY A 1 356 ? -0.671 13.156 -6.470 1.00 90.06 356 GLY A N 1
ATOM 2737 C CA . GLY A 1 356 ? -0.118 14.303 -5.759 1.00 90.06 356 GLY A CA 1
ATOM 2738 C C . GLY A 1 356 ? 1.368 14.142 -5.445 1.00 90.06 356 GLY A C 1
ATOM 2739 O O . GLY A 1 356 ? 1.877 13.035 -5.264 1.00 90.06 356 GLY A O 1
ATOM 2740 N N . TYR A 1 357 ? 2.067 15.276 -5.390 1.00 76.44 357 TYR A N 1
ATOM 2741 C CA . TYR A 1 357 ? 3.509 15.314 -5.136 1.00 76.44 357 TYR A CA 1
ATOM 2742 C C . TYR A 1 357 ? 3.881 14.954 -3.693 1.00 76.44 357 TYR A C 1
ATOM 2744 O O . TYR A 1 357 ? 4.951 14.394 -3.478 1.00 76.44 357 TYR A O 1
ATOM 2752 N N . ASP A 1 358 ? 3.003 15.266 -2.737 1.00 74.69 358 ASP A N 1
ATOM 2753 C CA . ASP A 1 358 ? 3.193 14.993 -1.315 1.00 74.69 358 ASP A CA 1
ATOM 2754 C C . ASP A 1 358 ? 2.090 14.026 -0.861 1.00 74.69 358 ASP A C 1
ATOM 2756 O O . ASP A 1 358 ? 0.911 14.378 -0.902 1.00 74.69 358 ASP A O 1
ATOM 2760 N N . HIS A 1 359 ? 2.472 12.823 -0.430 1.00 80.50 359 HIS A N 1
ATOM 2761 C CA . HIS A 1 359 ? 1.581 11.821 0.163 1.00 80.50 359 HIS A CA 1
ATOM 2762 C C . HIS A 1 359 ? 0.442 11.302 -0.726 1.00 80.50 359 HIS A C 1
ATOM 2764 O O . HIS A 1 359 ? -0.714 11.239 -0.307 1.00 80.50 359 HIS A O 1
ATOM 2770 N N . SER A 1 360 ? 0.765 10.909 -1.961 1.00 93.75 360 SER A N 1
ATOM 2771 C CA . SER A 1 360 ? -0.193 10.244 -2.848 1.00 93.75 360 SER A CA 1
ATOM 2772 C C . SER A 1 360 ? -0.157 8.726 -2.725 1.00 93.75 360 SER A C 1
ATOM 2774 O O . SER A 1 360 ? 0.855 8.116 -2.380 1.00 93.75 360 SER A O 1
ATOM 2776 N N . PHE A 1 361 ? -1.265 8.097 -3.099 1.00 96.00 361 PHE A N 1
ATOM 2777 C CA . PHE A 1 361 ? -1.417 6.654 -3.150 1.00 96.00 361 PHE A CA 1
ATOM 2778 C C . PHE A 1 361 ? -0.334 5.992 -4.018 1.00 96.00 361 PHE A C 1
ATOM 2780 O O . PHE A 1 361 ? 0.232 4.971 -3.629 1.00 96.00 361 PHE A O 1
ATOM 2787 N N . LYS A 1 362 ? 0.010 6.596 -5.167 1.00 95.50 362 LYS A N 1
ATOM 2788 C CA . LYS A 1 362 ? 1.087 6.121 -6.052 1.00 95.50 362 LYS A CA 1
ATOM 2789 C C . LYS A 1 362 ? 2.467 6.164 -5.395 1.00 95.50 362 LYS A C 1
ATOM 2791 O O . LYS A 1 362 ? 3.271 5.267 -5.642 1.00 95.50 362 LYS A O 1
ATOM 2796 N N . GLU A 1 363 ? 2.774 7.222 -4.649 1.00 93.94 363 GLU A N 1
ATOM 2797 C CA . GLU A 1 363 ? 4.132 7.467 -4.150 1.00 93.94 363 GLU A CA 1
ATOM 2798 C C . GLU A 1 363 ? 4.385 6.872 -2.761 1.00 93.94 363 GLU A C 1
ATOM 2800 O O . GLU A 1 363 ? 5.511 6.452 -2.491 1.00 93.94 363 GLU A O 1
ATOM 2805 N N . ASP A 1 364 ? 3.349 6.738 -1.931 1.00 93.50 364 ASP A N 1
ATOM 2806 C CA . ASP A 1 364 ? 3.484 6.273 -0.546 1.00 93.50 364 ASP A CA 1
ATOM 2807 C C . ASP A 1 364 ? 2.905 4.866 -0.354 1.00 93.50 364 ASP A C 1
ATOM 2809 O O . ASP A 1 364 ? 3.603 3.949 0.094 1.00 93.50 364 ASP A O 1
ATOM 2813 N N . VAL A 1 365 ? 1.642 4.663 -0.742 1.00 95.12 365 VAL A N 1
ATOM 2814 C CA . VAL A 1 365 ? 0.926 3.410 -0.460 1.00 95.12 365 VAL A CA 1
ATOM 2815 C C . VAL A 1 365 ? 1.408 2.274 -1.354 1.00 95.12 365 VAL A C 1
ATOM 2817 O O . VAL A 1 365 ? 1.752 1.201 -0.853 1.00 95.12 365 VAL A O 1
ATOM 2820 N N . VAL A 1 366 ? 1.486 2.500 -2.671 1.00 95.19 366 VAL A N 1
ATOM 2821 C CA . VAL A 1 366 ? 1.925 1.458 -3.610 1.00 95.19 366 VAL A CA 1
ATOM 2822 C C . VAL A 1 366 ? 3.336 0.965 -3.283 1.00 95.19 366 VAL A C 1
ATOM 2824 O O . VAL A 1 366 ? 3.502 -0.246 -3.168 1.00 95.19 366 VAL A O 1
ATOM 2827 N N . PRO A 1 367 ? 4.362 1.814 -3.069 1.00 94.81 367 PRO A N 1
ATOM 2828 C CA . PRO A 1 367 ? 5.700 1.317 -2.763 1.00 94.81 367 PRO A CA 1
ATOM 2829 C C . PRO A 1 367 ? 5.791 0.615 -1.409 1.00 94.81 367 PRO A C 1
ATOM 2831 O O . PRO A 1 367 ? 6.533 -0.364 -1.302 1.00 94.81 367 PRO A O 1
ATOM 2834 N N . GLY A 1 368 ? 5.044 1.083 -0.401 1.00 93.12 368 GLY A N 1
ATOM 2835 C CA . GLY A 1 368 ? 4.979 0.446 0.914 1.00 93.12 368 GLY A CA 1
ATOM 2836 C C . GLY A 1 368 ? 4.419 -0.972 0.830 1.00 93.12 368 GLY A C 1
ATOM 2837 O O . GLY A 1 368 ? 5.057 -1.923 1.280 1.00 93.12 368 GLY A O 1
ATOM 2838 N N . LEU A 1 369 ? 3.271 -1.138 0.171 1.00 92.50 369 LEU A N 1
ATOM 2839 C CA . LEU A 1 369 ? 2.632 -2.448 0.035 1.00 92.50 369 LEU A CA 1
ATOM 2840 C C . LEU A 1 369 ? 3.328 -3.350 -0.992 1.00 92.50 369 LEU A C 1
ATOM 2842 O O . LEU A 1 369 ? 3.396 -4.560 -0.795 1.00 92.50 369 LEU A O 1
ATOM 2846 N N . PHE A 1 370 ? 3.953 -2.779 -2.023 1.00 91.75 370 PHE A N 1
ATOM 2847 C CA . PHE A 1 370 ? 4.823 -3.529 -2.928 1.00 91.75 370 PHE A CA 1
ATOM 2848 C C . PHE A 1 370 ? 6.027 -4.119 -2.183 1.00 91.75 370 PHE A C 1
ATOM 2850 O O . PHE A 1 370 ? 6.378 -5.277 -2.396 1.00 91.75 370 PHE A O 1
ATOM 2857 N N . LEU A 1 371 ? 6.659 -3.350 -1.287 1.00 92.19 371 LEU A N 1
ATOM 2858 C CA . LEU A 1 371 ? 7.765 -3.845 -0.465 1.00 92.19 371 LEU A CA 1
ATOM 2859 C C . LEU A 1 371 ? 7.317 -4.968 0.474 1.00 92.19 371 LEU A C 1
ATOM 2861 O O . LEU A 1 371 ? 8.073 -5.922 0.667 1.00 92.19 371 LEU A O 1
ATOM 2865 N N . TYR A 1 372 ? 6.121 -4.855 1.050 1.00 90.56 372 TYR A N 1
ATOM 2866 C CA . TYR A 1 372 ? 5.541 -5.897 1.891 1.00 90.56 372 TYR A CA 1
ATOM 2867 C C . TYR A 1 372 ? 5.351 -7.214 1.127 1.00 90.56 372 TYR A C 1
ATOM 2869 O O . TYR A 1 372 ? 5.856 -8.243 1.576 1.00 90.56 372 TYR A O 1
ATOM 2877 N N . ASP A 1 373 ? 4.702 -7.171 -0.038 1.00 88.50 373 ASP A N 1
ATOM 2878 C CA . ASP A 1 373 ? 4.370 -8.370 -0.817 1.00 88.50 373 ASP A CA 1
ATOM 2879 C C . ASP A 1 373 ? 5.603 -8.986 -1.506 1.00 88.50 373 ASP A C 1
ATOM 2881 O O . ASP A 1 373 ? 5.870 -10.185 -1.416 1.00 88.50 373 ASP A O 1
ATOM 2885 N N . MET A 1 374 ? 6.433 -8.153 -2.142 1.00 89.38 374 MET A N 1
ATOM 2886 C CA . MET A 1 374 ? 7.563 -8.617 -2.958 1.00 89.38 374 MET A CA 1
ATOM 2887 C C . MET A 1 374 ? 8.868 -8.777 -2.169 1.00 89.38 374 MET A C 1
ATOM 2889 O O . MET A 1 374 ? 9.836 -9.353 -2.675 1.00 89.38 374 MET A O 1
ATOM 2893 N N . GLY A 1 375 ? 8.953 -8.226 -0.954 1.00 92.94 375 GLY A N 1
ATOM 2894 C CA . GLY A 1 375 ? 10.184 -8.197 -0.158 1.00 92.94 375 GLY A CA 1
ATOM 2895 C C . GLY A 1 375 ? 11.301 -7.329 -0.757 1.00 92.94 375 GLY A C 1
ATOM 2896 O O . GLY A 1 375 ? 12.458 -7.439 -0.344 1.00 92.94 375 GLY A O 1
ATOM 2897 N N . MET A 1 376 ? 10.986 -6.477 -1.740 1.00 94.38 376 MET A N 1
ATOM 2898 C CA . MET A 1 376 ? 11.924 -5.548 -2.375 1.00 94.38 376 MET A CA 1
ATOM 2899 C C . MET A 1 376 ? 11.253 -4.239 -2.783 1.00 94.38 376 MET A C 1
ATOM 2901 O O . MET A 1 376 ? 10.049 -4.181 -2.997 1.00 94.38 376 MET A O 1
ATOM 2905 N N . THR A 1 377 ? 12.044 -3.173 -2.910 1.00 95.25 377 THR A N 1
ATOM 2906 C CA . THR A 1 377 ? 11.515 -1.862 -3.313 1.00 95.25 377 THR A CA 1
ATOM 2907 C C . THR A 1 377 ? 11.126 -1.844 -4.791 1.00 95.25 377 THR A C 1
ATOM 2909 O O . THR A 1 377 ? 11.738 -2.540 -5.608 1.00 95.25 377 THR A O 1
ATOM 2912 N N . VAL A 1 378 ? 10.185 -0.968 -5.161 1.00 92.12 378 VAL A N 1
ATOM 2913 C CA . VAL A 1 378 ? 9.828 -0.728 -6.572 1.00 92.12 378 VAL A CA 1
ATOM 2914 C C . VAL A 1 378 ? 11.060 -0.334 -7.394 1.00 92.12 378 VAL A C 1
ATOM 2916 O O . VAL A 1 378 ? 11.209 -0.780 -8.527 1.00 92.12 378 VAL A O 1
ATOM 2919 N N . THR A 1 379 ? 11.993 0.436 -6.824 1.00 93.56 379 THR A N 1
ATOM 2920 C CA . THR A 1 379 ? 13.255 0.821 -7.484 1.00 93.56 379 THR A CA 1
ATOM 2921 C C . THR A 1 379 ? 14.123 -0.386 -7.813 1.00 93.56 379 THR A C 1
ATOM 2923 O O . THR A 1 379 ? 14.535 -0.540 -8.959 1.00 93.56 379 THR A O 1
ATOM 2926 N N . SER A 1 380 ? 14.337 -1.285 -6.850 1.00 94.69 380 SER A N 1
ATOM 2927 C CA . SER A 1 380 ? 15.095 -2.521 -7.082 1.00 94.69 380 SER A CA 1
ATOM 2928 C C . SER A 1 380 ? 14.426 -3.401 -8.139 1.00 94.69 380 SER A C 1
ATOM 2930 O O . SER A 1 380 ? 15.097 -3.947 -9.010 1.00 94.69 380 SER A O 1
ATOM 2932 N N . TYR A 1 381 ? 13.094 -3.496 -8.118 1.00 93.31 381 TYR A N 1
ATOM 2933 C CA . TYR A 1 381 ? 12.363 -4.250 -9.135 1.00 93.31 381 TYR A CA 1
ATOM 2934 C C . TYR A 1 381 ? 12.412 -3.582 -10.521 1.00 93.31 381 TYR A C 1
ATOM 2936 O O . TYR A 1 381 ? 12.495 -4.266 -11.540 1.00 93.31 381 TYR A O 1
ATOM 2944 N N . SER A 1 382 ? 12.445 -2.247 -10.576 1.00 92.00 382 SER A N 1
ATOM 2945 C CA . SER A 1 382 ? 12.612 -1.484 -11.822 1.00 92.00 382 SER A CA 1
ATOM 2946 C C . SER A 1 382 ? 13.954 -1.784 -12.491 1.00 92.00 382 SER A C 1
ATOM 2948 O O . SER A 1 382 ? 14.007 -1.932 -13.709 1.00 92.00 382 SER A O 1
ATOM 2950 N N . GLU A 1 383 ? 15.029 -1.932 -11.711 1.00 94.25 383 GLU A N 1
ATOM 2951 C CA . GLU A 1 383 ? 16.347 -2.339 -12.222 1.00 94.25 383 GLU A CA 1
ATOM 2952 C C . GLU A 1 383 ? 16.316 -3.751 -12.811 1.00 94.25 383 GLU A C 1
ATOM 2954 O O . GLU A 1 383 ? 16.806 -3.974 -13.921 1.00 94.25 383 GLU A O 1
ATOM 2959 N N . ILE A 1 384 ? 15.664 -4.689 -12.119 1.00 94.38 384 ILE A N 1
ATOM 2960 C CA . ILE A 1 384 ? 15.453 -6.052 -12.622 1.00 94.38 384 ILE A CA 1
ATOM 2961 C C . ILE A 1 384 ? 14.727 -6.017 -13.968 1.00 94.38 384 ILE A C 1
ATOM 2963 O O . ILE A 1 384 ? 15.141 -6.683 -14.922 1.00 94.38 384 ILE A O 1
ATOM 2967 N N . LEU A 1 385 ? 13.664 -5.219 -14.067 1.00 91.69 385 LEU A N 1
ATOM 2968 C CA . LEU A 1 385 ? 12.885 -5.084 -15.290 1.00 91.69 385 LEU A CA 1
ATOM 2969 C C . LEU A 1 385 ? 13.638 -4.366 -16.408 1.00 91.69 385 LEU A C 1
ATOM 2971 O O . LEU A 1 385 ? 13.502 -4.766 -17.562 1.00 91.69 385 LEU A O 1
ATOM 2975 N N . PHE A 1 386 ? 14.479 -3.382 -16.091 1.00 94.19 386 PHE A N 1
ATOM 2976 C CA . PHE A 1 386 ? 15.385 -2.769 -17.059 1.00 94.19 386 PHE A CA 1
ATOM 2977 C C . PHE A 1 386 ? 16.327 -3.815 -17.666 1.00 94.19 386 PHE A C 1
ATOM 2979 O O . PHE A 1 386 ? 16.420 -3.926 -18.890 1.00 94.19 386 PHE A O 1
ATOM 2986 N N . TYR A 1 387 ? 16.975 -4.642 -16.840 1.00 96.12 387 TYR A N 1
ATOM 2987 C CA . TYR A 1 387 ? 17.862 -5.696 -17.335 1.00 96.12 387 TYR A CA 1
ATOM 2988 C C . TYR A 1 387 ? 17.104 -6.777 -18.108 1.00 96.12 387 TYR A C 1
ATOM 2990 O O . TYR A 1 387 ? 17.576 -7.228 -19.156 1.00 96.12 387 TYR A O 1
ATOM 2998 N N . ALA A 1 388 ? 15.918 -7.175 -17.644 1.00 93.19 388 ALA A N 1
ATOM 2999 C CA . ALA A 1 388 ? 15.062 -8.125 -18.349 1.00 93.19 388 ALA A CA 1
ATOM 3000 C C . ALA A 1 388 ? 14.616 -7.576 -19.715 1.00 93.19 388 ALA A C 1
ATOM 3002 O O . ALA A 1 388 ? 14.677 -8.285 -20.720 1.00 93.19 388 ALA A O 1
ATOM 3003 N N . GLN A 1 389 ? 14.243 -6.299 -19.781 1.00 92.81 389 GLN A N 1
ATOM 3004 C CA . GLN A 1 389 ? 13.901 -5.623 -21.025 1.00 92.81 389 GLN A CA 1
ATOM 3005 C C . GLN A 1 389 ? 15.107 -5.533 -21.963 1.00 92.81 389 GLN A C 1
ATOM 3007 O O . GLN A 1 389 ? 15.007 -5.926 -23.124 1.00 92.81 389 GLN A O 1
ATOM 3012 N N . TRP A 1 390 ? 16.266 -5.100 -21.465 1.00 95.69 390 TRP A N 1
ATOM 3013 C CA . TRP A 1 390 ? 17.479 -4.996 -22.271 1.00 95.69 390 TRP A CA 1
ATOM 3014 C C . TRP A 1 390 ? 17.916 -6.351 -22.848 1.00 95.69 390 TRP A C 1
ATOM 3016 O O . TRP A 1 390 ? 18.283 -6.451 -24.020 1.00 95.69 390 TRP A O 1
ATOM 3026 N N . THR A 1 391 ? 17.851 -7.415 -22.048 1.00 96.31 391 THR A N 1
ATOM 3027 C CA . THR A 1 391 ? 18.287 -8.757 -22.462 1.00 96.31 391 THR A CA 1
ATOM 3028 C C . THR A 1 391 ? 17.265 -9.511 -23.295 1.00 96.31 391 THR A C 1
ATOM 3030 O O . THR A 1 391 ? 17.660 -10.274 -24.178 1.00 96.31 391 THR A O 1
ATOM 3033 N N . ASN A 1 392 ? 15.970 -9.348 -23.033 1.00 93.69 392 ASN A N 1
ATOM 3034 C CA . ASN A 1 392 ? 14.946 -10.256 -23.552 1.00 93.69 392 ASN A CA 1
ATOM 3035 C C . ASN A 1 392 ? 13.714 -9.556 -24.138 1.00 93.69 392 ASN A C 1
ATOM 3037 O O . ASN A 1 392 ? 12.837 -10.244 -24.651 1.00 93.69 392 ASN A O 1
ATOM 3041 N N . GLY A 1 393 ? 13.638 -8.223 -24.098 1.00 89.31 393 GLY A N 1
ATOM 3042 C CA . GLY A 1 393 ? 12.467 -7.488 -24.580 1.00 89.31 393 GLY A CA 1
ATOM 3043 C C . GLY A 1 393 ? 11.196 -7.804 -23.785 1.00 89.31 393 GLY A C 1
ATOM 3044 O O . GLY A 1 393 ? 10.111 -7.803 -24.360 1.00 89.31 393 GLY A O 1
ATOM 3045 N N . THR A 1 394 ? 11.337 -8.144 -22.496 1.00 86.88 394 THR A N 1
ATOM 3046 C CA . THR A 1 394 ? 10.252 -8.684 -21.662 1.00 86.88 394 THR A CA 1
ATOM 3047 C C . THR A 1 394 ? 9.066 -7.732 -21.525 1.00 86.88 394 THR A C 1
ATOM 3049 O O . THR A 1 394 ? 7.932 -8.177 -21.646 1.00 86.88 394 THR A O 1
ATOM 3052 N N . LEU A 1 395 ? 9.311 -6.438 -21.299 1.00 79.94 395 LEU A N 1
ATOM 3053 C CA . LEU A 1 395 ? 8.258 -5.429 -21.138 1.00 79.94 395 LEU A CA 1
ATOM 3054 C C . LEU A 1 395 ? 7.689 -4.977 -22.487 1.00 79.94 395 LEU A C 1
ATOM 3056 O O . LEU A 1 395 ? 6.479 -4.899 -22.678 1.00 79.94 395 LEU A O 1
ATOM 3060 N N . TYR A 1 396 ? 8.581 -4.691 -23.433 1.00 84.38 396 TYR A N 1
ATOM 3061 C CA . TYR A 1 396 ? 8.257 -4.168 -24.751 1.00 84.38 396 TYR A CA 1
ATOM 3062 C C . TYR A 1 396 ? 8.941 -5.043 -25.802 1.00 84.38 396 TYR A C 1
ATOM 3064 O O . TYR A 1 396 ? 10.124 -4.834 -26.095 1.00 84.38 396 TYR A O 1
ATOM 3072 N N . PRO A 1 397 ? 8.213 -5.989 -26.428 1.00 84.69 397 PRO A N 1
ATOM 3073 C CA . PRO A 1 397 ? 8.786 -6.915 -27.410 1.00 84.69 397 PRO A CA 1
ATOM 3074 C C . PRO A 1 397 ? 9.409 -6.229 -28.635 1.00 84.69 397 PRO A C 1
ATOM 3076 O O . PRO A 1 397 ? 10.272 -6.794 -29.304 1.00 84.69 397 PRO A O 1
ATOM 3079 N N . ASN A 1 398 ? 8.975 -4.999 -28.928 1.00 85.06 398 ASN A N 1
ATOM 3080 C CA . ASN A 1 398 ? 9.495 -4.166 -30.017 1.00 85.06 398 ASN A CA 1
ATOM 3081 C C . ASN A 1 398 ? 10.563 -3.156 -29.556 1.00 85.06 398 ASN A C 1
ATOM 3083 O O . ASN A 1 398 ? 11.043 -2.362 -30.366 1.00 85.06 398 ASN A O 1
ATOM 3087 N N . GLY A 1 399 ? 10.943 -3.203 -28.279 1.00 85.94 399 GLY A N 1
ATOM 3088 C CA . GLY A 1 399 ? 11.879 -2.285 -27.642 1.00 85.94 399 GLY A CA 1
ATOM 3089 C C . GLY A 1 399 ? 11.208 -1.062 -27.024 1.00 85.94 399 GLY A C 1
ATOM 3090 O O . GLY A 1 399 ? 10.176 -0.583 -27.497 1.00 85.94 399 GLY A O 1
ATOM 3091 N N . LEU A 1 400 ? 11.835 -0.561 -25.967 1.00 85.69 400 LEU A N 1
ATOM 3092 C CA . LEU A 1 400 ? 11.552 0.709 -25.324 1.00 85.69 400 LEU A CA 1
ATOM 3093 C C . LEU A 1 400 ? 11.899 1.845 -26.276 1.00 85.69 400 LEU A C 1
ATOM 3095 O O . LEU A 1 400 ? 12.972 1.869 -26.888 1.00 85.69 400 LEU A O 1
ATOM 3099 N N . VAL A 1 401 ? 10.985 2.803 -26.370 1.00 85.12 401 VAL A N 1
ATOM 3100 C CA . VAL A 1 401 ? 11.210 4.042 -27.103 1.00 85.12 401 VAL A CA 1
ATOM 3101 C C . VAL A 1 401 ? 11.923 5.005 -26.167 1.00 85.12 401 VAL A C 1
ATOM 3103 O O . VAL A 1 401 ? 11.357 5.411 -25.160 1.00 85.12 401 VAL A O 1
ATOM 3106 N N . LEU A 1 402 ? 13.155 5.384 -26.497 1.00 79.94 402 LEU A N 1
ATOM 3107 C CA . LEU A 1 402 ? 13.862 6.419 -25.750 1.00 79.94 402 LEU A CA 1
ATOM 3108 C C . LEU A 1 402 ? 13.140 7.763 -25.933 1.00 79.94 402 LEU A C 1
ATOM 3110 O O . LEU A 1 402 ? 12.811 8.101 -27.080 1.00 79.94 402 LEU A O 1
ATOM 3114 N N . PRO A 1 403 ? 12.989 8.585 -24.876 1.00 69.94 403 PRO A N 1
ATOM 3115 C CA . PRO A 1 403 ? 12.405 9.930 -24.949 1.00 69.94 403 PRO A CA 1
ATOM 3116 C C . PRO A 1 403 ? 13.349 10.943 -25.636 1.00 69.94 403 PRO A C 1
ATOM 3118 O O . PRO A 1 403 ? 13.384 12.130 -25.317 1.00 69.94 403 PRO A O 1
ATOM 3121 N N . ILE A 1 404 ? 14.164 10.475 -26.586 1.00 66.50 404 ILE A N 1
ATOM 3122 C CA . ILE A 1 404 ? 15.252 11.205 -27.226 1.00 66.50 404 ILE A CA 1
ATOM 3123 C C . ILE A 1 404 ? 15.164 11.035 -28.750 1.00 66.50 404 ILE A C 1
ATOM 3125 O O . ILE A 1 404 ? 15.055 9.928 -29.283 1.00 66.50 404 ILE A O 1
ATOM 3129 N N . GLY A 1 405 ? 15.267 12.152 -29.478 1.00 61.44 405 GLY A N 1
ATOM 3130 C CA . GLY A 1 405 ? 15.236 12.171 -30.944 1.00 61.44 405 GLY A CA 1
ATOM 3131 C C . GLY A 1 405 ? 13.850 11.860 -31.527 1.00 61.44 405 GLY A C 1
ATOM 3132 O O . GLY A 1 405 ? 12.831 12.232 -30.958 1.00 61.44 405 GLY A O 1
ATOM 3133 N N . ASN A 1 406 ? 13.803 11.185 -32.681 1.00 61.06 406 ASN A N 1
ATOM 3134 C CA . ASN A 1 406 ? 12.552 10.768 -33.341 1.00 61.06 406 ASN A CA 1
ATOM 3135 C C . ASN A 1 406 ? 11.953 9.473 -32.734 1.00 61.06 406 ASN A C 1
ATOM 3137 O O . ASN A 1 406 ? 11.325 8.709 -33.464 1.00 61.06 406 ASN A O 1
ATOM 3141 N N . GLY A 1 407 ? 12.184 9.196 -31.444 1.00 67.69 407 GLY A N 1
ATOM 3142 C CA . GLY A 1 407 ? 11.738 7.966 -30.779 1.00 67.69 407 GLY A CA 1
ATOM 3143 C C . GLY A 1 407 ? 12.571 6.746 -31.178 1.00 67.69 407 GLY A C 1
ATOM 3144 O O . GLY A 1 407 ? 12.116 5.886 -31.928 1.00 67.69 407 GLY A O 1
ATOM 3145 N N . ILE A 1 408 ? 13.818 6.686 -30.705 1.00 79.25 408 ILE A N 1
ATOM 3146 C CA . ILE A 1 408 ? 14.712 5.544 -30.950 1.00 79.25 408 ILE A CA 1
ATOM 3147 C C . ILE A 1 408 ? 14.170 4.312 -30.217 1.00 79.25 408 ILE A C 1
ATOM 3149 O O . ILE A 1 408 ? 14.013 4.358 -29.003 1.00 79.25 408 ILE A O 1
ATOM 3153 N N . SER A 1 409 ? 13.951 3.207 -30.929 1.00 83.88 409 SER A N 1
ATOM 3154 C CA . SER A 1 409 ? 13.492 1.934 -30.359 1.00 83.88 409 SER A CA 1
ATOM 3155 C C . SER A 1 409 ? 14.396 0.768 -30.758 1.00 83.88 409 SER A C 1
ATOM 3157 O O . SER A 1 409 ? 15.089 0.835 -31.777 1.00 83.88 409 SER A O 1
ATOM 3159 N N . GLY A 1 410 ? 14.354 -0.328 -29.994 1.00 83.25 410 GLY A N 1
ATOM 3160 C CA . GLY A 1 410 ? 15.096 -1.556 -30.307 1.00 83.25 410 GLY A CA 1
ATOM 3161 C C . GLY A 1 410 ? 16.606 -1.423 -30.100 1.00 83.25 410 GLY A C 1
ATOM 3162 O O . GLY A 1 410 ? 17.396 -2.030 -30.824 1.00 83.25 410 GLY A O 1
ATOM 3163 N N . TRP A 1 411 ? 17.007 -0.586 -29.143 1.00 89.62 411 TRP A N 1
ATOM 3164 C CA . TRP A 1 411 ? 18.400 -0.404 -28.737 1.00 89.62 411 TRP A CA 1
ATOM 3165 C C . TRP A 1 411 ? 18.875 -1.532 -27.807 1.00 89.62 411 TRP A C 1
ATOM 3167 O O . TRP A 1 411 ? 20.063 -1.619 -27.507 1.00 89.62 411 TRP A O 1
ATOM 3177 N N . GLU A 1 412 ? 17.971 -2.402 -27.368 1.00 95.06 412 GLU A N 1
ATOM 3178 C CA . GLU A 1 412 ? 18.208 -3.548 -26.499 1.00 95.06 412 GLU A CA 1
ATOM 3179 C C . GLU A 1 412 ? 18.865 -4.727 -27.228 1.00 95.06 412 GLU A C 1
ATOM 3181 O O . GLU A 1 412 ? 18.619 -4.971 -28.410 1.00 95.06 412 GLU A O 1
ATOM 3186 N N . VAL A 1 413 ? 19.680 -5.516 -26.519 1.00 96.12 413 VAL A N 1
ATOM 3187 C CA . VAL A 1 413 ? 20.321 -6.705 -27.113 1.00 96.12 413 VAL A CA 1
ATOM 3188 C C . VAL A 1 413 ? 19.310 -7.820 -27.413 1.00 96.12 413 VAL A C 1
ATOM 3190 O O . VAL A 1 413 ? 19.516 -8.604 -28.340 1.00 96.12 413 VAL A O 1
ATOM 3193 N N . GLY A 1 414 ? 18.217 -7.876 -26.648 1.00 94.62 414 GLY A N 1
ATOM 3194 C CA . GLY A 1 414 ? 17.146 -8.867 -26.765 1.00 94.62 414 GLY A CA 1
ATOM 3195 C C . GLY A 1 414 ? 16.026 -8.543 -27.741 1.00 94.62 414 GLY A C 1
ATOM 3196 O O . GLY A 1 414 ? 15.049 -9.285 -27.793 1.00 94.62 414 GLY A O 1
ATOM 3197 N N . VAL A 1 415 ? 16.112 -7.439 -28.483 1.00 93.56 415 VAL A N 1
ATOM 3198 C CA . VAL A 1 415 ? 15.026 -6.989 -29.362 1.00 93.56 415 VAL A CA 1
ATOM 3199 C C . VAL A 1 415 ? 15.467 -7.084 -30.827 1.00 93.56 415 VAL A C 1
ATOM 3201 O O . VAL A 1 415 ? 16.551 -6.618 -31.183 1.00 93.56 415 VAL A O 1
ATOM 3204 N N . PRO A 1 416 ? 14.662 -7.703 -31.717 1.00 92.31 416 PRO A N 1
ATOM 3205 C CA . PRO A 1 416 ? 13.329 -8.284 -31.488 1.00 92.31 416 PRO A CA 1
ATOM 3206 C C . PRO A 1 416 ? 13.355 -9.759 -31.047 1.00 92.31 416 PRO A C 1
ATOM 3208 O O . PRO A 1 416 ? 12.317 -10.414 -31.017 1.00 92.31 416 PRO A O 1
ATOM 3211 N N . THR A 1 417 ? 14.533 -10.345 -30.829 1.00 93.62 417 THR A N 1
ATOM 3212 C CA . THR A 1 417 ? 14.674 -11.762 -30.465 1.00 93.62 417 THR A CA 1
ATOM 3213 C C . THR A 1 417 ? 15.397 -11.866 -29.131 1.00 93.62 417 THR A C 1
ATOM 3215 O O . THR A 1 417 ? 16.546 -11.418 -29.076 1.00 93.62 417 THR A O 1
ATOM 3218 N N . PRO A 1 418 ? 14.773 -12.474 -28.102 1.00 95.62 418 PRO A N 1
ATOM 3219 C CA . PRO A 1 418 ? 15.374 -12.589 -26.783 1.00 95.62 418 PRO A CA 1
ATOM 3220 C C . PRO A 1 418 ? 16.788 -13.159 -26.856 1.00 95.62 418 PRO A C 1
ATOM 3222 O O . PRO A 1 418 ? 17.040 -14.134 -27.568 1.00 95.62 418 PRO A O 1
ATOM 3225 N N . SER A 1 419 ? 17.719 -12.542 -26.128 1.00 96.31 419 SER A N 1
ATOM 3226 C CA . SER A 1 419 ? 19.098 -13.035 -26.067 1.00 96.31 419 SER A CA 1
ATOM 3227 C C . SER A 1 419 ? 19.244 -14.230 -25.122 1.00 96.31 419 SER A C 1
ATOM 3229 O O . SER A 1 419 ? 20.268 -14.910 -25.163 1.00 96.31 419 SER A O 1
ATOM 3231 N N . GLU A 1 420 ? 18.227 -14.473 -24.285 1.00 95.94 420 GLU A N 1
ATOM 3232 C CA . GLU A 1 420 ? 18.186 -15.461 -23.204 1.00 95.94 420 GLU A CA 1
ATOM 3233 C C . GLU A 1 420 ? 19.245 -15.210 -22.118 1.00 95.94 420 GLU A C 1
ATOM 3235 O O . GLU A 1 420 ? 19.526 -16.102 -21.319 1.00 95.94 420 GLU A O 1
ATOM 3240 N N . ILE A 1 421 ? 19.874 -14.026 -22.081 1.00 97.38 421 ILE A N 1
ATOM 3241 C CA . ILE A 1 421 ? 20.818 -13.645 -21.022 1.00 97.38 421 ILE A CA 1
ATOM 3242 C C . ILE A 1 421 ? 20.062 -13.601 -19.690 1.00 97.38 421 ILE A C 1
ATOM 3244 O O . ILE A 1 421 ? 18.996 -12.992 -19.586 1.00 97.38 421 ILE A O 1
ATOM 3248 N N . GLN A 1 422 ? 20.619 -14.269 -18.680 1.00 96.44 422 GLN A N 1
ATOM 3249 C CA . GLN A 1 422 ? 20.052 -14.289 -17.335 1.00 96.44 422 GLN A CA 1
ATOM 3250 C C . GLN A 1 422 ? 20.288 -12.958 -16.621 1.00 96.44 422 GLN A C 1
ATOM 3252 O O . GLN A 1 422 ? 21.278 -12.274 -16.880 1.00 96.44 422 GLN A O 1
ATOM 3257 N N . LEU A 1 423 ? 19.410 -12.629 -15.672 1.00 94.75 423 LEU A N 1
ATOM 3258 C CA . LEU A 1 423 ? 19.472 -11.389 -14.897 1.00 94.75 423 LEU A CA 1
ATOM 3259 C C . LEU A 1 423 ? 20.848 -11.163 -14.248 1.00 94.75 423 LEU A C 1
ATOM 3261 O O . LEU A 1 423 ? 21.445 -10.116 -14.459 1.00 94.75 423 LEU A O 1
ATOM 3265 N N . VAL A 1 424 ? 21.395 -12.167 -13.556 1.00 96.44 424 VAL A N 1
ATOM 3266 C CA . VAL A 1 424 ? 22.703 -12.057 -12.879 1.00 96.44 424 VAL A CA 1
ATOM 3267 C C . VAL A 1 424 ? 23.831 -11.737 -13.870 1.00 96.44 424 VAL A C 1
ATOM 3269 O O . VAL A 1 424 ? 24.711 -10.926 -13.592 1.00 96.44 424 VAL A O 1
ATOM 3272 N N . SER A 1 425 ? 23.803 -12.329 -15.066 1.00 97.56 425 SER A N 1
ATOM 3273 C CA . SER A 1 425 ? 24.766 -12.015 -16.128 1.00 97.56 425 SER A CA 1
ATOM 3274 C C . SER A 1 425 ? 24.572 -10.604 -16.689 1.00 97.56 425 SER A C 1
ATOM 3276 O O . SER A 1 425 ? 25.550 -9.942 -17.033 1.00 97.56 425 SER A O 1
ATOM 3278 N N . ALA A 1 426 ? 23.325 -10.136 -16.787 1.00 97.31 426 ALA A N 1
ATOM 3279 C CA . ALA A 1 426 ? 23.000 -8.777 -17.213 1.00 97.31 426 ALA A CA 1
ATOM 3280 C C . ALA A 1 426 ? 23.515 -7.735 -16.211 1.00 97.31 426 ALA A C 1
ATOM 3282 O O . ALA A 1 426 ? 24.163 -6.773 -16.614 1.00 97.31 426 ALA A O 1
ATOM 3283 N N . GLU A 1 427 ? 23.324 -7.972 -14.915 1.00 96.50 427 GLU A N 1
ATOM 3284 C CA . GLU A 1 427 ? 23.867 -7.133 -13.842 1.00 96.50 427 GLU A CA 1
ATOM 3285 C C . GLU A 1 427 ? 25.395 -7.037 -13.939 1.00 96.50 427 GLU A C 1
ATOM 3287 O O . GLU A 1 427 ? 25.951 -5.943 -13.906 1.00 96.50 427 GLU A O 1
ATOM 3292 N N . LEU A 1 428 ? 26.092 -8.157 -14.176 1.00 97.06 428 LEU A N 1
ATOM 3293 C CA . LEU A 1 428 ? 27.548 -8.160 -14.374 1.00 97.06 428 LEU A CA 1
ATOM 3294 C C . LEU A 1 428 ? 27.998 -7.384 -15.624 1.00 97.06 428 LEU A C 1
ATOM 3296 O O . LEU A 1 428 ? 29.109 -6.850 -15.643 1.00 97.06 428 LEU A O 1
ATOM 3300 N N . LEU A 1 429 ? 27.165 -7.312 -16.668 1.00 96.69 429 LEU A N 1
ATOM 3301 C CA . LEU A 1 429 ? 27.427 -6.506 -17.866 1.00 96.69 429 LEU A CA 1
ATOM 3302 C C . LEU A 1 429 ? 27.261 -4.999 -17.604 1.00 96.69 429 LEU A C 1
ATOM 3304 O O . LEU A 1 429 ? 27.894 -4.202 -18.301 1.00 96.69 429 LEU A O 1
ATOM 3308 N N . PHE A 1 430 ? 26.463 -4.619 -16.604 1.00 96.56 430 PHE A N 1
ATOM 3309 C CA . PHE A 1 430 ? 26.254 -3.242 -16.142 1.00 96.56 430 PHE A CA 1
ATOM 3310 C C . PHE A 1 430 ? 27.034 -2.903 -14.853 1.00 96.56 430 PHE A C 1
ATOM 3312 O O . PHE A 1 430 ? 26.942 -1.794 -14.332 1.00 96.56 430 PHE A O 1
ATOM 3319 N N . ASP A 1 431 ? 27.871 -3.812 -14.355 1.00 95.75 431 ASP A N 1
ATOM 3320 C CA . ASP A 1 431 ? 28.725 -3.558 -13.198 1.00 95.75 431 ASP A CA 1
ATOM 3321 C C . ASP A 1 431 ? 29.984 -2.781 -13.610 1.00 95.75 431 ASP A C 1
ATOM 3323 O O . ASP A 1 431 ? 30.934 -3.324 -14.180 1.00 95.75 431 ASP A O 1
ATOM 3327 N N . VAL A 1 432 ? 30.038 -1.493 -13.263 1.00 93.00 432 VAL A N 1
ATOM 3328 C CA . VAL A 1 432 ? 31.186 -0.612 -13.545 1.00 93.00 432 VAL A CA 1
ATOM 3329 C C . VAL A 1 432 ? 32.519 -1.131 -12.989 1.00 93.00 432 VAL A C 1
ATOM 3331 O O . VAL A 1 432 ? 33.570 -0.720 -13.482 1.00 93.00 432 VAL A O 1
ATOM 3334 N N . SER A 1 433 ? 32.507 -2.033 -12.003 1.00 94.25 433 SER A N 1
ATOM 3335 C CA . SER A 1 433 ? 33.706 -2.641 -11.417 1.00 94.25 433 SER A CA 1
ATOM 3336 C C . SER A 1 433 ? 34.183 -3.908 -12.140 1.00 94.25 433 SER A C 1
ATOM 3338 O O . SER A 1 433 ? 35.334 -4.323 -11.967 1.00 94.25 433 SER A O 1
ATOM 3340 N N . ASN A 1 434 ? 33.344 -4.512 -12.986 1.00 93.06 434 ASN A N 1
ATOM 3341 C CA . ASN A 1 434 ? 33.663 -5.747 -13.691 1.00 93.06 434 ASN A CA 1
ATOM 3342 C C . ASN A 1 434 ? 34.532 -5.478 -14.932 1.00 93.06 434 ASN A C 1
ATOM 3344 O O . ASN A 1 434 ? 34.178 -4.707 -15.822 1.00 93.06 434 ASN A O 1
ATOM 3348 N N . ASN A 1 435 ? 35.666 -6.173 -15.050 1.00 91.75 435 ASN A N 1
ATOM 3349 C CA . ASN A 1 435 ? 36.614 -6.003 -16.161 1.00 91.75 435 ASN A CA 1
ATOM 3350 C C . ASN A 1 435 ? 36.053 -6.358 -17.551 1.00 91.75 435 ASN A C 1
ATOM 3352 O O . ASN A 1 435 ? 36.710 -6.061 -18.546 1.00 91.75 435 ASN A O 1
ATOM 3356 N N . TYR A 1 436 ? 34.884 -6.997 -17.626 1.00 92.25 436 TYR A N 1
ATOM 3357 C CA . TYR A 1 436 ? 34.193 -7.360 -18.865 1.00 92.25 436 TYR A CA 1
ATOM 3358 C C . TYR A 1 436 ? 32.815 -6.695 -19.010 1.00 92.25 436 TYR A C 1
ATOM 3360 O O . TYR A 1 436 ? 32.051 -7.079 -19.896 1.00 92.25 436 TYR A O 1
ATOM 3368 N N . ALA A 1 437 ? 32.489 -5.697 -18.185 1.00 94.94 437 ALA A N 1
ATOM 3369 C CA . ALA A 1 437 ? 31.248 -4.942 -18.333 1.00 94.94 437 ALA A CA 1
ATOM 3370 C C . ALA A 1 437 ? 31.224 -4.089 -19.610 1.00 94.94 437 ALA A C 1
ATOM 3372 O O . ALA A 1 437 ? 32.256 -3.690 -20.153 1.00 94.94 437 ALA A O 1
ATOM 3373 N N . LEU A 1 438 ? 30.020 -3.774 -20.080 1.00 94.75 438 LEU A N 1
ATOM 3374 C CA . LEU A 1 438 ? 29.790 -2.859 -21.199 1.00 94.75 438 LEU A CA 1
ATOM 3375 C C . LEU A 1 438 ? 29.854 -1.390 -20.766 1.00 94.75 438 LEU A C 1
ATOM 3377 O O . LEU A 1 438 ? 30.052 -0.514 -21.603 1.00 94.75 438 LEU A O 1
ATOM 3381 N N . VAL A 1 439 ? 29.725 -1.131 -19.464 1.00 93.81 439 VAL A N 1
ATOM 3382 C CA . VAL A 1 439 ? 29.595 0.211 -18.882 1.00 93.81 439 VAL A CA 1
ATOM 3383 C C . VAL A 1 439 ? 30.877 0.753 -18.246 1.00 93.81 439 VAL A C 1
ATOM 3385 O O . VAL A 1 439 ? 30.844 1.705 -17.472 1.00 93.81 439 VAL A O 1
ATOM 3388 N N . ASN A 1 440 ? 32.041 0.190 -18.581 1.00 89.62 440 ASN A N 1
ATOM 3389 C CA . ASN A 1 440 ? 33.317 0.820 -18.246 1.00 89.62 440 ASN A CA 1
ATOM 3390 C C . ASN A 1 440 ? 34.329 0.753 -19.404 1.00 89.62 440 ASN A C 1
ATOM 3392 O O . ASN A 1 440 ? 34.234 -0.126 -20.268 1.00 89.62 440 ASN A O 1
ATOM 3396 N N . PRO A 1 441 ? 35.324 1.664 -19.435 1.00 85.94 441 PRO A N 1
ATOM 3397 C CA . PRO A 1 441 ? 36.265 1.756 -20.552 1.00 85.94 441 PRO A CA 1
ATOM 3398 C C . PRO A 1 441 ? 37.087 0.481 -20.799 1.00 85.94 441 PRO A C 1
ATOM 3400 O O . PRO A 1 441 ? 37.327 0.109 -21.947 1.00 85.94 441 PRO A O 1
ATOM 3403 N N . SER A 1 442 ? 37.522 -0.208 -19.739 1.00 87.94 442 SER A N 1
ATOM 3404 C CA . SER A 1 442 ? 38.324 -1.437 -19.849 1.00 87.94 442 SER A CA 1
ATOM 3405 C C . SER A 1 442 ? 37.528 -2.618 -20.404 1.00 87.94 442 SER A C 1
ATOM 3407 O O . SER A 1 442 ? 38.021 -3.372 -21.248 1.00 87.94 442 SER A O 1
ATOM 3409 N N . GLY A 1 443 ? 36.287 -2.771 -19.952 1.00 91.06 443 GLY A N 1
ATOM 3410 C CA . GLY A 1 443 ? 35.402 -3.841 -20.373 1.00 91.06 443 GLY A CA 1
ATOM 3411 C C . GLY A 1 443 ? 34.947 -3.642 -21.805 1.00 91.06 443 GLY A C 1
ATOM 3412 O O . GLY A 1 443 ? 35.110 -4.553 -22.621 1.00 91.06 443 GLY A O 1
ATOM 3413 N N . ILE A 1 444 ? 34.529 -2.430 -22.183 1.00 89.44 444 ILE A N 1
ATOM 3414 C CA . ILE A 1 444 ? 34.126 -2.173 -23.568 1.00 89.44 444 ILE A CA 1
ATOM 3415 C C . ILE A 1 444 ? 35.290 -2.357 -24.555 1.00 89.44 444 ILE A C 1
ATOM 3417 O O . ILE A 1 444 ? 35.110 -2.916 -25.640 1.00 89.44 444 ILE A O 1
ATOM 3421 N N . GLN A 1 445 ? 36.517 -1.989 -24.170 1.00 87.06 445 GLN A N 1
ATOM 3422 C CA . GLN A 1 445 ? 37.708 -2.251 -24.981 1.00 87.06 445 GLN A CA 1
ATOM 3423 C C . GLN A 1 445 ? 37.959 -3.756 -25.165 1.00 87.06 445 GLN A C 1
ATOM 3425 O O . GLN A 1 445 ? 38.378 -4.192 -26.246 1.00 87.06 445 GLN A O 1
ATOM 3430 N N . SER A 1 446 ? 37.670 -4.560 -24.140 1.00 88.00 446 SER A N 1
ATOM 3431 C CA . SER A 1 446 ? 37.724 -6.019 -24.238 1.00 88.00 446 SER A CA 1
ATOM 3432 C C . SER A 1 446 ? 36.718 -6.520 -25.278 1.00 88.00 446 SER A C 1
ATOM 3434 O O . SER A 1 446 ? 37.111 -7.256 -26.181 1.00 88.00 446 SER A O 1
ATOM 3436 N N . TRP A 1 447 ? 35.474 -6.035 -25.262 1.00 89.75 447 TRP A N 1
ATOM 3437 C CA . TRP A 1 447 ? 34.456 -6.391 -26.261 1.00 89.75 447 TRP A CA 1
ATOM 3438 C C . TRP A 1 447 ? 34.840 -6.018 -27.701 1.00 89.75 447 TRP A C 1
ATOM 3440 O O . TRP A 1 447 ? 34.698 -6.840 -28.610 1.00 89.75 447 TRP A O 1
ATOM 3450 N N . TYR A 1 448 ? 35.414 -4.834 -27.934 1.00 85.69 448 TYR A N 1
ATOM 3451 C CA . TYR A 1 448 ? 35.924 -4.474 -29.266 1.00 85.69 448 TYR A CA 1
ATOM 3452 C C . TYR A 1 448 ? 37.136 -5.309 -29.696 1.00 85.69 448 TYR A C 1
ATOM 3454 O O . TYR A 1 448 ? 37.318 -5.586 -30.885 1.00 85.69 448 TYR A O 1
ATOM 3462 N N . SER A 1 449 ? 37.949 -5.771 -28.747 1.00 82.81 449 SER A N 1
ATOM 3463 C CA . SER A 1 449 ? 39.039 -6.706 -29.039 1.00 82.81 449 SER A CA 1
ATOM 3464 C C . SER A 1 449 ? 38.501 -8.080 -29.461 1.00 82.81 449 SER A C 1
ATOM 3466 O O . SER A 1 449 ? 39.049 -8.695 -30.379 1.00 82.81 449 SER A O 1
ATOM 3468 N N . LEU A 1 450 ? 37.392 -8.530 -28.859 1.00 80.88 450 LEU A N 1
ATOM 3469 C CA . LEU A 1 450 ? 36.698 -9.769 -29.230 1.00 80.88 450 LEU A CA 1
ATOM 3470 C C . LEU A 1 450 ? 36.083 -9.696 -30.633 1.00 80.88 450 LEU A C 1
ATOM 3472 O O . LEU A 1 450 ? 36.209 -10.652 -31.396 1.00 80.88 450 LEU A O 1
ATOM 3476 N N . LEU A 1 451 ? 35.495 -8.552 -31.003 1.00 80.25 451 LEU A N 1
ATOM 3477 C CA . LEU A 1 451 ? 34.955 -8.294 -32.347 1.00 80.25 451 LEU A CA 1
ATOM 3478 C C . LEU A 1 451 ? 35.992 -8.521 -33.455 1.00 80.25 451 LEU A C 1
ATOM 3480 O O . LEU A 1 451 ? 35.683 -9.085 -34.504 1.00 80.25 451 LEU A O 1
ATOM 3484 N N . ASN A 1 452 ? 37.233 -8.104 -33.209 1.00 72.44 452 ASN A N 1
ATOM 3485 C CA . ASN A 1 452 ? 38.316 -8.203 -34.181 1.00 72.44 452 ASN A CA 1
ATOM 3486 C C . ASN A 1 452 ? 39.005 -9.580 -34.184 1.00 72.44 452 ASN A C 1
ATOM 3488 O O . ASN A 1 452 ? 39.696 -9.914 -35.149 1.00 72.44 452 ASN A O 1
ATOM 3492 N N . ASN A 1 453 ? 38.857 -10.381 -33.119 1.00 73.81 453 ASN A N 1
ATOM 3493 C CA . ASN A 1 453 ? 39.488 -11.697 -33.012 1.00 73.81 453 ASN A CA 1
ATOM 3494 C C . ASN A 1 453 ? 38.710 -12.653 -32.072 1.00 73.81 453 ASN A C 1
ATOM 3496 O O . ASN A 1 453 ? 39.110 -12.859 -30.922 1.00 73.81 453 ASN A O 1
ATOM 3500 N N . PRO A 1 454 ? 37.625 -13.290 -32.557 1.00 65.50 454 PRO A N 1
ATOM 3501 C CA . PRO A 1 454 ? 36.694 -14.070 -31.728 1.00 65.50 454 PRO A CA 1
ATOM 3502 C C . PRO A 1 454 ? 37.267 -15.382 -31.157 1.00 65.50 454 PRO A C 1
ATOM 3504 O O . PRO A 1 454 ? 36.610 -16.037 -30.357 1.00 65.50 454 PRO A O 1
ATOM 3507 N N . ASN A 1 455 ? 38.495 -15.767 -31.527 1.00 65.56 455 ASN A N 1
ATOM 3508 C CA . ASN A 1 455 ? 39.164 -16.991 -31.060 1.00 65.56 455 ASN A CA 1
ATOM 3509 C C . ASN A 1 455 ? 40.201 -16.735 -29.946 1.00 65.56 455 ASN A C 1
ATOM 3511 O O . ASN A 1 455 ? 41.038 -17.594 -29.660 1.00 65.56 455 ASN A O 1
ATOM 3515 N N . GLN A 1 456 ? 40.206 -15.542 -29.347 1.00 70.25 456 GLN A N 1
ATOM 3516 C CA . GLN A 1 456 ? 41.155 -15.174 -28.294 1.00 70.25 456 GLN A CA 1
ATOM 3517 C C . GLN A 1 456 ? 40.809 -15.847 -26.950 1.00 70.25 456 GLN A C 1
ATOM 3519 O O . GLN A 1 456 ? 39.630 -15.974 -26.622 1.00 70.25 456 GLN A O 1
ATOM 3524 N N . PRO A 1 457 ? 41.805 -16.190 -26.105 1.00 79.00 457 PRO A N 1
ATOM 3525 C CA . PRO A 1 457 ? 41.577 -16.652 -24.727 1.00 79.00 457 PRO A CA 1
ATOM 3526 C C . PRO A 1 457 ? 40.688 -15.712 -23.898 1.00 79.00 457 PRO A C 1
ATOM 3528 O O . PRO A 1 457 ? 39.958 -16.163 -23.019 1.00 79.00 457 PRO A O 1
ATOM 3531 N N . VAL A 1 458 ? 40.715 -14.416 -24.226 1.00 77.31 458 VAL A N 1
ATOM 3532 C CA . VAL A 1 458 ? 39.866 -13.371 -23.638 1.00 77.31 458 VAL A CA 1
ATOM 3533 C C . VAL A 1 458 ? 38.374 -13.661 -23.849 1.00 77.31 458 VAL A C 1
ATOM 3535 O O . VAL A 1 458 ? 37.581 -13.377 -22.961 1.00 77.31 458 VAL A O 1
ATOM 3538 N N . PHE A 1 459 ? 37.981 -14.292 -24.965 1.00 81.56 459 PHE A N 1
ATOM 3539 C CA . PHE A 1 459 ? 36.583 -14.660 -25.227 1.00 81.56 459 PHE A CA 1
ATOM 3540 C C . PHE A 1 459 ? 36.087 -15.684 -24.204 1.00 81.56 459 PHE A C 1
ATOM 3542 O O . PHE A 1 459 ? 35.028 -15.517 -23.612 1.00 81.56 459 PHE A O 1
ATOM 3549 N N . VAL A 1 460 ? 36.884 -16.730 -23.962 1.00 84.06 460 VAL A N 1
ATOM 3550 C CA . VAL A 1 460 ? 36.557 -17.794 -23.000 1.00 84.06 460 VAL A CA 1
ATOM 3551 C C . VAL A 1 460 ? 36.542 -17.249 -21.572 1.00 84.06 460 VAL A C 1
ATOM 3553 O O . VAL A 1 460 ? 35.689 -17.643 -20.781 1.00 84.06 460 VAL A O 1
ATOM 3556 N N . GLN A 1 461 ? 37.453 -16.327 -21.246 1.00 87.69 461 GLN A N 1
ATOM 3557 C CA . GLN A 1 461 ? 37.476 -15.672 -19.937 1.00 87.69 461 GLN A CA 1
ATOM 3558 C C . GLN A 1 461 ? 36.236 -14.804 -19.718 1.00 87.69 461 GLN A C 1
ATOM 3560 O O . GLN A 1 461 ? 35.568 -15.001 -18.712 1.00 87.69 461 GLN A O 1
ATOM 3565 N N . ALA A 1 462 ? 35.880 -13.931 -20.666 1.00 87.94 462 ALA A N 1
ATOM 3566 C CA . ALA A 1 462 ? 34.669 -13.114 -20.583 1.00 87.94 462 ALA A CA 1
ATOM 3567 C C . ALA A 1 462 ? 33.409 -13.984 -20.458 1.00 87.94 462 ALA A C 1
ATOM 3569 O O . ALA A 1 462 ? 32.599 -13.771 -19.564 1.00 87.94 462 ALA A O 1
ATOM 3570 N N . MET A 1 463 ? 33.302 -15.023 -21.292 1.00 91.88 463 MET A N 1
ATOM 3571 C CA . MET A 1 463 ? 32.208 -15.995 -21.262 1.00 91.88 463 MET A CA 1
ATOM 3572 C C . MET A 1 463 ? 32.073 -16.669 -19.886 1.00 91.88 463 MET A C 1
ATOM 3574 O O . MET A 1 463 ? 30.974 -16.777 -19.362 1.00 91.88 463 MET A O 1
ATOM 3578 N N . THR A 1 464 ? 33.193 -17.068 -19.274 1.00 91.62 464 THR A N 1
ATOM 3579 C CA . THR A 1 464 ? 33.201 -17.697 -17.940 1.00 91.62 464 THR A CA 1
ATOM 3580 C C . THR A 1 464 ? 32.893 -16.693 -16.829 1.00 91.62 464 THR A C 1
ATOM 3582 O O . THR A 1 464 ? 32.169 -17.015 -15.897 1.00 91.62 464 THR A O 1
ATOM 3585 N N . THR A 1 465 ? 33.451 -15.481 -16.898 1.00 92.56 465 THR A N 1
ATOM 3586 C CA . THR A 1 465 ? 33.258 -14.446 -15.870 1.00 92.56 465 THR A CA 1
ATOM 3587 C C . THR A 1 465 ? 31.832 -13.908 -15.850 1.00 92.56 465 THR A C 1
ATOM 3589 O O . THR A 1 465 ? 31.332 -13.589 -14.779 1.00 92.56 465 THR A O 1
ATOM 3592 N N . LEU A 1 466 ? 31.191 -13.805 -17.013 1.00 94.81 466 LEU A N 1
ATOM 3593 C CA . LEU A 1 466 ? 29.827 -13.296 -17.156 1.00 94.81 466 LEU A CA 1
ATOM 3594 C C . LEU A 1 466 ? 28.768 -14.412 -17.137 1.00 94.81 466 LEU A C 1
ATOM 3596 O O . LEU A 1 466 ? 27.582 -14.120 -17.249 1.00 94.81 466 LEU A O 1
ATOM 3600 N N . ASP A 1 467 ? 29.195 -15.675 -17.035 1.00 96.06 467 ASP A N 1
ATOM 3601 C CA . ASP A 1 467 ? 28.349 -16.871 -17.158 1.00 96.06 467 ASP A CA 1
ATOM 3602 C C . ASP A 1 467 ? 27.452 -16.849 -18.410 1.00 96.06 467 ASP A C 1
ATOM 3604 O O . ASP A 1 467 ? 26.253 -17.112 -18.379 1.00 96.06 467 ASP A O 1
ATOM 3608 N N . LEU A 1 468 ? 28.048 -16.470 -19.542 1.00 95.56 468 LEU A N 1
ATOM 3609 C CA . LEU A 1 468 ? 27.357 -16.397 -20.823 1.00 95.56 468 LEU A CA 1
ATOM 3610 C C . LEU A 1 468 ? 27.618 -17.660 -21.642 1.00 95.56 468 LEU A C 1
ATOM 3612 O O . LEU A 1 468 ? 28.694 -18.245 -21.633 1.00 95.56 468 LEU A O 1
ATOM 3616 N N . SER A 1 469 ? 26.641 -18.063 -22.434 1.00 94.88 469 SER A N 1
ATOM 3617 C CA . SER A 1 469 ? 26.793 -19.051 -23.493 1.00 94.88 469 SER A CA 1
ATOM 3618 C C . SER A 1 469 ? 27.388 -18.418 -24.752 1.00 94.88 469 SER A C 1
ATOM 3620 O O . SER A 1 469 ? 27.385 -17.201 -24.955 1.00 94.88 469 SER A O 1
ATOM 3622 N N . TYR A 1 470 ? 27.856 -19.262 -25.671 1.00 91.31 470 TYR A N 1
ATOM 3623 C CA . TYR A 1 470 ? 28.382 -18.801 -26.956 1.00 91.31 470 TYR A CA 1
ATOM 3624 C C . TYR A 1 470 ? 27.337 -18.035 -27.793 1.00 91.31 470 TYR A C 1
ATOM 3626 O O . TYR A 1 470 ? 27.682 -17.081 -28.494 1.00 91.31 470 TYR A O 1
ATOM 3634 N N . SER A 1 471 ? 26.058 -18.429 -27.739 1.00 93.31 471 SER A N 1
ATOM 3635 C CA . SER A 1 471 ? 24.967 -17.725 -28.430 1.00 93.31 471 SER A CA 1
ATOM 3636 C C . SER A 1 471 ? 24.727 -16.337 -27.841 1.00 93.31 471 SER A C 1
ATOM 3638 O O . SER A 1 471 ? 24.653 -15.376 -28.605 1.00 93.31 471 SER A O 1
ATOM 3640 N N . GLN A 1 472 ? 24.694 -16.218 -26.512 1.00 95.81 472 GLN A N 1
ATOM 3641 C CA . GLN A 1 472 ? 24.530 -14.943 -25.807 1.00 95.81 472 GLN A CA 1
ATOM 3642 C C . GLN A 1 472 ? 25.706 -13.988 -26.069 1.00 95.81 472 GLN A C 1
ATOM 3644 O O . GLN A 1 472 ? 25.497 -12.834 -26.441 1.00 95.81 472 GLN A O 1
ATOM 3649 N N . MET A 1 473 ? 26.949 -14.484 -25.997 1.00 93.31 473 MET A N 1
ATOM 3650 C CA . MET A 1 473 ? 28.140 -13.708 -26.373 1.00 93.31 473 MET A CA 1
ATOM 3651 C C . MET A 1 473 ? 28.023 -13.161 -27.802 1.00 93.31 473 MET A C 1
ATOM 3653 O O . MET A 1 473 ? 28.281 -11.985 -28.057 1.00 93.31 473 MET A O 1
ATOM 3657 N N . ASN A 1 474 ? 27.599 -14.002 -28.750 1.00 90.75 474 ASN A N 1
ATOM 3658 C CA . ASN A 1 474 ? 27.415 -13.586 -30.138 1.00 90.75 474 ASN A CA 1
ATOM 3659 C C . ASN A 1 474 ? 26.281 -12.575 -30.327 1.00 90.75 474 ASN A C 1
ATOM 3661 O O . ASN A 1 474 ? 26.371 -11.760 -31.246 1.00 90.75 474 ASN A O 1
ATOM 3665 N N . ALA A 1 475 ? 25.223 -12.627 -29.515 1.00 93.94 475 ALA A N 1
ATOM 3666 C CA . ALA A 1 475 ? 24.156 -11.632 -29.549 1.00 93.94 475 ALA A CA 1
ATOM 3667 C C . ALA A 1 475 ? 24.719 -10.242 -29.215 1.00 93.94 475 ALA A C 1
ATOM 3669 O O . ALA A 1 475 ? 24.585 -9.326 -30.027 1.00 93.94 475 ALA A O 1
ATOM 3670 N N . ILE A 1 476 ? 25.475 -10.126 -28.116 1.00 94.94 476 ILE A N 1
ATOM 3671 C CA . ILE A 1 476 ? 26.129 -8.874 -27.697 1.00 94.94 476 ILE A CA 1
ATOM 3672 C C . ILE A 1 476 ? 27.121 -8.391 -28.760 1.00 94.94 476 ILE A C 1
ATOM 3674 O O . ILE A 1 476 ? 27.081 -7.233 -29.167 1.00 94.94 476 ILE A O 1
ATOM 3678 N N . VAL A 1 477 ? 27.982 -9.277 -29.271 1.00 91.56 477 VAL A N 1
ATOM 3679 C CA . VAL A 1 477 ? 28.978 -8.931 -30.302 1.00 91.56 477 VAL A CA 1
ATOM 3680 C C . VAL A 1 477 ? 28.313 -8.429 -31.588 1.00 91.56 477 VAL A C 1
ATOM 3682 O O . VAL A 1 477 ? 28.828 -7.518 -32.226 1.00 91.56 477 VAL A O 1
ATOM 3685 N N . LYS A 1 478 ? 27.163 -8.979 -31.991 1.00 91.12 478 LYS A N 1
ATOM 3686 C CA . LYS A 1 478 ? 26.423 -8.487 -33.168 1.00 91.12 478 LYS A CA 1
ATOM 3687 C C . LYS A 1 478 ? 25.707 -7.165 -32.907 1.00 91.12 478 LYS A C 1
ATOM 3689 O O . LYS A 1 478 ? 25.590 -6.354 -33.824 1.00 91.12 478 LYS A O 1
ATOM 3694 N N . TRP A 1 479 ? 25.203 -6.983 -31.693 1.00 95.00 479 TRP A N 1
ATOM 3695 C CA . TRP A 1 479 ? 24.469 -5.798 -31.267 1.00 95.00 479 TRP A CA 1
ATOM 3696 C C . TRP A 1 479 ? 25.388 -4.580 -31.096 1.00 95.00 479 TRP A C 1
ATOM 3698 O O . TRP A 1 479 ? 25.091 -3.506 -31.616 1.00 95.00 479 TRP A O 1
ATOM 3708 N N . LEU A 1 480 ? 26.548 -4.759 -30.460 1.00 93.81 480 LEU A N 1
ATOM 3709 C CA . LEU A 1 480 ? 27.423 -3.671 -30.024 1.00 93.81 480 LEU A CA 1
ATOM 3710 C C . LEU A 1 480 ? 27.852 -2.703 -31.150 1.00 93.81 480 LEU A C 1
ATOM 3712 O O . LEU A 1 480 ? 27.746 -1.492 -30.949 1.00 93.81 480 LEU A O 1
ATOM 3716 N N . PRO A 1 481 ? 28.289 -3.158 -32.345 1.00 90.81 481 PRO A N 1
ATOM 3717 C CA . PRO A 1 481 ? 28.616 -2.245 -33.438 1.00 90.81 481 PRO A CA 1
ATOM 3718 C C . PRO A 1 481 ? 27.423 -1.405 -33.896 1.00 90.81 481 PRO A C 1
ATOM 3720 O O . PRO A 1 481 ? 27.595 -0.222 -34.165 1.00 90.81 481 PRO A O 1
ATOM 3723 N N . LYS A 1 482 ? 26.217 -1.989 -33.947 1.00 90.69 482 LYS A N 1
ATOM 3724 C CA . LYS A 1 482 ? 25.001 -1.255 -34.327 1.00 90.69 482 LYS A CA 1
ATOM 3725 C C . LYS A 1 482 ? 24.666 -0.195 -33.291 1.00 90.69 482 LYS A C 1
ATOM 3727 O O . LYS A 1 482 ? 24.446 0.954 -33.648 1.00 90.69 482 LYS A O 1
ATOM 3732 N N . PHE A 1 483 ? 24.706 -0.560 -32.010 1.00 89.50 483 PHE A N 1
ATOM 3733 C CA . PHE A 1 483 ? 24.481 0.388 -30.926 1.00 89.50 483 PHE A CA 1
ATOM 3734 C C . PHE A 1 483 ? 25.479 1.559 -30.990 1.00 89.50 483 PHE A C 1
ATOM 3736 O O . PHE A 1 483 ? 25.076 2.722 -30.981 1.00 89.50 483 PHE A O 1
ATOM 3743 N N . ARG A 1 484 ? 26.777 1.268 -31.164 1.00 88.38 484 ARG A N 1
ATOM 3744 C CA . ARG A 1 484 ? 27.833 2.284 -31.322 1.00 88.38 484 ARG A CA 1
ATOM 3745 C C . ARG A 1 484 ? 27.616 3.191 -32.533 1.00 88.38 484 ARG A C 1
ATOM 3747 O O . ARG A 1 484 ? 27.834 4.392 -32.432 1.00 88.38 484 ARG A O 1
ATOM 3754 N N . ASP A 1 485 ? 27.279 2.626 -33.687 1.00 83.75 485 ASP A N 1
ATOM 3755 C CA . ASP A 1 485 ? 27.274 3.374 -34.949 1.00 83.75 485 ASP A CA 1
ATOM 3756 C C . ASP A 1 485 ? 25.953 4.112 -35.199 1.00 83.75 485 ASP A C 1
ATOM 3758 O O . ASP A 1 485 ? 25.943 5.143 -35.876 1.00 83.75 485 ASP A O 1
ATOM 3762 N N . GLU A 1 486 ? 24.847 3.610 -34.648 1.00 85.88 486 GLU A N 1
ATOM 3763 C CA . GLU A 1 486 ? 23.501 4.123 -34.910 1.00 85.88 486 GLU A CA 1
ATOM 3764 C C . GLU A 1 486 ? 22.934 4.898 -33.714 1.00 85.88 486 GLU A C 1
ATOM 3766 O O . GLU A 1 486 ? 22.363 5.968 -33.913 1.00 85.88 486 GLU A O 1
ATOM 3771 N N . ILE A 1 487 ? 23.132 4.418 -32.481 1.00 84.75 487 ILE A N 1
ATOM 3772 C CA . ILE A 1 487 ? 22.466 4.958 -31.283 1.00 84.75 487 ILE A CA 1
ATOM 3773 C C . ILE A 1 487 ? 23.329 6.010 -30.585 1.00 84.75 487 ILE A C 1
ATOM 3775 O O . ILE A 1 487 ? 22.885 7.145 -30.402 1.00 84.75 487 ILE A O 1
ATOM 3779 N N . VAL A 1 488 ? 24.587 5.679 -30.265 1.00 84.19 488 VAL A N 1
ATOM 3780 C CA . VAL A 1 488 ? 25.518 6.594 -29.568 1.00 84.19 488 VAL A CA 1
ATOM 3781 C C . VAL A 1 488 ? 25.617 7.971 -30.243 1.00 84.19 488 VAL A C 1
ATOM 3783 O O . VAL A 1 488 ? 25.573 8.976 -29.534 1.00 84.19 488 VAL A O 1
ATOM 3786 N N . PRO A 1 489 ? 25.691 8.098 -31.585 1.00 81.88 489 PRO A N 1
ATOM 3787 C CA . PRO A 1 489 ? 25.781 9.408 -32.217 1.00 81.88 489 PRO A CA 1
ATOM 3788 C C . PRO A 1 489 ? 24.502 10.236 -32.064 1.00 81.88 489 PRO A C 1
ATOM 3790 O O . PRO A 1 489 ? 24.591 11.459 -31.971 1.00 81.88 489 PRO A O 1
ATOM 3793 N N . ILE A 1 490 ? 23.324 9.601 -32.022 1.00 80.62 490 ILE A N 1
ATOM 3794 C CA . ILE A 1 490 ? 22.051 10.304 -31.812 1.00 80.62 490 ILE A CA 1
ATOM 3795 C C . ILE A 1 490 ? 21.971 10.819 -30.372 1.00 80.62 490 ILE A C 1
ATOM 3797 O O . ILE A 1 490 ? 21.620 11.980 -30.163 1.00 80.62 490 ILE A O 1
ATOM 3801 N N . LEU A 1 491 ? 22.370 10.000 -29.397 1.00 78.25 491 LEU A N 1
ATOM 3802 C CA . LEU A 1 491 ? 22.429 10.406 -27.990 1.00 78.25 491 LEU A CA 1
ATOM 3803 C C . LEU A 1 491 ? 23.423 11.553 -27.785 1.00 78.25 491 LEU A C 1
ATOM 3805 O O . LEU A 1 491 ? 23.059 12.601 -27.259 1.00 78.25 491 LEU A O 1
ATOM 3809 N N . ALA A 1 492 ? 24.635 11.428 -28.330 1.00 74.62 492 ALA A N 1
ATOM 3810 C CA . ALA A 1 492 ? 25.633 12.493 -28.285 1.00 74.62 492 ALA A CA 1
ATOM 3811 C C . ALA A 1 492 ? 25.146 13.780 -28.977 1.00 74.62 492 ALA A C 1
ATOM 3813 O O . ALA A 1 492 ? 25.434 14.885 -28.512 1.00 74.62 492 ALA A O 1
ATOM 3814 N N . GLN A 1 493 ? 24.400 13.665 -30.084 1.00 75.94 493 GLN A N 1
ATOM 3815 C CA . GLN A 1 493 ? 23.789 14.816 -30.748 1.00 75.94 493 GLN A CA 1
ATOM 3816 C C . GLN A 1 493 ? 22.795 15.529 -29.828 1.00 75.94 493 GLN A C 1
ATOM 3818 O O . GLN A 1 493 ? 22.818 16.761 -29.754 1.00 75.94 493 GLN A O 1
ATOM 3823 N N . TYR A 1 494 ? 21.933 14.764 -29.161 1.00 74.38 494 TYR A N 1
ATOM 3824 C CA . TYR A 1 494 ? 20.911 15.280 -28.262 1.00 74.38 494 TYR A CA 1
ATOM 3825 C C . TYR A 1 494 ? 21.527 15.949 -27.031 1.00 74.38 494 TYR A C 1
ATOM 3827 O O . TYR A 1 494 ? 21.308 17.141 -26.813 1.00 74.38 494 TYR A O 1
ATOM 3835 N N . GLU A 1 495 ? 22.385 15.237 -26.300 1.00 70.25 495 GLU A N 1
ATOM 3836 C CA . GLU A 1 495 ? 23.031 15.736 -25.080 1.00 70.25 495 GLU A CA 1
ATOM 3837 C C . GLU A 1 495 ? 23.850 17.010 -25.317 1.00 70.25 495 GLU A C 1
ATOM 3839 O O . GLU A 1 495 ? 23.899 17.914 -24.478 1.00 70.25 495 GLU A O 1
ATOM 3844 N N . MET A 1 496 ? 24.513 17.101 -26.472 1.00 68.06 496 MET A N 1
ATOM 3845 C CA . MET A 1 496 ? 25.342 18.253 -26.828 1.00 68.06 496 MET A CA 1
ATOM 3846 C C . MET A 1 496 ? 24.578 19.331 -27.612 1.00 68.06 496 MET A C 1
ATOM 3848 O O . MET A 1 496 ? 25.171 20.353 -27.977 1.00 68.06 496 MET A O 1
ATOM 3852 N N . ASN A 1 497 ? 23.280 19.131 -27.879 1.00 72.00 497 ASN A N 1
ATOM 3853 C CA . ASN A 1 497 ? 22.435 20.010 -28.690 1.00 72.00 497 ASN A CA 1
ATOM 3854 C C . ASN A 1 497 ? 23.120 20.406 -30.019 1.00 72.00 497 ASN A C 1
ATOM 3856 O O . ASN A 1 497 ? 23.260 21.594 -30.363 1.00 72.00 497 ASN A O 1
ATOM 3860 N N . LEU A 1 498 ? 23.643 19.394 -30.722 1.00 66.06 498 LEU A N 1
ATOM 3861 C CA . LEU A 1 498 ? 24.379 19.561 -31.972 1.00 66.06 498 LEU A CA 1
ATOM 3862 C C . LEU A 1 498 ? 23.411 19.659 -33.163 1.00 66.06 498 LEU A C 1
ATOM 3864 O O . LEU A 1 498 ? 22.473 18.867 -33.279 1.00 66.06 498 LEU A O 1
ATOM 3868 N N . PRO A 1 499 ? 23.655 20.580 -34.114 1.00 62.47 499 PRO A N 1
ATOM 3869 C CA . PRO A 1 499 ? 22.765 20.781 -35.258 1.00 62.47 499 PRO A CA 1
ATOM 3870 C C . PRO A 1 499 ? 22.843 19.662 -36.313 1.00 62.47 499 PRO A C 1
ATOM 3872 O O . PRO A 1 499 ? 22.145 19.726 -37.321 1.00 62.47 499 PRO A O 1
ATOM 3875 N N . PHE A 1 500 ? 23.705 18.660 -36.125 1.00 62.97 500 PHE A N 1
ATOM 3876 C CA . PHE A 1 500 ? 23.868 17.511 -37.015 1.00 62.97 500 PHE A CA 1
ATOM 3877 C C . PHE A 1 500 ? 24.367 16.294 -36.227 1.00 62.97 500 PHE A C 1
ATOM 3879 O O . PHE A 1 500 ? 25.019 16.438 -35.192 1.00 62.97 500 PHE A O 1
ATOM 3886 N N . ASN A 1 501 ? 24.104 15.099 -36.759 1.00 60.12 501 ASN A N 1
ATOM 3887 C CA . ASN A 1 501 ? 24.588 13.846 -36.190 1.00 60.12 501 ASN A CA 1
ATOM 3888 C C . ASN A 1 501 ? 26.131 13.744 -36.350 1.00 60.12 501 ASN A C 1
ATOM 3890 O O . ASN A 1 501 ? 26.635 13.903 -37.471 1.00 60.12 501 ASN A O 1
ATOM 3894 N N . PRO A 1 502 ? 26.899 13.478 -35.275 1.00 55.38 502 PRO A N 1
ATOM 3895 C CA . PRO A 1 502 ? 28.353 13.306 -35.316 1.00 55.38 502 PRO A CA 1
ATOM 3896 C C . PRO A 1 502 ? 28.854 12.266 -36.329 1.00 55.38 502 PRO A C 1
ATOM 3898 O O . PRO A 1 502 ? 29.931 12.457 -36.894 1.00 55.38 502 PRO A O 1
ATOM 3901 N N . SER A 1 503 ? 28.082 11.214 -36.623 1.00 55.50 503 SER A N 1
ATOM 3902 C CA . SER A 1 503 ? 28.445 10.208 -37.634 1.00 55.50 503 SER A CA 1
ATOM 3903 C C . SER A 1 503 ? 28.348 10.754 -39.066 1.00 55.50 503 SER A C 1
ATOM 3905 O O . SER A 1 503 ? 29.145 10.400 -39.934 1.00 55.50 503 SER A O 1
ATOM 3907 N N . ILE A 1 504 ? 27.439 11.703 -39.314 1.00 58.31 504 ILE A N 1
ATOM 3908 C CA . ILE A 1 504 ? 27.356 12.443 -40.583 1.00 58.31 504 ILE A CA 1
ATOM 3909 C C . ILE A 1 504 ? 28.523 13.425 -40.691 1.00 58.31 504 ILE A C 1
ATOM 3911 O O . ILE A 1 504 ? 29.060 13.616 -41.781 1.00 58.31 504 ILE A O 1
ATOM 3915 N N . LEU A 1 505 ? 28.960 14.021 -39.575 1.00 53.16 505 LEU A N 1
ATOM 3916 C CA . LEU A 1 505 ? 30.163 14.853 -39.556 1.00 53.16 505 LEU A CA 1
ATOM 3917 C C . LEU A 1 505 ? 31.420 14.015 -39.822 1.00 53.16 505 LEU A C 1
ATOM 3919 O O . LEU A 1 505 ? 32.260 14.443 -40.609 1.00 53.16 505 LEU A O 1
ATOM 3923 N N . SER A 1 506 ? 31.551 12.831 -39.217 1.00 51.09 506 SER A N 1
ATOM 3924 C CA . SER A 1 506 ? 32.705 11.950 -39.423 1.00 51.09 506 SER A CA 1
ATOM 3925 C C . SER A 1 506 ? 32.736 11.382 -40.844 1.00 51.09 506 SER A C 1
ATOM 3927 O O . SER A 1 506 ? 33.770 11.469 -41.505 1.00 51.09 506 SER A O 1
ATOM 3929 N N . ALA A 1 507 ? 31.600 10.920 -41.377 1.00 51.09 507 ALA A N 1
ATOM 3930 C CA . ALA A 1 507 ? 31.470 10.508 -42.773 1.00 51.09 507 ALA A CA 1
ATOM 3931 C C . ALA A 1 507 ? 31.703 11.690 -43.730 1.00 51.09 507 ALA A C 1
ATOM 3933 O O . ALA A 1 507 ? 32.433 11.568 -44.712 1.00 51.09 507 ALA A O 1
ATOM 3934 N N . GLY A 1 508 ? 31.153 12.866 -43.424 1.00 48.00 508 GLY A N 1
ATOM 3935 C CA . GLY A 1 508 ? 31.345 14.101 -44.182 1.00 48.00 508 GLY A CA 1
ATOM 3936 C C . GLY A 1 508 ? 32.788 14.608 -44.162 1.00 48.00 508 GLY A C 1
ATOM 3937 O O . GLY A 1 508 ? 33.253 15.141 -45.163 1.00 48.00 508 GLY A O 1
ATOM 3938 N N . LEU A 1 509 ? 33.531 14.391 -43.075 1.00 47.94 509 LEU A N 1
ATOM 3939 C CA . LEU A 1 509 ? 34.975 14.621 -42.986 1.00 47.94 509 LEU A CA 1
ATOM 3940 C C . LEU A 1 509 ? 35.752 13.575 -43.791 1.00 47.94 509 LEU A C 1
ATOM 3942 O O . LEU A 1 509 ? 36.678 13.935 -44.511 1.00 47.94 509 LEU A O 1
ATOM 3946 N N . LEU A 1 510 ? 35.368 12.298 -43.725 1.00 44.75 510 LEU A N 1
ATOM 3947 C CA . LEU A 1 510 ? 36.027 11.210 -44.451 1.00 44.75 510 LEU A CA 1
ATOM 3948 C C . LEU A 1 510 ? 35.894 11.383 -45.974 1.00 44.75 510 LEU A C 1
ATOM 3950 O O . LEU A 1 510 ? 36.887 11.321 -46.698 1.00 44.75 510 LEU A O 1
ATOM 3954 N N . TYR A 1 511 ? 34.683 11.674 -46.457 1.00 44.62 511 TYR A N 1
ATOM 3955 C CA . TYR A 1 511 ? 34.413 11.943 -47.871 1.00 44.62 511 TYR A CA 1
ATOM 3956 C C . TYR A 1 511 ? 34.844 13.358 -48.274 1.00 44.62 511 TYR A C 1
ATOM 3958 O O . TYR A 1 511 ? 35.435 13.557 -49.335 1.00 44.62 511 TYR A O 1
ATOM 3966 N N . GLY A 1 512 ? 34.626 14.349 -47.412 1.00 39.31 512 GLY A N 1
ATOM 3967 C CA . GLY A 1 512 ? 34.981 15.745 -47.647 1.00 39.31 512 GLY A CA 1
ATOM 3968 C C . GLY A 1 512 ? 36.477 16.031 -47.582 1.00 39.31 512 GLY A C 1
ATOM 3969 O O . GLY A 1 512 ? 36.898 17.027 -48.140 1.00 39.31 512 GLY A O 1
ATOM 3970 N N . MET A 1 513 ? 37.323 15.186 -46.989 1.00 41.72 513 MET A N 1
ATOM 3971 C CA . MET A 1 513 ? 38.783 15.344 -47.090 1.00 41.72 513 MET A CA 1
ATOM 3972 C C . MET A 1 513 ? 39.347 14.925 -48.460 1.00 41.72 513 MET A C 1
ATOM 3974 O O . MET A 1 513 ? 40.519 15.179 -48.733 1.00 41.72 513 MET A O 1
ATOM 3978 N N . THR A 1 514 ? 38.527 14.357 -49.357 1.00 40.97 514 THR A N 1
ATOM 3979 C CA . THR A 1 514 ? 38.914 14.116 -50.762 1.00 40.97 514 THR A CA 1
ATOM 3980 C C . THR A 1 514 ? 38.628 15.305 -51.694 1.00 40.97 514 THR A C 1
ATOM 3982 O O . THR A 1 514 ? 39.146 15.341 -52.809 1.00 40.97 514 THR A O 1
ATOM 3985 N N . ILE A 1 515 ? 37.864 16.314 -51.246 1.00 41.97 515 ILE A N 1
ATOM 3986 C CA . ILE A 1 515 ? 37.490 17.506 -52.030 1.00 41.97 515 ILE A CA 1
ATOM 3987 C C . ILE A 1 515 ? 37.696 18.759 -51.155 1.00 41.97 515 ILE A C 1
ATOM 3989 O O . ILE A 1 515 ? 37.238 18.767 -50.025 1.00 41.97 515 ILE A O 1
ATOM 3993 N N . PRO A 1 516 ? 38.286 19.873 -51.627 1.00 39.25 516 PRO A N 1
ATOM 3994 C CA . PRO A 1 516 ? 38.607 21.058 -50.803 1.00 39.25 516 PRO A CA 1
ATOM 3995 C C . PRO A 1 516 ? 37.491 21.644 -49.895 1.00 39.25 516 PRO A C 1
ATOM 3997 O O . PRO A 1 516 ? 37.784 22.446 -49.012 1.00 39.25 516 PRO A O 1
ATOM 4000 N N . GLY A 1 517 ? 36.223 21.253 -50.070 1.00 33.78 517 GLY A N 1
ATOM 4001 C CA . GLY A 1 517 ? 35.086 21.668 -49.242 1.00 33.78 517 GLY A CA 1
ATOM 4002 C C . GLY A 1 517 ? 35.032 21.096 -47.814 1.00 33.78 517 GLY A C 1
ATOM 4003 O O . GLY A 1 517 ? 34.458 21.752 -46.946 1.00 33.78 517 GLY A O 1
ATOM 4004 N N . GLY A 1 518 ? 35.648 19.942 -47.512 1.00 37.28 518 GLY A N 1
ATOM 4005 C CA . GLY A 1 518 ? 35.586 19.342 -46.162 1.00 37.28 518 GLY A CA 1
ATOM 4006 C C . GLY A 1 518 ? 36.298 20.160 -45.076 1.00 37.28 518 GLY A C 1
ATOM 4007 O O . GLY A 1 518 ? 35.845 20.223 -43.934 1.00 37.28 518 GLY A O 1
ATOM 4008 N N . ILE A 1 519 ? 37.361 20.877 -45.454 1.00 42.12 519 ILE A N 1
ATOM 4009 C CA . ILE A 1 519 ? 38.102 21.786 -44.564 1.00 42.12 519 ILE A CA 1
ATOM 4010 C C . ILE A 1 519 ? 37.222 22.979 -44.151 1.00 42.12 519 ILE A C 1
ATOM 4012 O O . ILE A 1 519 ? 37.266 23.426 -43.006 1.00 42.12 519 ILE A O 1
ATOM 4016 N N . LEU A 1 520 ? 36.368 23.470 -45.056 1.00 38.03 520 LEU A N 1
ATOM 4017 C CA . LEU A 1 520 ? 35.463 24.591 -44.787 1.00 38.03 520 LEU A CA 1
ATOM 4018 C C . LEU A 1 520 ? 34.283 24.188 -43.890 1.00 38.03 520 LEU A C 1
ATOM 4020 O O . LEU A 1 520 ? 33.865 24.988 -43.055 1.00 38.03 520 LEU A O 1
ATOM 4024 N N . ALA A 1 521 ? 33.788 22.950 -44.002 1.00 41.53 521 ALA A N 1
ATOM 4025 C CA . ALA A 1 521 ? 32.751 22.422 -43.114 1.00 41.53 521 ALA A CA 1
ATOM 4026 C C . ALA A 1 521 ? 33.265 22.258 -41.671 1.00 41.53 521 ALA A C 1
ATOM 4028 O O . ALA A 1 521 ? 32.613 22.714 -40.733 1.00 41.53 521 ALA A O 1
ATOM 4029 N N . ALA A 1 522 ? 34.476 21.715 -41.491 1.00 41.66 522 ALA A N 1
ATOM 4030 C CA . ALA A 1 522 ? 35.118 21.582 -40.180 1.00 41.66 522 ALA A CA 1
ATOM 4031 C C . ALA A 1 522 ? 35.375 22.944 -39.507 1.00 41.66 522 ALA A C 1
ATOM 4033 O O . ALA A 1 522 ? 35.102 23.127 -38.318 1.00 41.66 522 ALA A O 1
ATOM 4034 N N . LEU A 1 523 ? 35.834 23.936 -40.279 1.00 42.09 523 LEU A N 1
ATOM 4035 C CA . LEU A 1 523 ? 36.005 25.313 -39.805 1.00 42.09 523 LEU A CA 1
ATOM 4036 C C . LEU A 1 523 ? 34.664 25.987 -39.473 1.00 42.09 523 LEU A C 1
ATOM 4038 O O . LEU A 1 523 ? 34.581 26.721 -38.489 1.00 42.09 523 LEU A O 1
ATOM 4042 N N . GLY A 1 524 ? 33.608 25.715 -40.245 1.00 41.25 524 GLY A N 1
ATOM 4043 C CA . GLY A 1 524 ? 32.255 26.216 -39.991 1.00 41.25 524 GLY A CA 1
ATOM 4044 C C . GLY A 1 524 ? 31.667 25.685 -38.683 1.00 41.25 524 GLY A C 1
ATOM 4045 O O . GLY A 1 524 ? 31.172 26.461 -37.869 1.00 41.25 524 GLY A O 1
ATOM 4046 N N . VAL A 1 525 ? 31.805 24.382 -38.434 1.00 45.81 525 VAL A N 1
ATOM 4047 C CA . VAL A 1 525 ? 31.398 23.716 -37.184 1.00 45.81 525 VAL A CA 1
ATOM 4048 C C . VAL A 1 525 ? 32.170 24.275 -35.990 1.00 45.81 525 VAL A C 1
ATOM 4050 O O . VAL A 1 525 ? 31.575 24.646 -34.979 1.00 45.81 525 VAL A O 1
ATOM 4053 N N . THR A 1 526 ? 33.487 24.432 -36.137 1.00 42.75 526 THR A N 1
ATOM 4054 C CA . THR A 1 526 ? 34.353 25.011 -35.102 1.00 42.75 526 THR A CA 1
ATOM 4055 C C . THR A 1 526 ? 33.959 26.459 -34.794 1.00 42.75 526 THR A C 1
ATOM 4057 O O . THR A 1 526 ? 33.879 26.844 -33.629 1.00 42.75 526 THR A O 1
ATOM 4060 N N . MET A 1 527 ? 33.625 27.262 -35.811 1.00 38.50 527 MET A N 1
ATOM 4061 C CA . MET A 1 527 ? 33.120 28.624 -35.610 1.00 38.50 527 MET A CA 1
ATOM 4062 C C . MET A 1 527 ? 31.733 28.665 -34.959 1.00 38.50 527 MET A C 1
ATOM 4064 O O . MET A 1 527 ? 31.492 29.562 -34.156 1.00 38.50 527 MET A O 1
ATOM 4068 N N . ILE A 1 528 ? 30.833 27.719 -35.245 1.00 45.12 528 ILE A N 1
ATOM 4069 C CA . ILE A 1 528 ? 29.514 27.638 -34.595 1.00 45.12 528 ILE A CA 1
ATOM 4070 C C . ILE A 1 528 ? 29.665 27.293 -33.106 1.00 45.12 528 ILE A C 1
ATOM 4072 O O . ILE A 1 528 ? 29.074 27.969 -32.263 1.00 45.12 528 ILE A O 1
ATOM 4076 N N . ILE A 1 529 ? 30.519 26.318 -32.777 1.00 44.91 529 ILE A N 1
ATOM 4077 C CA . ILE A 1 529 ? 30.829 25.923 -31.393 1.00 44.91 529 ILE A CA 1
ATOM 4078 C C . ILE A 1 529 ? 31.482 27.090 -30.630 1.00 44.91 529 ILE A C 1
ATOM 4080 O O . ILE A 1 529 ? 31.070 27.420 -29.518 1.00 44.91 529 ILE A O 1
ATOM 4084 N N . LEU A 1 530 ? 32.448 27.784 -31.244 1.00 37.94 530 LEU A N 1
ATOM 4085 C CA . LEU A 1 530 ? 33.096 28.959 -30.646 1.00 37.94 530 LEU A CA 1
ATOM 4086 C C . LEU A 1 530 ? 32.149 30.163 -30.502 1.00 37.94 530 LEU A C 1
ATOM 4088 O O . LEU A 1 530 ? 32.308 30.953 -29.572 1.00 37.94 530 LEU A O 1
ATOM 4092 N N . ARG A 1 531 ? 31.157 30.316 -31.391 1.00 37.09 531 ARG A N 1
ATOM 4093 C CA . ARG A 1 531 ? 30.166 31.401 -31.331 1.00 37.09 531 ARG A CA 1
ATOM 4094 C C . ARG A 1 531 ? 29.122 31.169 -30.236 1.00 37.09 531 ARG A C 1
ATOM 4096 O O . ARG A 1 531 ? 28.810 32.131 -29.543 1.00 37.09 531 ARG A O 1
ATOM 4103 N N . LYS A 1 532 ? 28.645 29.932 -30.027 1.00 40.62 532 LYS A N 1
ATOM 4104 C CA . LYS A 1 532 ? 27.748 29.577 -28.902 1.00 40.62 532 LYS A CA 1
ATOM 4105 C C . LYS A 1 532 ? 28.413 29.863 -27.547 1.00 40.62 532 LYS A C 1
ATOM 4107 O O . LYS A 1 532 ? 27.835 30.528 -26.696 1.00 40.62 532 LYS A O 1
ATOM 4112 N N . ARG A 1 533 ? 29.699 29.521 -27.413 1.00 40.25 533 ARG A N 1
ATOM 4113 C CA . ARG A 1 533 ? 30.496 29.767 -26.197 1.00 40.25 533 ARG A CA 1
ATOM 4114 C C . ARG A 1 533 ? 30.704 31.250 -25.846 1.00 40.25 533 ARG A C 1
ATOM 4116 O O . ARG A 1 533 ? 31.078 31.551 -24.722 1.00 40.25 533 ARG A O 1
ATOM 4123 N N . LYS A 1 534 ? 30.503 32.166 -26.801 1.00 33.72 534 LYS A N 1
ATOM 4124 C CA . LYS A 1 534 ? 30.611 33.624 -26.604 1.00 33.72 534 LYS A CA 1
ATOM 4125 C C . LYS A 1 534 ? 29.265 34.290 -26.271 1.00 33.72 534 LYS A C 1
ATOM 4127 O O . LYS A 1 534 ? 29.230 35.491 -26.040 1.00 33.72 534 LYS A O 1
ATOM 4132 N N . VAL A 1 535 ? 28.167 33.539 -26.356 1.00 36.22 535 VAL A N 1
ATOM 4133 C CA . VAL A 1 535 ? 26.809 33.997 -26.018 1.00 36.22 535 VAL A CA 1
ATOM 4134 C C . VAL A 1 535 ? 26.388 33.467 -24.641 1.00 36.22 535 VAL A C 1
ATOM 4136 O O . VAL A 1 535 ? 25.593 34.110 -23.968 1.00 36.22 535 VAL A O 1
ATOM 4139 N N . GLU A 1 536 ? 26.950 32.331 -24.215 1.00 35.66 536 GLU A N 1
ATOM 4140 C CA . GLU A 1 536 ? 26.643 31.649 -22.944 1.00 35.66 536 GLU A CA 1
ATOM 4141 C C . GLU A 1 536 ? 27.708 31.845 -21.842 1.00 35.66 536 GLU A C 1
ATOM 4143 O O . GLU A 1 536 ? 27.625 31.229 -20.781 1.00 35.66 536 GLU A O 1
ATOM 4148 N N . GLY A 1 537 ? 28.707 32.697 -22.076 1.00 35.62 537 GLY A N 1
ATOM 4149 C CA . GLY A 1 537 ? 29.634 33.207 -21.059 1.00 35.62 537 GLY A CA 1
ATOM 4150 C C . GLY A 1 537 ? 29.724 34.715 -21.167 1.00 35.62 537 GLY A C 1
ATOM 4151 O O . GLY A 1 537 ? 29.914 35.357 -20.111 1.00 35.62 537 GLY A O 1
#

Foldseek 3Di:
DPCVVPVVVVLVVVLPDDDDDCLVVVLVVVLLVLLQLLLVLVVVLCVQCLVVLLLQLLLLCLLVLVVVCVVQVLVLLLVQVLLLQQLVVLVVQDVVPDDDLVSLCCQQFQLQVLVVQVVVVHHSAHHLNVVLVVSDGGPPQDSLLSVCCAPNDVVVQGAHSNVLSQRSVSVVSLLVLLVVVVVDVVSVVVCCVRSVHDNVSSVSVNCCSPVPSSAPVVVSCLCDPNHDPVSRPDDSVRVSLLVLLQCQQAVSSPWDFVCVSVVHPDTFTLSHLNPPHHQPQDSVLSCQLCPCPRQQHPNVADADDPDGDGDCSHNSVLLVLLLDDDPSVVVSLVVSCVVSVGDPSSSVSVNCQCPNPPRHCSPGNSQRVCCVVVVDGSSVVSLLVVLCCLQAVVPHLFAAFRPFDPGDGDLGLNHVHHLPQDSQLSVLLSPCPRCCHSNHSNNSVLLVVCLVPVPDPSVVVSCVVSVHDPSSSVSCSVSSVCSSQPPSQRVVCRVVVPPDGVNCLSVLLSVVSVPVCNSVVSVVSVVVVVVVVVVVD

pLDDT: mean 82.04, std 17.31, range [27.33, 98.38]